Protein AF-A0A9Y1BI11-F1 (afdb_monomer_lite)

Structure (mmCIF, N/CA/C/O backbone):
data_AF-A0A9Y1BI11-F1
#
_entry.id   AF-A0A9Y1BI11-F1
#
loop_
_atom_site.group_PDB
_atom_site.id
_atom_site.type_symbol
_atom_site.label_atom_id
_atom_site.label_alt_id
_atom_site.label_comp_id
_atom_site.label_asym_id
_atom_site.label_entity_id
_atom_site.label_seq_id
_atom_site.pdbx_PDB_ins_code
_atom_site.Cartn_x
_atom_site.Cartn_y
_atom_site.Cartn_z
_atom_site.occupancy
_atom_site.B_iso_or_equiv
_atom_site.auth_seq_id
_atom_site.auth_comp_id
_atom_site.auth_asym_id
_atom_site.auth_atom_id
_atom_site.pdbx_PDB_model_num
ATOM 1 N N . MET A 1 1 ? 20.132 11.272 -44.893 1.00 34.66 1 MET A N 1
ATOM 2 C CA . MET A 1 1 ? 21.394 11.990 -44.618 1.00 34.66 1 MET A CA 1
ATOM 3 C C . MET A 1 1 ? 21.993 11.429 -43.337 1.00 34.66 1 MET A C 1
ATOM 5 O O . MET A 1 1 ? 21.373 11.560 -42.291 1.00 34.66 1 MET A O 1
ATOM 9 N N . LEU A 1 2 ? 23.120 10.723 -43.446 1.00 38.69 2 LEU A N 1
ATOM 10 C CA . LEU A 1 2 ? 23.890 10.163 -42.329 1.00 38.69 2 LEU A CA 1
ATOM 11 C C . LEU A 1 2 ? 24.957 11.194 -41.952 1.00 38.69 2 LEU A C 1
ATOM 13 O O . LEU A 1 2 ? 25.914 11.353 -42.705 1.00 38.69 2 LEU A O 1
ATOM 17 N N . VAL A 1 3 ? 24.794 11.913 -40.839 1.00 48.03 3 VAL A N 1
ATOM 18 C CA . VAL A 1 3 ? 25.892 12.736 -40.315 1.00 48.03 3 VAL A CA 1
ATOM 19 C C . VAL A 1 3 ? 26.764 11.869 -39.414 1.00 48.03 3 VAL A C 1
ATOM 21 O O . VAL A 1 3 ? 26.344 11.381 -38.370 1.00 48.03 3 VAL A O 1
ATOM 24 N N . LEU A 1 4 ? 27.959 11.675 -39.963 1.00 58.94 4 LEU A N 1
ATOM 25 C CA . LEU A 1 4 ? 29.217 11.101 -39.510 1.00 58.94 4 LEU A CA 1
ATOM 26 C C . LEU A 1 4 ? 29.557 11.393 -38.041 1.00 58.94 4 LEU A C 1
ATOM 28 O O . LEU A 1 4 ? 29.974 12.495 -37.695 1.00 58.94 4 LEU A O 1
ATOM 32 N N . SER A 1 5 ? 29.452 10.376 -37.193 1.00 76.06 5 SER A N 1
ATOM 33 C CA . SER A 1 5 ? 30.257 10.316 -35.974 1.00 76.06 5 SER A CA 1
ATOM 34 C C . SER A 1 5 ? 31.606 9.686 -36.320 1.00 76.06 5 SER A C 1
ATOM 36 O O . SER A 1 5 ? 31.668 8.769 -37.145 1.00 76.06 5 SER A O 1
ATOM 38 N N . SER A 1 6 ? 32.681 10.184 -35.720 1.00 87.00 6 SER A N 1
ATOM 39 C CA . SER A 1 6 ? 34.039 9.701 -35.973 1.00 87.00 6 SER A CA 1
ATOM 40 C C . SER A 1 6 ? 34.444 8.667 -34.932 1.00 87.00 6 SER A C 1
ATOM 42 O O . SER A 1 6 ? 34.123 8.787 -33.750 1.00 87.00 6 SER A O 1
ATOM 44 N N . CYS A 1 7 ? 35.176 7.654 -35.372 1.00 87.44 7 CYS A N 1
ATOM 45 C CA . CYS A 1 7 ? 35.891 6.739 -34.514 1.00 87.44 7 CYS A CA 1
ATOM 46 C C . CYS A 1 7 ? 36.867 7.558 -33.678 1.00 87.44 7 CYS A C 1
ATOM 48 O O . CYS A 1 7 ? 37.676 8.314 -34.215 1.00 87.44 7 CYS A O 1
ATOM 50 N N . GLN A 1 8 ? 36.801 7.390 -32.364 1.00 87.31 8 GLN A N 1
ATOM 51 C CA . GLN A 1 8 ? 37.630 8.154 -31.436 1.00 87.31 8 GLN A CA 1
ATOM 52 C C . GLN A 1 8 ? 39.101 7.706 -31.430 1.00 87.31 8 GLN A C 1
ATOM 54 O O . GLN A 1 8 ? 39.903 8.313 -30.729 1.00 87.31 8 GLN A O 1
ATOM 59 N N . TYR A 1 9 ? 39.453 6.668 -32.195 1.00 82.62 9 TYR A N 1
ATOM 60 C CA . TYR A 1 9 ? 40.822 6.168 -32.331 1.00 82.62 9 TYR A CA 1
ATOM 61 C C . TYR A 1 9 ? 41.549 6.748 -33.553 1.00 82.62 9 TYR A C 1
ATOM 63 O O . TYR A 1 9 ? 42.695 7.165 -33.452 1.00 82.62 9 TYR A O 1
ATOM 71 N N . CYS A 1 10 ? 40.875 6.807 -34.706 1.00 87.75 10 CYS A N 1
ATOM 72 C CA . CYS A 1 10 ? 41.503 7.145 -35.991 1.00 87.75 10 CYS A CA 1
ATOM 73 C C . CYS A 1 10 ? 40.779 8.242 -36.788 1.00 87.75 10 CYS A C 1
ATOM 75 O O . CYS A 1 10 ? 41.227 8.612 -37.867 1.00 87.75 10 CYS A O 1
ATOM 77 N N . GLY A 1 11 ? 39.631 8.740 -36.316 1.00 83.06 11 GLY A N 1
ATOM 78 C CA . GLY A 1 11 ? 38.832 9.738 -37.033 1.00 83.06 11 GLY A CA 1
ATOM 79 C C . GLY A 1 11 ? 37.961 9.186 -38.173 1.00 83.06 11 GLY A C 1
ATOM 80 O O . GLY A 1 11 ? 37.054 9.894 -38.617 1.00 83.06 11 GLY A O 1
ATOM 81 N N . ASN A 1 12 ? 38.162 7.927 -38.599 1.00 86.69 12 ASN A N 1
ATOM 82 C CA . ASN A 1 12 ? 37.331 7.249 -39.607 1.00 86.69 12 ASN A CA 1
ATOM 83 C C . ASN A 1 12 ? 35.859 7.185 -39.183 1.00 86.69 12 ASN A C 1
ATOM 85 O O . ASN A 1 12 ? 35.528 7.337 -38.014 1.00 86.69 12 ASN A O 1
ATOM 89 N N . LYS A 1 13 ? 34.941 6.916 -40.113 1.00 87.31 13 LYS A N 1
ATOM 90 C CA . LYS A 1 13 ? 33.507 6.828 -39.798 1.00 87.31 13 LYS A CA 1
ATOM 91 C C . LYS A 1 13 ? 33.227 5.743 -38.745 1.00 87.31 13 LYS A C 1
ATOM 93 O O . LYS A 1 13 ? 33.525 4.572 -38.965 1.00 87.31 13 LYS A O 1
ATOM 98 N N . ALA A 1 14 ? 32.623 6.130 -37.623 1.00 88.75 14 ALA A N 1
ATOM 99 C CA . ALA A 1 14 ? 32.196 5.192 -36.593 1.00 88.75 14 ALA A CA 1
ATOM 100 C C . ALA A 1 14 ? 30.963 4.399 -37.043 1.00 88.75 14 ALA A C 1
ATOM 102 O O . ALA A 1 14 ? 30.047 4.937 -37.673 1.00 88.75 14 ALA A O 1
ATOM 103 N N . GLN A 1 15 ? 30.941 3.125 -36.668 1.00 89.06 15 GLN A N 1
ATOM 104 C CA . GLN A 1 15 ? 29.812 2.212 -36.852 1.00 89.06 15 GLN A CA 1
ATOM 105 C C . GLN A 1 15 ? 29.432 1.536 -35.533 1.00 89.06 15 GLN A C 1
ATOM 107 O O . GLN A 1 15 ? 28.254 1.297 -35.280 1.00 89.06 15 GLN A O 1
ATOM 112 N N . TYR A 1 16 ? 30.418 1.275 -34.680 1.00 90.44 16 TYR A N 1
ATOM 113 C CA . TYR A 1 16 ? 30.258 0.513 -33.457 1.00 90.44 16 TYR A CA 1
ATOM 114 C C . TYR A 1 16 ? 30.394 1.389 -32.216 1.00 90.44 16 TYR A C 1
ATOM 116 O O . TYR A 1 16 ? 30.982 2.474 -32.241 1.00 90.44 16 TYR A O 1
ATOM 124 N N . TYR A 1 17 ? 29.860 0.880 -31.115 1.00 92.12 17 TYR A N 1
ATOM 125 C CA . TYR A 1 17 ? 29.915 1.501 -29.803 1.00 92.12 17 TYR A CA 1
ATOM 126 C C . TYR A 1 17 ? 30.304 0.464 -28.753 1.00 92.12 17 TYR A C 1
ATOM 128 O O . TYR A 1 17 ? 29.759 -0.637 -28.744 1.00 92.12 17 TYR A O 1
ATOM 136 N N . CYS A 1 18 ? 31.242 0.801 -27.871 1.00 91.50 18 CYS A N 1
ATOM 137 C CA . CYS A 1 18 ? 31.579 -0.043 -26.731 1.00 91.50 18 CYS A CA 1
ATOM 138 C C . CYS A 1 18 ? 30.784 0.393 -25.498 1.00 91.50 18 CYS A C 1
ATOM 140 O O . CYS A 1 18 ? 31.066 1.446 -24.931 1.00 91.50 18 CYS A O 1
ATOM 142 N N . THR A 1 19 ? 29.864 -0.449 -25.023 1.00 88.56 19 THR A N 1
ATOM 143 C CA . THR A 1 19 ? 29.020 -0.141 -23.850 1.00 88.56 19 THR A CA 1
ATOM 144 C C . THR A 1 19 ? 29.770 -0.212 -22.515 1.00 88.56 19 THR A C 1
ATOM 146 O O . THR A 1 19 ? 29.186 0.044 -21.470 1.00 88.56 19 THR A O 1
ATOM 149 N N . ASN A 1 20 ? 31.047 -0.612 -22.514 1.00 88.12 20 ASN A N 1
ATOM 150 C CA . ASN A 1 20 ? 31.874 -0.658 -21.305 1.00 88.12 20 ASN A CA 1
ATOM 151 C C . ASN A 1 20 ? 32.692 0.627 -21.112 1.00 88.12 20 ASN A C 1
ATOM 153 O O . ASN A 1 20 ? 32.734 1.172 -20.015 1.00 88.12 20 ASN A O 1
ATOM 157 N N . CYS A 1 21 ? 33.344 1.126 -22.169 1.00 88.25 21 CYS A N 1
ATOM 158 C CA . CYS A 1 21 ? 34.188 2.327 -22.091 1.00 88.25 21 CYS A CA 1
ATOM 159 C C . CYS A 1 21 ? 33.599 3.565 -22.786 1.00 88.25 21 CYS A C 1
ATOM 161 O O . CYS A 1 21 ? 34.262 4.599 -22.837 1.00 88.25 21 CYS A O 1
ATOM 163 N N . GLY A 1 22 ? 32.398 3.459 -23.360 1.00 87.94 22 GLY A N 1
ATOM 164 C CA . GLY A 1 22 ? 31.690 4.565 -24.007 1.00 87.94 22 GLY A CA 1
ATOM 165 C C . GLY A 1 22 ? 32.281 5.019 -25.344 1.00 87.94 22 GLY A C 1
ATOM 166 O O . GLY A 1 22 ? 31.867 6.049 -25.872 1.00 87.94 22 GLY A O 1
ATOM 167 N N . LYS A 1 23 ? 33.253 4.289 -25.910 1.00 89.94 23 LYS A N 1
ATOM 168 C CA . LYS A 1 23 ? 33.966 4.722 -27.120 1.00 89.94 23 LYS A CA 1
ATOM 169 C C . LYS A 1 23 ? 33.243 4.364 -28.417 1.00 89.94 23 LYS A C 1
ATOM 171 O O . LYS A 1 23 ? 32.699 3.268 -28.559 1.00 89.94 23 LYS A O 1
ATOM 176 N N . LEU A 1 24 ? 33.320 5.275 -29.388 1.00 91.44 24 LEU A N 1
ATOM 177 C CA . LEU A 1 24 ? 32.885 5.066 -30.771 1.00 91.44 24 LEU A CA 1
ATOM 178 C C . LEU A 1 24 ? 34.016 4.495 -31.627 1.00 91.44 24 LEU A C 1
ATOM 180 O O . LEU A 1 24 ? 35.124 5.037 -31.664 1.00 91.44 24 LEU A O 1
ATOM 184 N N . LEU A 1 25 ? 33.716 3.423 -32.356 1.00 91.06 25 LEU A N 1
ATOM 185 C CA . LEU A 1 25 ? 34.693 2.618 -33.087 1.00 91.06 25 LEU A CA 1
ATOM 186 C C . LEU A 1 25 ? 34.272 2.477 -34.559 1.00 91.06 25 LEU A C 1
ATOM 188 O O . LEU A 1 25 ? 33.083 2.358 -34.870 1.00 91.06 25 LEU A O 1
ATOM 192 N N . CYS A 1 26 ? 35.233 2.499 -35.483 1.00 90.44 26 CYS A N 1
ATOM 193 C CA . CYS A 1 26 ? 35.015 1.995 -36.843 1.00 90.44 26 CYS A CA 1
ATOM 194 C C . CYS A 1 26 ? 35.247 0.474 -36.872 1.00 90.44 26 CYS A C 1
ATOM 196 O O . CYS A 1 26 ? 35.638 -0.111 -35.863 1.00 90.44 26 CYS A O 1
ATOM 198 N N . SER A 1 27 ? 35.014 -0.164 -38.018 1.00 87.56 27 SER A N 1
ATOM 199 C CA . SER A 1 27 ? 35.231 -1.605 -38.200 1.00 87.56 27 SER A CA 1
ATOM 200 C C . SER A 1 27 ? 36.658 -2.058 -37.901 1.00 87.56 27 SER A C 1
ATOM 202 O O . SER A 1 27 ? 36.839 -3.138 -37.363 1.00 87.56 27 SER A O 1
ATOM 204 N N . GLU A 1 28 ? 37.661 -1.227 -38.190 1.00 85.44 28 GLU A N 1
ATOM 205 C CA . GLU A 1 28 ? 39.070 -1.562 -37.932 1.00 85.44 28 GLU A CA 1
ATOM 206 C C . GLU A 1 28 ? 39.391 -1.618 -36.434 1.00 85.44 28 GLU A C 1
ATOM 208 O O . GLU A 1 28 ? 40.226 -2.417 -36.032 1.00 85.44 28 GLU A O 1
ATOM 213 N N . HIS A 1 29 ? 38.682 -0.830 -35.614 1.00 87.81 29 HIS A N 1
ATOM 214 C CA . HIS A 1 29 ? 38.909 -0.748 -34.163 1.00 87.81 29 HIS A CA 1
ATOM 215 C C . HIS A 1 29 ? 37.865 -1.518 -33.332 1.00 87.81 29 HIS A C 1
ATOM 217 O O . HIS A 1 29 ? 37.802 -1.401 -32.102 1.00 87.81 29 HIS A O 1
ATOM 223 N N . ALA A 1 30 ? 37.029 -2.305 -34.013 1.00 85.62 30 ALA A N 1
ATOM 224 C CA . ALA A 1 30 ? 36.151 -3.321 -33.449 1.00 85.62 30 ALA A CA 1
ATOM 225 C C . ALA A 1 30 ? 36.700 -4.693 -33.863 1.00 85.62 30 ALA A C 1
ATOM 227 O O . ALA A 1 30 ? 36.246 -5.303 -34.826 1.00 85.62 30 ALA A O 1
ATOM 228 N N . THR A 1 31 ? 37.744 -5.139 -33.169 1.00 81.19 31 THR A N 1
ATOM 229 C CA . THR A 1 31 ? 38.525 -6.317 -33.557 1.00 81.19 31 THR A CA 1
ATOM 230 C C . THR A 1 31 ? 37.731 -7.598 -33.329 1.00 81.19 31 THR A C 1
ATOM 232 O O . THR A 1 31 ? 37.288 -7.848 -32.206 1.00 81.19 31 THR A O 1
ATOM 235 N N . GLU A 1 32 ? 37.588 -8.432 -34.354 1.00 77.94 32 GLU A N 1
ATOM 236 C CA . GLU A 1 32 ? 37.016 -9.769 -34.197 1.00 77.94 32 GLU A CA 1
ATOM 237 C C . GLU A 1 32 ? 38.009 -10.673 -33.462 1.00 77.94 32 GLU A C 1
ATOM 239 O O . GLU A 1 32 ? 39.130 -10.907 -33.915 1.00 77.94 32 GLU A O 1
ATOM 244 N N . ALA A 1 33 ? 37.594 -11.190 -32.311 1.00 72.12 33 ALA A N 1
ATOM 245 C CA . ALA A 1 33 ? 38.231 -12.339 -31.700 1.00 72.12 33 ALA A CA 1
ATOM 246 C C . ALA A 1 33 ? 37.438 -13.582 -32.081 1.00 72.12 33 ALA A C 1
ATOM 248 O O . ALA A 1 33 ? 36.225 -13.628 -31.897 1.00 72.12 33 ALA A O 1
ATOM 249 N N . HIS A 1 34 ? 38.150 -14.585 -32.587 1.00 70.62 34 HIS A N 1
ATOM 250 C CA . HIS A 1 34 ? 37.591 -15.892 -32.936 1.00 70.62 34 HIS A CA 1
ATOM 251 C C . HIS A 1 34 ? 37.805 -16.929 -31.835 1.00 70.62 34 HIS A C 1
ATOM 253 O O . HIS A 1 34 ? 37.452 -18.092 -32.004 1.00 70.62 34 HIS A O 1
ATOM 259 N N . THR A 1 35 ? 38.463 -16.553 -30.737 1.00 71.38 35 THR A N 1
ATOM 260 C CA . THR A 1 35 ? 38.908 -17.491 -29.707 1.00 71.38 35 THR A CA 1
ATOM 261 C C . THR A 1 35 ? 38.739 -16.866 -28.328 1.00 71.38 35 THR A C 1
ATOM 263 O O . THR A 1 35 ? 39.410 -15.892 -27.991 1.00 71.38 35 THR A O 1
ATOM 266 N N . VAL A 1 36 ? 37.845 -17.441 -27.527 1.00 76.44 36 VAL A N 1
ATOM 267 C CA . VAL A 1 36 ? 37.595 -17.052 -26.134 1.00 76.44 36 VAL A CA 1
ATOM 268 C C . VAL A 1 36 ? 38.312 -18.039 -25.241 1.00 76.44 36 VAL A C 1
ATOM 270 O O . VAL A 1 36 ? 38.065 -19.239 -25.333 1.00 76.44 36 VAL A O 1
ATOM 273 N N . TYR A 1 37 ? 39.188 -17.543 -24.385 1.00 80.75 37 TYR A N 1
ATOM 274 C CA . TYR A 1 37 ? 39.937 -18.311 -23.408 1.00 80.75 37 TYR A CA 1
ATOM 275 C C . TYR A 1 37 ? 39.326 -18.166 -22.008 1.00 80.75 37 TYR A C 1
ATOM 277 O O . TYR A 1 37 ? 38.674 -17.173 -21.704 1.00 80.75 37 TYR A O 1
ATOM 285 N N . TYR A 1 38 ? 39.555 -19.129 -21.119 1.00 81.06 38 TYR A N 1
ATOM 286 C CA . TYR A 1 38 ? 39.082 -19.056 -19.733 1.00 81.06 38 TYR A CA 1
ATOM 287 C C . TYR A 1 38 ? 40.254 -19.035 -18.744 1.00 81.06 38 TYR A C 1
ATOM 289 O O . TYR A 1 38 ? 41.160 -19.875 -18.799 1.00 81.06 38 TYR A O 1
ATOM 297 N N . CYS A 1 39 ? 40.248 -18.057 -17.835 1.00 83.81 39 CYS A N 1
ATOM 298 C CA . CYS A 1 39 ? 41.198 -17.952 -16.735 1.00 83.81 39 CYS A CA 1
ATOM 299 C C . CYS A 1 39 ? 40.595 -18.543 -15.461 1.00 83.81 39 CYS A C 1
ATOM 301 O O . CYS A 1 39 ? 39.808 -17.893 -14.774 1.00 83.81 39 CYS A O 1
ATOM 303 N N . LYS A 1 40 ? 41.041 -19.740 -15.088 1.00 80.81 40 LYS A N 1
ATOM 304 C CA . LYS A 1 40 ? 40.593 -20.437 -13.875 1.00 80.81 40 LYS A CA 1
ATOM 305 C C . LYS A 1 40 ? 40.895 -19.702 -12.573 1.00 80.81 40 LYS A C 1
ATOM 307 O O . LYS A 1 40 ? 40.127 -19.798 -11.627 1.00 80.81 40 LYS A O 1
ATOM 312 N N . ASN A 1 41 ? 41.987 -18.941 -12.526 1.00 83.31 41 ASN A N 1
ATOM 313 C CA . ASN A 1 41 ? 42.377 -18.214 -11.316 1.00 83.31 41 ASN A CA 1
ATOM 314 C C . ASN A 1 41 ? 41.509 -16.976 -11.064 1.00 83.31 41 ASN A C 1
ATOM 316 O O . ASN A 1 41 ? 41.400 -16.529 -9.927 1.00 83.31 41 ASN A O 1
ATOM 320 N N . CYS A 1 42 ? 40.917 -16.399 -12.112 1.00 80.81 42 CYS A N 1
ATOM 321 C CA . CYS A 1 42 ? 40.011 -15.260 -11.983 1.00 80.81 42 CYS A CA 1
ATOM 322 C C . CYS A 1 42 ? 38.540 -15.627 -12.152 1.00 80.81 42 CYS A C 1
ATOM 324 O O . CYS A 1 42 ? 37.712 -14.756 -11.906 1.00 80.81 42 CYS A O 1
ATOM 326 N N . ASP A 1 43 ? 38.243 -16.856 -12.581 1.00 80.88 43 ASP A N 1
ATOM 327 C CA . ASP A 1 43 ? 36.916 -17.278 -13.031 1.00 80.88 43 ASP A CA 1
ATOM 328 C C . ASP A 1 43 ? 36.340 -16.310 -14.086 1.00 80.88 43 ASP A C 1
ATOM 330 O O . ASP A 1 43 ? 35.241 -15.778 -13.956 1.00 80.88 43 ASP A O 1
ATOM 334 N N . LEU A 1 44 ? 37.147 -15.988 -15.108 1.00 78.38 44 LEU A N 1
ATOM 335 C CA . LEU A 1 44 ? 36.781 -15.023 -16.152 1.00 78.38 44 LEU A CA 1
ATOM 336 C C . LEU A 1 44 ? 37.111 -15.530 -17.554 1.00 78.38 44 LEU A C 1
ATOM 338 O O . LEU A 1 44 ? 38.187 -16.082 -17.797 1.00 78.38 44 LEU A O 1
ATOM 342 N N . GLU A 1 45 ? 36.205 -15.246 -18.489 1.00 78.38 45 GLU A N 1
ATOM 343 C CA . GLU A 1 45 ? 36.476 -15.311 -19.923 1.00 78.38 45 GLU A CA 1
ATOM 344 C C . GLU A 1 45 ? 37.401 -14.151 -20.333 1.00 78.38 45 GLU A C 1
ATOM 346 O O . GLU A 1 45 ? 37.218 -12.997 -19.941 1.00 78.38 45 GLU A O 1
ATOM 351 N N . VAL A 1 46 ? 38.423 -14.473 -21.113 1.00 79.00 46 VAL A N 1
ATOM 352 C CA . VAL A 1 46 ? 39.485 -13.581 -21.580 1.00 79.00 46 VAL A CA 1
ATOM 353 C C . VAL A 1 46 ? 39.803 -13.911 -23.031 1.00 79.00 46 VAL A C 1
ATOM 355 O O . VAL A 1 46 ? 39.687 -15.049 -23.454 1.00 79.00 46 VAL A O 1
ATOM 358 N N . TYR A 1 47 ? 40.223 -12.931 -23.818 1.00 74.75 47 TYR A N 1
ATOM 359 C CA . TYR A 1 47 ? 40.326 -13.090 -25.276 1.00 74.75 47 TYR A CA 1
ATOM 360 C C . TYR A 1 47 ? 41.770 -13.222 -25.769 1.00 74.75 47 TYR A C 1
ATOM 362 O O . TYR A 1 47 ? 42.064 -13.111 -26.955 1.00 74.75 47 TYR A O 1
ATOM 370 N N . GLU A 1 48 ? 42.677 -13.490 -24.833 1.00 73.94 48 GLU A N 1
ATOM 371 C CA . GLU A 1 48 ? 44.107 -13.651 -25.052 1.00 73.94 48 GLU A CA 1
ATOM 372 C C . GLU A 1 48 ? 44.607 -14.906 -24.317 1.00 73.94 48 GLU A C 1
ATOM 374 O O . GLU A 1 48 ? 43.975 -15.406 -23.383 1.00 73.94 48 GLU A O 1
ATOM 379 N N . LYS A 1 49 ? 45.781 -15.417 -24.711 1.00 80.44 49 LYS A N 1
ATOM 380 C CA . LYS A 1 49 ? 46.411 -16.601 -24.086 1.00 80.44 49 LYS A CA 1
ATOM 381 C C . LYS A 1 49 ? 46.877 -16.362 -22.639 1.00 80.44 49 LYS A C 1
ATOM 383 O O . LYS A 1 49 ? 47.265 -17.304 -21.947 1.00 80.44 49 LYS A O 1
ATOM 388 N N . GLN A 1 50 ? 46.870 -15.109 -22.189 1.00 83.62 50 GLN A N 1
ATOM 389 C CA . GLN A 1 50 ? 47.184 -14.697 -20.825 1.00 83.62 50 GLN A CA 1
ATOM 390 C C . GLN A 1 50 ? 46.055 -13.826 -20.272 1.00 83.62 50 GLN A C 1
ATOM 392 O O . GLN A 1 50 ? 45.459 -13.019 -20.980 1.00 83.62 50 GLN A O 1
ATOM 397 N N . CYS A 1 51 ? 45.746 -13.995 -18.989 1.00 78.88 51 CYS A N 1
ATOM 398 C CA . CYS A 1 51 ? 44.719 -13.216 -18.315 1.00 78.88 51 CYS A CA 1
ATOM 399 C C . CYS A 1 51 ? 45.214 -11.792 -18.028 1.00 78.88 51 CYS A C 1
ATOM 401 O O . CYS A 1 51 ? 46.106 -11.613 -17.201 1.00 78.88 51 CYS A O 1
ATOM 403 N N . HIS A 1 52 ? 44.574 -10.773 -18.604 1.00 76.12 52 HIS A N 1
ATOM 404 C CA . HIS A 1 52 ? 44.912 -9.365 -18.348 1.00 76.12 52 HIS A CA 1
ATOM 405 C C . HIS A 1 52 ? 44.741 -8.940 -16.873 1.00 76.12 52 HIS A C 1
ATOM 407 O O . HIS A 1 52 ? 45.346 -7.964 -16.444 1.00 76.12 52 HIS A O 1
ATOM 413 N N . LYS A 1 53 ? 43.935 -9.664 -16.078 1.00 79.62 53 LYS A N 1
ATOM 414 C CA . LYS A 1 53 ? 43.703 -9.366 -14.653 1.00 79.62 53 LYS A CA 1
ATOM 415 C C . LYS A 1 53 ? 44.757 -9.971 -13.717 1.00 79.62 53 LYS A C 1
ATOM 417 O O . LYS A 1 53 ? 45.032 -9.388 -12.675 1.00 79.62 53 LYS A O 1
ATOM 422 N N . CYS A 1 54 ? 45.325 -11.137 -14.043 1.00 84.19 54 CYS A N 1
ATOM 423 C CA . CYS A 1 54 ? 46.232 -11.860 -13.134 1.00 84.19 54 CYS A CA 1
ATOM 424 C C . CYS A 1 54 ? 47.520 -12.401 -13.776 1.00 84.19 54 CYS A C 1
ATOM 426 O O . CYS A 1 54 ? 48.247 -13.136 -13.117 1.00 84.19 54 CYS A O 1
ATOM 428 N N . GLY A 1 55 ? 47.774 -12.140 -15.060 1.00 82.31 55 GLY A N 1
ATOM 429 C CA . GLY A 1 55 ? 48.976 -12.559 -15.797 1.00 82.31 55 GLY A CA 1
ATOM 430 C C . GLY A 1 55 ? 49.107 -14.061 -16.097 1.00 82.31 55 GLY A C 1
ATOM 431 O O . GLY A 1 55 ? 49.988 -14.463 -16.852 1.00 82.31 55 GLY A O 1
ATOM 432 N N . ASN A 1 56 ? 48.239 -14.909 -15.537 1.00 86.25 56 ASN A N 1
ATOM 433 C CA . ASN A 1 56 ? 48.324 -16.364 -15.692 1.00 86.25 56 ASN A CA 1
ATOM 434 C C . ASN A 1 56 ? 47.893 -16.828 -17.088 1.00 86.25 56 ASN A C 1
ATOM 436 O O . ASN A 1 56 ? 47.019 -16.222 -17.714 1.00 86.25 56 ASN A O 1
ATOM 440 N N . LYS A 1 57 ? 48.481 -17.941 -17.550 1.00 83.25 57 LYS A N 1
ATOM 441 C CA . LYS A 1 57 ? 48.051 -18.625 -18.777 1.00 83.25 57 LYS A CA 1
ATOM 442 C C . LYS A 1 57 ? 46.611 -19.111 -18.638 1.00 83.25 57 LYS A C 1
ATOM 444 O O . LYS A 1 57 ? 46.201 -19.571 -17.574 1.00 83.25 57 LYS A O 1
ATOM 449 N N . THR A 1 58 ? 45.863 -19.013 -19.723 1.00 81.88 58 THR A N 1
ATOM 450 C CA . THR A 1 58 ? 44.481 -19.482 -19.799 1.00 81.88 58 THR A CA 1
ATOM 451 C C . THR A 1 58 ? 44.434 -20.981 -20.104 1.00 81.88 58 THR A C 1
ATOM 453 O O . THR A 1 58 ? 45.322 -21.499 -20.780 1.00 81.88 58 THR A O 1
ATOM 456 N N . GLU A 1 59 ? 43.453 -21.706 -19.553 1.00 72.31 59 GLU A N 1
ATOM 457 C CA . GLU A 1 59 ? 43.464 -23.182 -19.595 1.00 72.31 59 GLU A CA 1
ATOM 458 C C . GLU A 1 59 ? 42.792 -23.759 -20.851 1.00 72.31 59 GLU A C 1
ATOM 460 O O . GLU A 1 59 ? 43.284 -24.739 -21.406 1.00 72.31 59 GLU A O 1
ATOM 465 N N . PHE A 1 60 ? 41.690 -23.165 -21.322 1.00 71.06 60 PHE A N 1
ATOM 466 C CA . PHE A 1 60 ? 40.898 -23.711 -22.432 1.00 71.06 60 PHE A CA 1
ATOM 467 C C . PHE A 1 60 ? 40.349 -22.605 -23.326 1.00 71.06 60 PHE A C 1
ATOM 469 O O . PHE A 1 60 ? 40.120 -21.494 -22.847 1.00 71.06 60 PHE A O 1
ATOM 476 N N . SER A 1 61 ? 40.123 -22.924 -24.605 1.00 73.75 61 SER A N 1
ATOM 477 C CA . SER A 1 61 ? 39.577 -22.001 -25.600 1.00 73.75 61 SER A CA 1
ATOM 478 C C . SER A 1 61 ? 38.352 -22.560 -26.319 1.00 73.75 61 SER A C 1
ATOM 480 O O . SER A 1 61 ? 38.362 -23.724 -26.720 1.00 73.75 61 SER A O 1
ATOM 482 N N . ARG A 1 62 ? 37.342 -21.720 -26.562 1.00 73.19 62 ARG A N 1
ATOM 483 C CA . ARG A 1 62 ? 36.256 -21.995 -27.515 1.00 73.19 62 ARG A CA 1
ATOM 484 C C . ARG A 1 62 ? 36.340 -21.044 -28.702 1.00 73.19 62 ARG A C 1
ATOM 486 O O . ARG A 1 62 ? 36.750 -19.895 -28.538 1.00 73.19 62 ARG A O 1
ATOM 493 N N . ASN A 1 63 ? 35.926 -21.518 -29.874 1.00 71.38 63 ASN A N 1
ATOM 494 C CA . ASN A 1 63 ? 35.767 -20.644 -31.027 1.00 71.38 63 ASN A CA 1
ATOM 495 C C . ASN A 1 63 ? 34.427 -19.925 -30.926 1.00 71.38 63 ASN A C 1
ATOM 497 O O . ASN A 1 63 ? 33.380 -20.568 -30.897 1.00 71.38 63 ASN A O 1
ATOM 501 N N . ASP A 1 64 ? 34.479 -18.606 -30.848 1.00 70.75 64 ASP A N 1
ATOM 502 C CA . ASP A 1 64 ? 33.312 -17.740 -30.748 1.00 70.75 64 ASP A CA 1
ATOM 503 C C . ASP A 1 64 ? 33.659 -16.448 -31.475 1.00 70.75 64 ASP A C 1
ATOM 505 O O . ASP A 1 64 ? 34.765 -15.942 -31.290 1.00 70.75 64 ASP A O 1
ATOM 509 N N . ASN A 1 65 ? 32.759 -15.942 -32.316 1.00 74.44 65 ASN A N 1
ATOM 510 C CA . ASN A 1 65 ? 32.998 -14.704 -33.054 1.00 74.44 65 ASN A CA 1
ATOM 511 C C . ASN A 1 65 ? 32.470 -13.539 -32.230 1.00 74.44 65 ASN A C 1
ATOM 513 O O . ASN A 1 65 ? 31.263 -13.296 -32.185 1.00 74.44 65 ASN A O 1
ATOM 517 N N . VAL A 1 66 ? 33.382 -12.822 -31.581 1.00 79.00 66 VAL A N 1
ATOM 518 C CA . VAL A 1 66 ? 33.038 -11.724 -30.681 1.00 79.00 66 VAL A CA 1
ATOM 519 C C . VAL A 1 66 ? 33.797 -10.470 -31.089 1.00 79.00 66 VAL A C 1
ATOM 521 O O . VAL A 1 66 ? 35.012 -10.498 -31.271 1.00 79.00 66 VAL A O 1
ATOM 524 N N . LEU A 1 67 ? 33.084 -9.350 -31.210 1.00 83.69 67 LEU A N 1
ATOM 525 C CA . LEU A 1 67 ? 33.708 -8.048 -31.424 1.00 83.69 67 LEU A CA 1
ATOM 526 C C . LEU A 1 67 ? 34.256 -7.522 -30.097 1.00 83.69 67 LEU A C 1
ATOM 528 O O . LEU A 1 67 ? 33.511 -7.304 -29.137 1.00 83.69 67 LEU A O 1
ATOM 532 N N . LEU A 1 68 ? 35.562 -7.291 -30.059 1.00 85.00 68 LEU A N 1
ATOM 533 C CA . LEU A 1 68 ? 36.243 -6.677 -28.931 1.00 85.00 68 LEU A CA 1
ATOM 534 C C . LEU A 1 68 ? 36.464 -5.194 -29.171 1.00 85.00 68 LEU A C 1
ATOM 536 O O . LEU A 1 68 ? 36.767 -4.741 -30.274 1.00 85.00 68 LEU A O 1
ATOM 540 N N . CYS A 1 69 ? 36.361 -4.426 -28.094 1.00 86.44 69 CYS A N 1
ATOM 541 C CA . CYS A 1 69 ? 36.741 -3.027 -28.117 1.00 86.44 69 CYS A CA 1
ATOM 542 C C . CYS A 1 69 ? 38.262 -2.927 -28.129 1.00 86.44 69 CYS A C 1
ATOM 544 O O . CYS A 1 69 ? 38.906 -3.379 -27.185 1.00 86.44 69 CYS A O 1
ATOM 546 N N . GLU A 1 70 ? 38.852 -2.266 -29.122 1.00 84.75 70 GLU A N 1
ATOM 547 C CA . GLU A 1 70 ? 40.310 -2.146 -29.163 1.00 84.75 70 GLU A CA 1
ATOM 548 C C . GLU A 1 70 ? 40.892 -1.379 -27.961 1.00 84.75 70 GLU A C 1
ATOM 550 O O . GLU A 1 70 ? 42.006 -1.678 -27.534 1.00 84.75 70 GLU A O 1
ATOM 555 N N . TRP A 1 71 ? 40.117 -0.465 -27.365 1.00 84.19 71 TRP A N 1
ATOM 556 C CA . TRP A 1 71 ? 40.534 0.353 -26.221 1.00 84.19 71 TRP A CA 1
ATOM 557 C C . TRP A 1 71 ? 40.582 -0.414 -24.895 1.00 84.19 71 TRP A C 1
ATOM 559 O O . TRP A 1 71 ? 41.558 -0.325 -24.160 1.00 84.19 71 TRP A O 1
ATOM 569 N N . CYS A 1 72 ? 39.509 -1.135 -24.553 1.00 86.00 72 CYS A N 1
ATOM 570 C CA . CYS A 1 72 ? 39.379 -1.808 -23.250 1.00 86.00 72 CYS A CA 1
ATOM 571 C C . CYS A 1 72 ? 39.398 -3.338 -23.335 1.00 86.00 72 CYS A C 1
ATOM 573 O O . CYS A 1 72 ? 39.285 -4.003 -22.310 1.00 86.00 72 CYS A O 1
ATOM 575 N N . LYS A 1 73 ? 39.540 -3.891 -24.544 1.00 83.75 73 LYS A N 1
ATOM 576 C CA . LYS A 1 73 ? 39.619 -5.328 -24.844 1.00 83.75 73 LYS A CA 1
ATOM 577 C C . LYS A 1 73 ? 38.413 -6.148 -24.359 1.00 83.75 73 LYS A C 1
ATOM 579 O O . LYS A 1 73 ? 38.514 -7.362 -24.207 1.00 83.75 73 LYS A O 1
ATOM 584 N N . THR A 1 74 ? 37.260 -5.507 -24.137 1.00 83.12 74 THR A N 1
ATOM 585 C CA . THR A 1 74 ? 36.029 -6.178 -23.691 1.00 83.12 74 THR A CA 1
ATOM 586 C C . THR A 1 74 ? 35.098 -6.550 -24.852 1.00 83.12 74 THR A C 1
ATOM 588 O O . THR A 1 74 ? 35.035 -5.817 -25.843 1.00 83.12 74 THR A O 1
ATOM 591 N N . PRO A 1 75 ? 34.307 -7.632 -24.709 1.00 84.31 75 PRO A N 1
ATOM 592 C CA . PRO A 1 75 ? 33.357 -8.158 -25.704 1.00 84.31 75 PRO A CA 1
ATOM 593 C C . PRO A 1 75 ? 32.024 -7.397 -25.738 1.00 84.31 75 PRO A C 1
ATOM 595 O O . PRO A 1 75 ? 30.954 -7.965 -25.931 1.00 84.31 75 PRO A O 1
ATOM 598 N N . THR A 1 76 ? 32.060 -6.103 -25.445 1.00 86.38 76 THR A N 1
ATOM 599 C CA . THR A 1 76 ? 30.870 -5.270 -25.211 1.00 86.38 76 THR A CA 1
ATOM 600 C C . THR A 1 76 ? 30.631 -4.301 -26.366 1.00 86.38 76 THR A C 1
ATOM 602 O O . THR A 1 76 ? 30.093 -3.210 -26.173 1.00 86.38 76 THR A O 1
ATOM 605 N N . VAL A 1 77 ? 31.116 -4.652 -27.557 1.00 89.06 77 VAL A N 1
ATOM 606 C CA . VAL A 1 77 ? 30.968 -3.842 -28.765 1.00 89.06 77 VAL A CA 1
ATOM 607 C C . VAL A 1 77 ? 29.668 -4.207 -29.462 1.00 89.06 77 VAL A C 1
ATOM 609 O O . VAL A 1 77 ? 29.394 -5.372 -29.733 1.00 89.06 77 VAL A O 1
ATOM 612 N N . VAL A 1 78 ? 28.868 -3.190 -29.761 1.00 89.56 78 VAL A N 1
ATOM 613 C CA . VAL A 1 78 ? 27.567 -3.321 -30.418 1.00 89.56 78 VAL A CA 1
ATOM 614 C C . VAL A 1 78 ? 27.494 -2.418 -31.644 1.00 89.56 78 VAL A C 1
ATOM 616 O O . VAL A 1 78 ? 28.233 -1.436 -31.749 1.00 89.56 78 VAL A O 1
ATOM 619 N N . ASP A 1 79 ? 26.582 -2.720 -32.569 1.00 89.50 79 ASP A N 1
ATOM 620 C CA . ASP A 1 79 ? 26.243 -1.794 -33.652 1.00 89.50 79 ASP A CA 1
ATOM 621 C C . ASP A 1 79 ? 25.658 -0.504 -33.056 1.00 89.50 79 ASP A C 1
ATOM 623 O O . ASP A 1 79 ? 24.643 -0.521 -32.354 1.00 89.50 79 ASP A O 1
ATOM 627 N N . GLY A 1 80 ? 26.321 0.625 -33.309 1.00 87.00 80 GLY A N 1
ATOM 628 C CA . GLY A 1 80 ? 25.987 1.897 -32.679 1.00 87.00 80 GLY A CA 1
ATOM 629 C C . GLY A 1 80 ? 24.632 2.439 -33.129 1.00 87.00 80 GLY A C 1
ATOM 630 O O . GLY A 1 80 ? 23.933 3.077 -32.342 1.00 87.00 80 GLY A O 1
ATOM 631 N N . TYR A 1 81 ? 24.224 2.173 -34.372 1.00 84.81 81 TYR A N 1
ATOM 632 C CA . TYR A 1 81 ? 22.938 2.630 -34.891 1.00 84.81 81 TYR A CA 1
ATOM 633 C C . TYR A 1 81 ? 21.778 1.836 -34.281 1.00 84.81 81 TYR A C 1
ATOM 635 O O . TYR A 1 81 ? 20.812 2.432 -33.800 1.00 84.81 81 TYR A O 1
ATOM 643 N N . ALA A 1 82 ? 21.889 0.508 -34.242 1.00 82.44 82 ALA A N 1
ATOM 644 C CA . ALA A 1 82 ? 20.934 -0.366 -33.573 1.00 82.44 82 ALA A CA 1
ATOM 645 C C . ALA A 1 82 ? 20.842 -0.035 -32.078 1.00 82.44 82 ALA A C 1
ATOM 647 O O . ALA A 1 82 ? 19.744 0.065 -31.533 1.00 82.44 82 ALA A O 1
ATOM 648 N N . TYR A 1 83 ? 21.979 0.222 -31.428 1.00 86.00 83 TYR A N 1
ATOM 649 C CA . TYR A 1 83 ? 22.006 0.635 -30.029 1.00 86.00 83 TYR A CA 1
ATOM 650 C C . TYR A 1 83 ? 21.323 1.990 -29.808 1.00 86.00 83 TYR A C 1
ATOM 652 O O . TYR A 1 83 ? 20.490 2.128 -28.912 1.00 86.00 83 TYR A O 1
ATOM 660 N N . HIS A 1 84 ? 21.585 2.974 -30.677 1.00 85.12 84 HIS A N 1
ATOM 661 C CA . HIS A 1 84 ? 20.920 4.277 -30.637 1.00 85.12 84 HIS A CA 1
ATOM 662 C C . HIS A 1 84 ? 19.393 4.141 -30.735 1.00 85.12 84 HIS A C 1
ATOM 664 O O . HIS A 1 84 ? 18.662 4.860 -30.055 1.00 85.12 84 HIS A O 1
ATOM 670 N N . GLN A 1 85 ? 18.889 3.224 -31.567 1.00 80.94 85 GLN A N 1
ATOM 671 C CA . GLN A 1 85 ? 17.448 2.977 -31.694 1.00 80.94 85 GLN A CA 1
ATOM 672 C C . GLN A 1 85 ? 16.809 2.419 -30.412 1.00 80.94 85 GLN A C 1
ATOM 674 O O . GLN A 1 85 ? 15.624 2.651 -30.193 1.00 80.94 85 GLN A O 1
ATOM 679 N N . GLN A 1 86 ? 17.575 1.744 -29.550 1.00 82.50 86 GLN A N 1
ATOM 680 C CA . GLN A 1 86 ? 17.095 1.201 -28.272 1.00 82.50 86 GLN A CA 1
ATOM 681 C C . GLN A 1 86 ? 17.114 2.231 -27.127 1.00 82.50 86 GLN A C 1
ATOM 683 O O . GLN A 1 86 ? 16.438 2.045 -26.115 1.00 82.50 86 GLN A O 1
ATOM 688 N N . LEU A 1 87 ? 17.879 3.324 -27.251 1.00 82.69 87 LEU A N 1
ATOM 689 C CA . LEU A 1 87 ? 18.040 4.314 -26.176 1.00 82.69 87 LEU A CA 1
ATOM 690 C C . LEU A 1 87 ? 16.725 4.932 -25.674 1.00 82.69 87 LEU A C 1
ATOM 692 O O . LEU A 1 87 ? 16.582 5.048 -24.454 1.00 82.69 87 LEU A O 1
ATOM 696 N N . PRO A 1 88 ? 15.755 5.320 -26.532 1.00 80.50 88 PRO A N 1
ATOM 697 C CA . PRO A 1 88 ? 14.487 5.859 -26.050 1.00 80.50 88 PRO A CA 1
ATOM 698 C C . PRO A 1 88 ? 13.767 4.886 -25.113 1.00 80.50 88 PRO A C 1
ATOM 700 O O . PRO A 1 88 ? 13.334 5.289 -24.037 1.00 80.50 88 PRO A O 1
ATOM 703 N N . GLU A 1 89 ? 13.694 3.605 -25.482 1.00 77.94 89 GLU A N 1
ATOM 704 C CA . GLU A 1 89 ? 13.063 2.558 -24.674 1.00 77.94 89 GLU A CA 1
ATOM 705 C C . GLU A 1 89 ? 13.775 2.381 -23.331 1.00 77.94 89 GLU A C 1
ATOM 707 O O . GLU A 1 89 ? 13.123 2.394 -22.285 1.00 77.94 89 GLU A O 1
ATOM 712 N N . LYS A 1 90 ? 15.114 2.319 -23.332 1.00 83.19 90 LYS A N 1
ATOM 713 C CA . LYS A 1 90 ? 15.907 2.234 -22.097 1.00 83.19 90 LYS A CA 1
ATOM 714 C C . LYS A 1 90 ? 15.637 3.419 -21.168 1.00 83.19 90 LYS A C 1
ATOM 716 O O . LYS A 1 90 ? 15.328 3.209 -19.997 1.00 83.19 90 LYS A O 1
ATOM 721 N N . ILE A 1 91 ? 15.654 4.647 -21.693 1.00 82.12 91 ILE A N 1
ATOM 722 C CA . ILE A 1 91 ? 15.356 5.862 -20.920 1.00 82.12 91 ILE A CA 1
ATOM 723 C C . ILE A 1 91 ? 13.931 5.807 -20.352 1.00 82.12 91 ILE A C 1
ATOM 725 O O . ILE A 1 91 ? 13.743 6.064 -19.163 1.00 82.12 91 ILE A O 1
ATOM 729 N N . PHE A 1 92 ? 12.925 5.421 -21.147 1.00 76.06 92 PHE A N 1
ATOM 730 C CA . PHE A 1 92 ? 11.555 5.263 -20.644 1.00 76.06 92 PHE A CA 1
ATOM 731 C C . PHE A 1 92 ? 11.446 4.208 -19.553 1.00 76.06 92 PHE A C 1
ATOM 733 O O . PHE A 1 92 ? 10.790 4.457 -18.540 1.00 76.06 92 PHE A O 1
ATOM 740 N N . SER A 1 93 ? 12.096 3.060 -19.733 1.00 77.94 93 SER A N 1
ATOM 741 C CA . SER A 1 93 ? 12.066 1.967 -18.766 1.00 77.94 93 SER A CA 1
ATOM 742 C C . SER A 1 93 ? 12.626 2.398 -17.405 1.00 77.94 93 SER A C 1
ATOM 744 O O . SER A 1 93 ? 12.003 2.118 -16.379 1.00 77.94 93 SER A O 1
ATOM 746 N N . SER A 1 94 ? 13.720 3.172 -17.381 1.00 78.94 94 SER A N 1
ATOM 747 C CA . SER A 1 94 ? 14.284 3.730 -16.147 1.00 78.94 94 SER A CA 1
ATOM 748 C C . SER A 1 94 ? 13.338 4.741 -15.492 1.00 78.94 94 SER A C 1
ATOM 750 O O . SER A 1 94 ? 13.161 4.716 -14.276 1.00 78.94 94 SER A O 1
ATOM 752 N N . ILE A 1 95 ? 12.653 5.590 -16.268 1.00 75.12 95 ILE A N 1
ATOM 753 C CA . ILE A 1 95 ? 11.703 6.574 -15.718 1.00 75.12 95 ILE A CA 1
ATOM 754 C C . ILE A 1 95 ? 10.436 5.891 -15.177 1.00 75.12 95 ILE A C 1
ATOM 756 O O . ILE A 1 95 ? 9.928 6.282 -14.126 1.00 75.12 95 ILE A O 1
ATOM 760 N N . LEU A 1 96 ? 9.939 4.830 -15.822 1.00 73.94 96 LEU A N 1
ATOM 761 C CA . LEU A 1 96 ? 8.777 4.074 -15.335 1.00 73.94 96 LEU A CA 1
ATOM 762 C C . LEU A 1 96 ? 9.000 3.432 -13.965 1.00 73.94 96 LEU A C 1
ATOM 764 O O . LEU A 1 96 ? 8.036 3.200 -13.232 1.00 73.94 96 LEU A O 1
ATOM 768 N N . ARG A 1 97 ? 10.252 3.185 -13.569 1.00 74.19 97 ARG A N 1
ATOM 769 C CA . ARG A 1 97 ? 10.559 2.716 -12.214 1.00 74.19 97 ARG A CA 1
ATOM 770 C C . ARG A 1 97 ? 10.077 3.713 -11.149 1.00 74.19 97 ARG A C 1
ATOM 772 O O . ARG A 1 97 ? 9.596 3.280 -10.105 1.00 74.19 97 ARG A O 1
ATOM 779 N N . ILE A 1 98 ? 10.072 5.022 -11.436 1.00 68.88 98 ILE A N 1
ATOM 780 C CA . ILE A 1 98 ? 9.527 6.065 -10.543 1.00 68.88 98 ILE A CA 1
ATOM 781 C C . ILE A 1 98 ? 8.024 5.852 -10.296 1.00 68.88 98 ILE A C 1
ATOM 783 O O . ILE A 1 98 ? 7.571 5.959 -9.157 1.00 68.88 98 ILE A O 1
ATOM 787 N N . ASN A 1 99 ? 7.254 5.463 -11.320 1.00 69.06 99 ASN A N 1
ATOM 788 C CA . ASN A 1 99 ? 5.820 5.181 -11.170 1.00 69.06 99 ASN A CA 1
ATOM 789 C C . ASN A 1 99 ? 5.540 4.026 -10.208 1.00 69.06 99 ASN A C 1
ATOM 791 O O . ASN A 1 99 ? 4.559 4.077 -9.467 1.00 69.06 99 ASN A O 1
ATOM 795 N N . LYS A 1 100 ? 6.405 3.004 -10.170 1.00 71.50 100 LYS A N 1
ATOM 796 C CA . LYS A 1 100 ? 6.245 1.884 -9.230 1.00 71.50 100 LYS A CA 1
ATOM 797 C C . LYS A 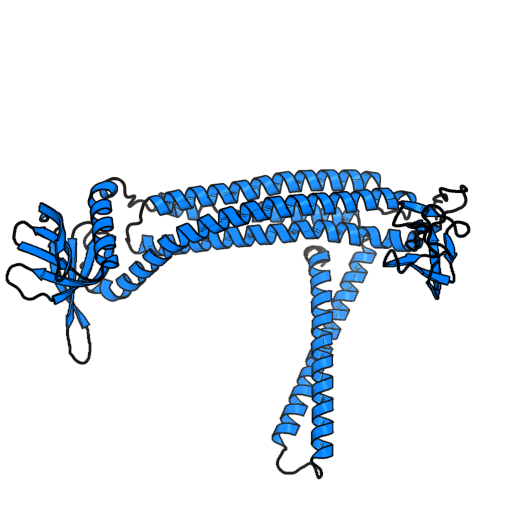1 100 ? 6.289 2.358 -7.773 1.00 71.50 100 LYS A C 1
ATOM 799 O O . LYS A 1 100 ? 5.565 1.819 -6.949 1.00 71.50 100 LYS A O 1
ATOM 804 N N . LYS A 1 101 ? 7.030 3.429 -7.466 1.00 73.31 101 LYS A N 1
ATOM 805 C CA . LYS A 1 101 ? 7.075 4.031 -6.120 1.00 73.31 101 LYS A CA 1
ATOM 806 C C . LYS A 1 101 ? 5.840 4.858 -5.763 1.00 73.31 101 LYS A C 1
ATOM 808 O O . LYS A 1 101 ? 5.530 5.009 -4.586 1.00 73.31 101 LYS A O 1
ATOM 813 N N . ILE A 1 102 ? 5.093 5.347 -6.754 1.00 72.50 102 ILE A N 1
ATOM 814 C CA . ILE A 1 102 ? 3.777 5.965 -6.523 1.00 72.50 102 ILE A CA 1
ATOM 815 C C . ILE A 1 102 ? 2.775 4.908 -6.045 1.00 72.50 102 ILE A C 1
ATOM 817 O O . ILE A 1 102 ? 1.931 5.211 -5.206 1.00 72.50 102 ILE A O 1
ATOM 821 N N . ALA A 1 103 ? 2.869 3.671 -6.548 1.00 75.00 103 ALA A N 1
ATOM 822 C CA . ALA A 1 103 ? 1.992 2.581 -6.121 1.00 75.00 103 ALA A CA 1
ATOM 823 C C . ALA A 1 103 ? 2.144 2.277 -4.620 1.00 75.00 103 ALA A C 1
ATOM 825 O O . ALA A 1 103 ? 1.136 2.107 -3.936 1.00 75.00 103 ALA A O 1
ATOM 826 N N . ASP A 1 104 ? 3.373 2.320 -4.096 1.00 78.75 104 ASP A N 1
ATOM 827 C CA . ASP A 1 104 ? 3.644 2.149 -2.663 1.00 78.75 104 ASP A CA 1
ATOM 828 C C . ASP A 1 104 ? 2.954 3.247 -1.820 1.00 78.75 104 ASP A C 1
ATOM 830 O O . ASP A 1 104 ? 2.347 2.965 -0.787 1.00 78.75 104 ASP A O 1
ATOM 834 N N . LEU A 1 105 ? 2.960 4.505 -2.282 1.00 81.50 105 LEU A N 1
ATOM 835 C CA . LEU A 1 105 ? 2.227 5.594 -1.615 1.00 81.50 105 LEU A CA 1
ATOM 836 C C . LEU A 1 105 ? 0.705 5.457 -1.719 1.00 81.50 105 LEU A C 1
ATOM 838 O O . LEU A 1 105 ? -0.017 5.782 -0.773 1.00 81.50 105 LEU A O 1
ATOM 842 N N . LEU A 1 106 ? 0.205 5.011 -2.874 1.00 78.50 106 LEU A N 1
ATOM 843 C CA . LEU A 1 106 ? -1.221 4.747 -3.073 1.00 78.50 106 LEU A CA 1
ATOM 844 C C . LEU A 1 106 ? -1.711 3.679 -2.094 1.00 78.50 106 LEU A C 1
ATOM 846 O O . LEU A 1 106 ? -2.777 3.828 -1.506 1.00 78.50 106 LEU A O 1
ATOM 850 N N . TYR A 1 107 ? -0.905 2.645 -1.861 1.00 84.12 107 TYR A N 1
ATOM 851 C CA . TYR A 1 107 ? -1.202 1.622 -0.868 1.00 84.12 107 TYR A CA 1
ATOM 852 C C . TYR A 1 107 ? -1.291 2.195 0.557 1.00 84.12 107 TYR A C 1
ATOM 854 O O . TYR A 1 107 ? -2.259 1.922 1.267 1.00 84.12 107 TYR A O 1
ATOM 862 N N . LEU A 1 108 ? -0.336 3.039 0.969 1.00 85.69 108 LEU A N 1
ATOM 863 C CA . LEU A 1 108 ? -0.369 3.672 2.295 1.00 85.69 108 LEU A CA 1
ATOM 864 C C . LEU A 1 108 ? -1.583 4.592 2.485 1.00 85.69 108 LEU A C 1
ATOM 866 O O . LEU A 1 108 ? -2.202 4.588 3.549 1.00 85.69 108 LEU A O 1
ATOM 870 N N . THR A 1 109 ? -1.935 5.373 1.464 1.00 85.25 109 THR A N 1
ATOM 871 C CA . THR A 1 109 ? -3.101 6.270 1.524 1.00 85.25 109 THR A CA 1
ATOM 872 C C . THR A 1 109 ? -4.419 5.502 1.560 1.00 85.25 109 THR A C 1
ATOM 874 O O . THR A 1 109 ? -5.260 5.808 2.401 1.00 85.25 109 THR A O 1
ATOM 877 N N . ASP A 1 110 ? -4.578 4.446 0.757 1.00 84.81 110 ASP A N 1
ATOM 878 C CA . ASP A 1 110 ? -5.746 3.554 0.826 1.00 84.81 110 ASP A CA 1
ATOM 879 C C . ASP A 1 110 ? -5.898 2.921 2.218 1.00 84.81 110 ASP A C 1
ATOM 881 O O . ASP A 1 110 ? -6.988 2.903 2.793 1.00 84.81 110 ASP A O 1
ATOM 885 N N . ARG A 1 111 ? -4.791 2.468 2.821 1.00 88.06 111 ARG A N 1
ATOM 886 C CA . ARG A 1 111 ? -4.808 1.952 4.196 1.00 88.06 111 ARG A CA 1
ATOM 887 C C . ARG A 1 111 ? -5.195 3.003 5.224 1.00 88.06 111 ARG A C 1
ATOM 889 O O . ARG A 1 111 ? -5.968 2.690 6.126 1.00 88.06 111 ARG A O 1
ATOM 896 N N . TYR A 1 112 ? -4.686 4.227 5.097 1.00 89.19 112 TYR A N 1
ATOM 897 C CA . TYR A 1 112 ? -5.082 5.332 5.969 1.00 89.19 112 TYR A CA 1
ATOM 898 C C . TYR A 1 112 ? -6.591 5.589 5.878 1.00 89.19 112 TYR A C 1
ATOM 900 O O . TYR A 1 112 ? -7.260 5.656 6.905 1.00 89.19 112 TYR A O 1
ATOM 908 N N . HIS A 1 113 ? -7.149 5.648 4.667 1.00 85.81 113 HIS A N 1
ATOM 909 C CA . HIS A 1 113 ? -8.584 5.855 4.471 1.00 85.81 113 HIS A CA 1
ATOM 910 C C . HIS A 1 113 ? -9.431 4.730 5.066 1.00 85.81 113 HIS A C 1
ATOM 912 O O . HIS A 1 113 ? -10.392 5.008 5.779 1.00 85.81 113 HIS A O 1
ATOM 918 N N . LYS A 1 114 ? -9.037 3.467 4.863 1.00 87.31 114 LYS A N 1
ATOM 919 C CA . LYS A 1 114 ? -9.714 2.319 5.487 1.00 87.31 114 LYS A CA 1
ATOM 920 C C . LYS A 1 114 ? -9.708 2.406 7.012 1.00 87.31 114 LYS A C 1
ATOM 922 O O . LYS A 1 114 ? -10.732 2.152 7.638 1.00 87.31 114 LYS A O 1
ATOM 927 N N . LEU A 1 115 ? -8.580 2.800 7.602 1.00 88.06 115 LEU A N 1
ATOM 928 C CA . LEU A 1 115 ? -8.448 2.972 9.048 1.00 88.06 115 LEU A CA 1
ATOM 929 C C . LEU A 1 115 ? -9.371 4.082 9.576 1.00 88.06 115 LEU A C 1
ATOM 931 O O . LEU A 1 115 ? -10.067 3.889 10.572 1.00 88.06 115 LEU A O 1
ATOM 935 N N . VAL A 1 116 ? -9.425 5.223 8.880 1.00 86.12 116 VAL A N 1
ATOM 936 C CA . VAL A 1 116 ? -10.347 6.326 9.199 1.00 86.12 116 VAL A CA 1
ATOM 937 C C . VAL A 1 116 ? -11.806 5.868 9.094 1.00 86.12 116 VAL A C 1
ATOM 939 O O . VAL A 1 116 ? -12.598 6.159 9.990 1.00 86.12 116 VAL A O 1
ATOM 942 N N . ASP A 1 117 ? -12.165 5.100 8.062 1.00 86.00 117 ASP A N 1
ATOM 943 C CA . ASP A 1 117 ? -13.517 4.557 7.887 1.00 86.00 117 ASP A CA 1
ATOM 944 C C . ASP A 1 117 ? -13.921 3.590 9.011 1.00 86.00 117 ASP A C 1
ATOM 946 O O . ASP A 1 117 ? -15.072 3.597 9.459 1.00 86.00 117 ASP A O 1
ATOM 950 N N . GLU A 1 118 ? -13.003 2.743 9.481 1.00 86.38 118 GLU A N 1
ATOM 951 C CA . GLU A 1 118 ? -13.246 1.852 10.621 1.00 86.38 118 GLU A CA 1
ATOM 952 C C . GLU A 1 118 ? -13.492 2.636 11.910 1.00 86.38 118 GLU A C 1
ATOM 954 O O . GLU A 1 118 ? -14.471 2.383 12.618 1.00 86.38 118 GLU A O 1
ATOM 959 N N . ILE A 1 119 ? -12.668 3.649 12.172 1.00 81.94 119 ILE A N 1
ATOM 960 C CA . ILE A 1 119 ? -12.814 4.514 13.344 1.00 81.94 119 ILE A CA 1
ATOM 961 C C . ILE A 1 119 ? -14.131 5.301 13.274 1.00 81.94 119 ILE A C 1
ATOM 963 O O . ILE A 1 119 ? -14.871 5.350 14.257 1.00 81.94 119 ILE A O 1
ATOM 967 N N . LEU A 1 120 ? -14.496 5.840 12.107 1.00 80.56 120 LEU A N 1
ATOM 968 C CA . LEU A 1 120 ? -15.780 6.517 11.899 1.00 80.56 120 LEU A CA 1
ATOM 969 C C . LEU A 1 120 ? -16.973 5.608 12.213 1.00 80.56 120 LEU A C 1
ATOM 971 O O . LEU A 1 120 ? -17.905 6.036 12.895 1.00 80.56 120 LEU A O 1
ATOM 975 N N . LYS A 1 121 ? -16.953 4.344 11.769 1.00 84.44 121 LYS A N 1
ATOM 976 C CA . LYS A 1 121 ? -18.029 3.377 12.064 1.00 84.44 121 LYS A CA 1
ATOM 977 C C . LYS A 1 121 ? -18.223 3.172 13.567 1.00 84.44 121 LYS A C 1
ATOM 979 O O . LYS A 1 121 ? -19.362 3.136 14.032 1.00 84.44 121 LYS A O 1
ATOM 984 N N . VAL A 1 122 ? -17.128 3.057 14.316 1.00 80.50 122 VAL A N 1
ATOM 985 C CA . VAL A 1 122 ? -17.138 2.931 15.783 1.00 80.50 122 VAL A CA 1
ATOM 986 C C . VAL A 1 122 ? -17.719 4.192 16.433 1.00 80.50 122 VAL A C 1
ATOM 988 O O . VAL A 1 122 ? -18.538 4.104 17.348 1.00 80.50 122 VAL A O 1
ATOM 991 N N . ARG A 1 123 ? -17.360 5.372 15.922 1.00 76.06 123 ARG A N 1
ATOM 992 C CA . ARG A 1 123 ? -17.815 6.669 16.445 1.00 76.06 123 ARG A CA 1
ATOM 993 C C . ARG A 1 123 ? -19.291 6.923 16.218 1.00 76.06 123 ARG A C 1
ATOM 995 O O . ARG A 1 123 ? -19.980 7.339 17.144 1.00 76.06 123 ARG A O 1
ATOM 1002 N N . TYR A 1 124 ? -19.806 6.595 15.034 1.00 78.75 124 TYR A N 1
ATOM 1003 C CA . TYR A 1 124 ? -21.246 6.653 14.768 1.00 78.75 124 TYR A CA 1
ATOM 1004 C C . TYR A 1 124 ? -22.055 5.749 15.706 1.00 78.75 124 TYR A C 1
ATOM 1006 O O . TYR A 1 124 ? -23.219 6.030 15.980 1.00 78.75 124 TYR A O 1
ATOM 1014 N N . ALA A 1 125 ? -21.439 4.697 16.250 1.00 76.44 125 ALA A N 1
ATOM 1015 C CA . ALA A 1 125 ? -22.050 3.829 17.248 1.00 76.44 125 ALA A CA 1
ATOM 1016 C C . ALA A 1 125 ? -21.978 4.376 18.689 1.00 76.44 125 ALA A C 1
ATOM 1018 O O . ALA A 1 125 ? -22.330 3.653 19.620 1.00 76.44 125 ALA A O 1
ATOM 1019 N N . LYS A 1 126 ? -21.533 5.630 18.879 1.00 74.19 126 LYS A N 1
ATOM 1020 C CA . LYS A 1 126 ? -21.364 6.305 20.180 1.00 74.19 126 LYS A CA 1
ATOM 1021 C C . LYS A 1 126 ? -20.440 5.550 21.143 1.00 74.19 126 LYS A C 1
ATOM 1023 O O . LYS A 1 126 ? -20.661 5.532 22.354 1.00 74.19 126 LYS A O 1
ATOM 1028 N N . ILE A 1 127 ? -19.413 4.899 20.599 1.00 75.44 127 ILE A N 1
ATOM 1029 C CA . ILE A 1 127 ? -18.341 4.279 21.380 1.00 75.44 127 ILE A CA 1
ATOM 1030 C C . ILE A 1 127 ? -17.244 5.328 21.564 1.00 75.44 127 ILE A C 1
ATOM 1032 O O . ILE A 1 127 ? -16.703 5.834 20.576 1.00 75.44 127 ILE A O 1
ATOM 1036 N N . LYS A 1 128 ? -16.917 5.671 22.814 1.00 70.12 128 LYS A N 1
ATOM 1037 C CA . LYS A 1 128 ? -15.831 6.611 23.107 1.00 70.12 128 LYS A CA 1
ATOM 1038 C C . LYS A 1 128 ? -14.481 6.016 22.717 1.00 70.12 128 LYS A C 1
ATOM 1040 O O . LYS A 1 128 ? -14.192 4.856 23.002 1.00 70.12 128 LYS A O 1
ATOM 1045 N N . LEU A 1 129 ? -13.648 6.851 22.098 1.00 62.94 129 LEU A N 1
ATOM 1046 C CA . LEU A 1 129 ? -12.253 6.532 21.803 1.00 62.94 129 LEU A CA 1
ATOM 1047 C C . LEU A 1 129 ? -11.346 6.891 22.977 1.00 62.94 129 LEU A C 1
ATOM 1049 O O . LEU A 1 129 ? -11.668 7.737 23.811 1.00 62.94 129 LEU A O 1
ATOM 1053 N N . PHE A 1 130 ? -10.164 6.289 22.953 1.00 65.31 130 PHE A N 1
ATOM 1054 C CA . PHE A 1 130 ? -8.980 6.835 23.596 1.00 65.31 130 PHE A CA 1
ATOM 1055 C C . PHE A 1 130 ? -8.511 8.030 22.744 1.00 65.31 130 PHE A C 1
ATOM 1057 O O . PHE A 1 130 ? -8.275 7.814 21.551 1.00 65.31 130 PHE A O 1
ATOM 1064 N N . PRO A 1 131 ? -8.366 9.249 23.301 1.00 65.62 131 PRO A N 1
ATOM 1065 C CA . PRO A 1 131 ? -7.882 10.429 22.565 1.00 65.62 131 PRO A CA 1
ATOM 1066 C C . PRO A 1 131 ? -6.592 10.164 21.777 1.00 65.62 131 PRO A C 1
ATOM 1068 O O . PRO A 1 131 ? -6.435 10.621 20.651 1.00 65.62 131 PRO A O 1
ATOM 1071 N N . GLU A 1 132 ? -5.737 9.291 22.313 1.00 74.31 132 GLU A N 1
ATOM 1072 C CA . GLU A 1 132 ? -4.497 8.848 21.676 1.00 74.31 132 GLU A CA 1
ATOM 1073 C C . GLU A 1 132 ? -4.675 8.304 20.247 1.00 74.31 132 GLU A C 1
ATOM 1075 O O . GLU A 1 132 ? -3.751 8.391 19.452 1.00 74.31 132 GLU A O 1
ATOM 1080 N N . ILE A 1 133 ? -5.828 7.715 19.898 1.00 79.44 133 ILE A N 1
ATOM 1081 C CA . ILE A 1 133 ? -6.066 7.198 18.538 1.00 79.44 133 ILE A CA 1
ATOM 1082 C C . ILE A 1 133 ? -6.189 8.349 17.536 1.00 79.44 133 ILE A C 1
ATOM 1084 O O . ILE A 1 133 ? -5.700 8.242 16.414 1.00 79.44 133 ILE A O 1
ATOM 1088 N N . GLU A 1 134 ? -6.844 9.441 17.928 1.00 76.62 134 GLU A N 1
ATOM 1089 C CA . GLU A 1 134 ? -7.017 10.629 17.087 1.00 76.62 134 GLU A CA 1
ATOM 1090 C C . GLU A 1 134 ? -5.678 11.365 16.922 1.00 76.62 134 GLU A C 1
ATOM 1092 O O . GLU A 1 134 ? -5.316 11.750 15.805 1.00 76.62 134 GLU A O 1
ATOM 1097 N N . ASP A 1 135 ? -4.895 11.459 18.000 1.00 80.00 135 ASP A N 1
ATOM 1098 C CA . ASP A 1 135 ? -3.530 11.993 17.970 1.00 80.00 135 ASP A CA 1
ATOM 10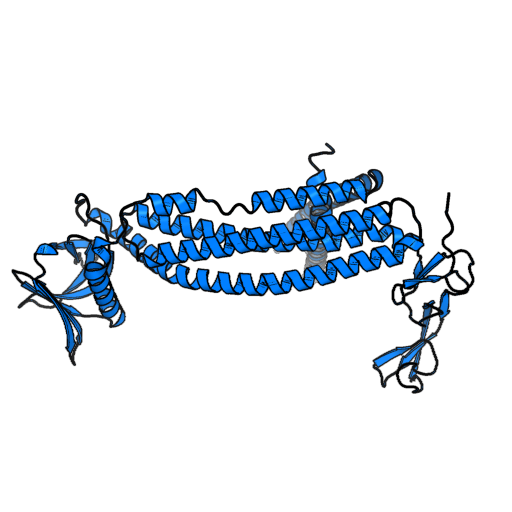99 C C . ASP A 1 135 ? -2.622 11.155 17.059 1.00 80.00 135 ASP A C 1
ATOM 1101 O O . ASP A 1 135 ? -1.961 11.687 16.159 1.00 80.00 135 ASP A O 1
ATOM 1105 N N . ASP A 1 136 ? -2.642 9.829 17.224 1.00 85.00 136 ASP A N 1
ATOM 1106 C CA . ASP A 1 136 ? -1.859 8.902 16.409 1.00 85.00 136 ASP A CA 1
ATOM 1107 C C . ASP A 1 136 ? -2.261 8.981 14.923 1.00 85.00 136 ASP A C 1
ATOM 1109 O O . ASP A 1 136 ? -1.394 8.974 14.043 1.00 85.00 136 ASP A O 1
ATOM 1113 N N . LEU A 1 137 ? -3.560 9.116 14.618 1.00 84.44 137 LEU A N 1
ATOM 1114 C CA . LEU A 1 137 ? -4.058 9.339 13.255 1.00 84.44 137 LEU A CA 1
ATOM 1115 C C . LEU A 1 137 ? -3.548 10.655 12.657 1.00 84.44 137 LEU A C 1
ATOM 1117 O O . LEU A 1 137 ? -3.182 10.691 11.479 1.00 84.44 137 LEU A O 1
ATOM 1121 N N . SER A 1 138 ? -3.521 11.733 13.442 1.00 83.88 138 SER A N 1
ATOM 1122 C CA . SER A 1 138 ? -3.013 13.038 13.006 1.00 83.88 138 SER A CA 1
ATOM 1123 C C . SER A 1 138 ? -1.511 12.984 12.698 1.00 83.88 138 SER A C 1
ATOM 1125 O O . SER A 1 138 ? -1.051 13.483 11.659 1.00 83.88 138 SER A O 1
ATOM 1127 N N . ILE A 1 139 ? -0.740 12.298 13.548 1.00 88.12 139 ILE A N 1
ATOM 1128 C CA . ILE A 1 139 ? 0.691 12.044 13.339 1.00 88.12 139 ILE A CA 1
ATOM 1129 C C . ILE A 1 139 ? 0.905 11.208 12.073 1.00 88.12 139 ILE A C 1
ATOM 1131 O O . ILE A 1 139 ? 1.735 11.564 11.228 1.00 88.12 139 ILE A O 1
ATOM 1135 N N . LEU A 1 140 ? 0.142 10.123 11.911 1.00 89.50 140 LEU A N 1
ATOM 1136 C CA . LEU A 1 140 ? 0.210 9.247 10.743 1.00 89.50 140 LEU A CA 1
ATOM 1137 C C . LEU A 1 140 ? -0.091 10.018 9.450 1.00 89.50 140 LEU A C 1
ATOM 1139 O O . LEU A 1 140 ? 0.689 9.946 8.498 1.00 89.50 140 LEU A O 1
ATOM 1143 N N . ARG A 1 141 ? -1.159 10.828 9.441 1.00 87.88 141 ARG A N 1
ATOM 1144 C CA . ARG A 1 141 ? -1.517 11.708 8.318 1.00 87.88 141 ARG A CA 1
ATOM 1145 C C . ARG A 1 141 ? -0.354 12.612 7.932 1.00 87.88 141 ARG A C 1
ATOM 1147 O O . ARG A 1 141 ? 0.032 12.671 6.769 1.00 87.88 141 ARG A O 1
ATOM 1154 N N . THR A 1 142 ? 0.230 13.284 8.920 1.00 87.81 142 THR A N 1
ATOM 1155 C CA . THR A 1 142 ? 1.338 14.225 8.721 1.00 87.81 142 THR A CA 1
ATOM 1156 C C . THR A 1 142 ? 2.571 13.531 8.140 1.00 87.81 142 THR A C 1
ATOM 1158 O O . THR A 1 142 ? 3.244 14.080 7.266 1.00 87.81 142 THR A O 1
ATOM 1161 N N . LYS A 1 143 ? 2.874 12.302 8.575 1.00 89.31 143 LYS A N 1
ATOM 1162 C CA . LYS A 1 143 ? 3.983 11.510 8.022 1.00 89.31 143 LYS A CA 1
ATOM 1163 C C . LYS A 1 143 ? 3.748 11.141 6.557 1.00 89.31 143 LYS A C 1
ATOM 1165 O O . LYS A 1 143 ? 4.667 11.308 5.753 1.00 89.31 143 LYS A O 1
ATOM 1170 N N . ILE A 1 144 ? 2.541 10.691 6.207 1.00 89.00 144 ILE A N 1
ATOM 1171 C CA . ILE A 1 144 ? 2.195 10.334 4.824 1.00 89.00 144 ILE A CA 1
ATOM 1172 C C . ILE A 1 144 ? 2.211 11.580 3.923 1.00 89.00 144 ILE A C 1
ATOM 1174 O O . ILE A 1 144 ? 2.848 11.557 2.871 1.00 89.00 144 ILE A O 1
ATOM 1178 N N . ASP A 1 145 ? 1.608 12.693 4.350 1.00 86.19 145 ASP A N 1
ATOM 1179 C CA . ASP A 1 145 ? 1.599 13.955 3.591 1.00 86.19 145 ASP A CA 1
ATOM 1180 C C . ASP A 1 145 ? 3.022 14.483 3.333 1.00 86.19 145 ASP A C 1
ATOM 1182 O O . ASP A 1 145 ? 3.393 14.824 2.207 1.00 86.19 145 ASP A O 1
ATOM 1186 N N . ASN A 1 146 ? 3.882 14.457 4.354 1.00 87.00 146 ASN A N 1
ATOM 1187 C CA . ASN A 1 146 ? 5.288 14.833 4.210 1.00 87.00 146 ASN A CA 1
ATOM 1188 C C . ASN A 1 146 ? 6.045 13.932 3.226 1.00 87.00 146 ASN A C 1
ATOM 1190 O O . ASN A 1 146 ? 6.947 14.403 2.525 1.00 87.00 146 ASN A O 1
ATOM 1194 N N . LEU A 1 147 ? 5.707 12.642 3.165 1.00 87.00 147 LEU A N 1
ATOM 1195 C CA . LEU A 1 147 ? 6.301 11.712 2.210 1.00 87.00 147 LEU A CA 1
ATOM 1196 C C . LEU A 1 147 ? 5.862 12.035 0.774 1.00 87.00 147 LEU A C 1
ATOM 1198 O O . LEU A 1 147 ? 6.717 12.117 -0.110 1.00 87.00 147 LEU A O 1
ATOM 1202 N N . ILE A 1 148 ? 4.567 12.301 0.564 1.00 85.62 148 ILE A N 1
ATOM 1203 C CA . ILE A 1 148 ? 3.998 12.722 -0.728 1.00 85.62 148 ILE A CA 1
ATOM 1204 C C . ILE A 1 148 ? 4.659 14.023 -1.204 1.00 85.62 148 ILE A C 1
ATOM 1206 O O . ILE A 1 148 ? 5.159 14.088 -2.329 1.00 85.62 148 ILE A O 1
ATOM 1210 N N . LYS A 1 149 ? 4.738 15.044 -0.340 1.00 84.56 149 LYS A N 1
ATOM 1211 C CA . LYS A 1 149 ? 5.376 16.337 -0.650 1.00 84.56 149 LYS A CA 1
ATOM 1212 C C . LYS A 1 149 ? 6.847 16.183 -1.028 1.00 84.56 149 LYS A C 1
ATOM 1214 O O . LYS A 1 149 ? 7.286 16.749 -2.028 1.00 84.56 149 LYS A O 1
ATOM 1219 N N . LYS A 1 150 ? 7.611 15.385 -0.272 1.00 83.44 150 LYS A N 1
ATOM 1220 C CA . LYS A 1 150 ? 9.023 15.108 -0.589 1.00 83.44 150 LYS A CA 1
ATOM 1221 C C . LYS A 1 150 ? 9.170 14.421 -1.942 1.00 83.44 150 LYS A C 1
ATOM 1223 O O . LYS A 1 150 ? 10.042 14.802 -2.719 1.00 83.44 150 LYS A O 1
ATOM 1228 N N . LEU A 1 151 ? 8.312 13.447 -2.240 1.00 81.62 151 LEU A N 1
ATOM 1229 C CA . LEU A 1 151 ? 8.345 12.761 -3.527 1.00 81.62 151 LEU A CA 1
ATOM 1230 C C . LEU A 1 151 ? 8.000 13.673 -4.694 1.00 81.62 151 LEU A C 1
ATOM 1232 O O . LEU A 1 151 ? 8.655 13.583 -5.728 1.00 81.62 151 LEU A O 1
ATOM 1236 N N . ARG A 1 152 ? 7.045 14.587 -4.514 1.00 82.69 152 ARG A N 1
ATOM 1237 C CA . ARG A 1 152 ? 6.723 15.608 -5.512 1.00 82.69 152 ARG A CA 1
ATOM 1238 C C . ARG A 1 152 ? 7.936 16.471 -5.850 1.00 82.69 152 ARG A C 1
ATOM 1240 O O . ARG A 1 152 ? 8.305 16.561 -7.012 1.00 82.69 152 ARG A O 1
ATOM 1247 N N . ILE A 1 153 ? 8.613 17.015 -4.837 1.00 83.06 153 ILE A N 1
ATOM 1248 C CA . ILE A 1 153 ? 9.804 17.860 -5.029 1.00 83.06 153 ILE A CA 1
ATOM 1249 C C . ILE A 1 153 ? 10.919 17.097 -5.760 1.00 83.06 153 ILE A C 1
ATOM 1251 O O . ILE A 1 153 ? 11.533 17.622 -6.690 1.00 83.06 153 ILE A O 1
ATOM 1255 N N . ILE A 1 154 ? 11.183 15.851 -5.350 1.00 79.62 154 ILE A N 1
ATOM 1256 C CA . ILE A 1 154 ? 12.214 15.013 -5.975 1.00 79.62 154 ILE A CA 1
ATOM 1257 C C . ILE A 1 154 ? 11.842 14.703 -7.426 1.00 79.62 154 ILE A C 1
ATOM 1259 O O . ILE A 1 154 ? 12.676 14.861 -8.314 1.00 79.62 154 ILE A O 1
ATOM 1263 N N . SER A 1 155 ? 10.592 14.306 -7.666 1.00 78.81 155 SER A N 1
ATOM 1264 C CA . SER A 1 155 ? 10.055 14.038 -8.997 1.00 78.81 155 SER A CA 1
ATOM 1265 C C . SER A 1 155 ? 10.214 15.253 -9.910 1.00 78.81 155 SER A C 1
ATOM 1267 O O . SER A 1 155 ? 10.846 15.144 -10.958 1.00 78.81 155 SER A O 1
ATOM 1269 N N . ASP A 1 156 ? 9.725 16.422 -9.498 1.00 82.69 156 ASP A N 1
ATOM 1270 C CA . ASP A 1 156 ? 9.772 17.648 -10.301 1.00 82.69 156 ASP A CA 1
ATOM 1271 C C . ASP A 1 156 ? 11.223 18.031 -10.652 1.00 82.69 156 ASP A C 1
ATOM 1273 O O . ASP A 1 156 ? 11.534 18.351 -11.803 1.00 82.69 156 ASP A O 1
ATOM 1277 N N . SER A 1 157 ? 12.142 17.920 -9.685 1.00 83.88 157 SER A N 1
ATOM 1278 C CA . SER A 1 157 ? 13.577 18.173 -9.882 1.00 83.88 157 SER A CA 1
ATOM 1279 C C . SER A 1 157 ? 14.225 17.183 -10.858 1.00 83.88 157 SER A C 1
ATOM 1281 O O . SER A 1 157 ? 14.971 17.588 -11.758 1.00 83.88 157 SER A O 1
ATOM 1283 N N . LEU A 1 158 ? 13.919 15.888 -10.724 1.00 82.56 158 LEU A N 1
ATOM 1284 C CA . LEU A 1 158 ? 14.406 14.846 -11.628 1.00 82.56 158 LEU A CA 1
ATOM 1285 C C . LEU A 1 158 ? 13.885 15.071 -13.050 1.00 82.56 158 LEU A C 1
ATOM 1287 O O . LEU A 1 158 ? 14.683 15.115 -13.985 1.00 82.56 158 LEU A O 1
ATOM 1291 N N . PHE A 1 159 ? 12.580 15.290 -13.224 1.00 83.19 159 PHE A N 1
ATOM 1292 C CA . PHE A 1 159 ? 11.975 15.516 -14.539 1.00 83.19 159 PHE A CA 1
ATOM 1293 C C . PHE A 1 159 ? 12.512 16.766 -15.234 1.00 83.19 159 PHE A C 1
ATOM 1295 O O . PHE A 1 159 ? 12.769 16.730 -16.440 1.00 83.19 159 PHE A O 1
ATOM 1302 N N . LEU A 1 160 ? 12.769 17.844 -14.489 1.00 85.19 160 LEU A N 1
ATOM 1303 C CA . LEU A 1 160 ? 13.409 19.039 -15.035 1.00 85.19 160 LEU A CA 1
ATOM 1304 C C . LEU A 1 160 ? 14.815 18.729 -15.579 1.00 85.19 160 LEU A C 1
ATOM 1306 O O . LEU A 1 160 ? 15.156 19.150 -16.688 1.00 85.19 160 LEU A O 1
ATOM 1310 N N . LYS A 1 161 ? 15.630 17.982 -14.823 1.00 85.00 161 LYS A N 1
ATOM 1311 C CA . LYS A 1 161 ? 16.988 17.591 -15.239 1.00 85.00 161 LYS A CA 1
ATOM 1312 C C . LYS A 1 161 ? 16.976 16.661 -16.450 1.00 85.00 161 LYS A C 1
ATOM 1314 O O . LYS A 1 161 ? 17.740 16.893 -17.386 1.00 85.00 161 LYS A O 1
ATOM 1319 N N . ILE A 1 162 ? 16.086 15.666 -16.458 1.00 85.12 162 ILE A N 1
ATOM 1320 C CA . ILE A 1 162 ? 15.889 14.752 -17.593 1.00 85.12 162 ILE A CA 1
ATOM 1321 C C . ILE A 1 162 ? 15.561 15.555 -18.846 1.00 85.12 162 ILE A C 1
ATOM 1323 O O . ILE A 1 162 ? 16.225 15.400 -19.868 1.00 85.12 162 ILE A O 1
ATOM 1327 N N . ASN A 1 163 ? 14.577 16.455 -18.762 1.00 85.00 163 ASN A N 1
ATOM 1328 C CA . ASN A 1 163 ? 14.163 17.249 -19.910 1.00 85.00 163 ASN A CA 1
ATOM 1329 C C . ASN A 1 163 ? 15.309 18.129 -20.435 1.00 85.00 163 ASN A C 1
ATOM 1331 O O . ASN A 1 163 ? 15.548 18.140 -21.637 1.00 85.00 163 ASN A O 1
ATOM 1335 N N . LYS A 1 164 ? 16.075 18.794 -19.557 1.00 87.50 164 LYS A N 1
ATOM 1336 C CA . LYS A 1 164 ? 17.253 19.585 -19.962 1.00 87.50 164 LYS A CA 1
ATOM 1337 C C . LYS A 1 164 ? 18.315 18.739 -20.676 1.00 87.50 164 LYS A C 1
ATOM 1339 O O . LYS A 1 164 ? 18.809 19.144 -21.727 1.00 87.50 164 LYS A O 1
ATOM 1344 N N . LYS A 1 165 ? 18.656 17.559 -20.142 1.00 87.00 165 LYS A N 1
ATOM 1345 C CA . LYS A 1 165 ? 19.654 16.671 -20.766 1.00 87.00 165 LYS A CA 1
ATOM 1346 C C . LYS A 1 165 ? 19.142 16.151 -22.113 1.00 87.00 165 LYS A C 1
ATOM 1348 O O . LYS A 1 165 ? 19.865 16.215 -23.099 1.00 87.00 165 LYS A O 1
ATOM 1353 N N . LEU A 1 166 ? 17.879 15.744 -22.208 1.00 85.31 166 LEU A N 1
ATOM 1354 C CA . LEU A 1 166 ? 17.286 15.305 -23.474 1.00 85.31 166 LEU A CA 1
ATOM 1355 C C . LEU A 1 166 ? 17.196 16.418 -24.522 1.00 85.31 166 LEU A C 1
ATOM 1357 O O . LEU A 1 166 ? 17.442 16.149 -25.695 1.00 85.31 166 LEU A O 1
ATOM 1361 N N . GLN A 1 167 ? 16.912 17.659 -24.120 1.00 85.75 167 GLN A N 1
ATOM 1362 C CA . GLN A 1 167 ? 16.958 18.819 -25.018 1.00 85.75 167 GLN A CA 1
ATOM 1363 C C . GLN A 1 167 ? 18.347 18.992 -25.634 1.00 85.75 167 GLN A C 1
ATOM 1365 O O . GLN A 1 167 ? 18.450 19.163 -26.846 1.00 85.75 167 GLN A O 1
ATOM 1370 N N . SER A 1 168 ? 19.412 18.863 -24.831 1.00 84.12 168 SER A N 1
ATOM 1371 C CA . SER A 1 168 ? 20.794 18.929 -25.335 1.00 84.12 168 SER A CA 1
ATOM 1372 C C . SER A 1 168 ? 21.135 17.811 -26.331 1.00 84.12 168 SER A C 1
ATOM 1374 O O . SER A 1 168 ? 21.987 17.992 -27.193 1.00 84.12 168 SER A O 1
ATOM 1376 N N . LEU A 1 169 ? 20.411 16.688 -26.272 1.00 82.75 169 LEU A N 1
ATOM 1377 C CA . LEU A 1 169 ? 20.535 15.551 -27.191 1.00 82.75 169 LEU A CA 1
ATOM 1378 C C . LEU A 1 169 ? 19.537 15.608 -28.356 1.00 82.75 169 LEU A C 1
ATOM 1380 O O . LEU A 1 169 ? 19.354 14.614 -29.063 1.00 82.75 169 LEU A O 1
ATOM 1384 N N . ASN A 1 170 ? 18.849 16.742 -28.543 1.00 80.31 170 ASN A N 1
ATOM 1385 C CA . ASN A 1 170 ? 17.759 16.911 -29.507 1.00 80.31 170 ASN A CA 1
ATOM 1386 C C . ASN A 1 170 ? 16.725 15.767 -29.432 1.00 80.31 170 ASN A C 1
ATOM 1388 O O . ASN A 1 170 ? 16.262 15.238 -30.448 1.00 80.31 170 ASN A O 1
ATOM 1392 N N . TYR A 1 171 ? 16.431 15.328 -28.205 1.00 78.50 171 TYR A N 1
ATOM 1393 C CA . TYR A 1 171 ? 15.542 14.213 -27.886 1.00 78.50 171 TYR A CA 1
ATOM 1394 C C . TYR A 1 171 ? 15.840 12.927 -28.672 1.00 78.50 171 TYR A C 1
ATOM 1396 O O . TYR A 1 171 ? 14.919 12.183 -28.999 1.00 78.50 171 TYR A O 1
ATOM 1404 N N . LEU A 1 172 ? 17.110 12.677 -29.015 1.00 79.50 172 LEU A N 1
ATOM 1405 C CA . LEU A 1 172 ? 17.542 11.495 -29.772 1.00 79.50 172 LEU A CA 1
ATOM 1406 C C . LEU A 1 172 ? 16.833 11.342 -31.137 1.00 79.50 172 LEU A C 1
ATOM 1408 O O . LEU A 1 172 ? 16.763 10.251 -31.701 1.00 79.50 172 LEU A O 1
ATOM 1412 N N . ARG A 1 173 ? 16.297 12.431 -31.708 1.00 72.12 173 ARG A N 1
ATOM 1413 C CA . ARG A 1 173 ? 15.555 12.386 -32.984 1.00 72.12 173 ARG A CA 1
ATOM 1414 C C . ARG A 1 173 ? 16.454 12.087 -34.182 1.00 72.12 173 ARG A C 1
ATOM 1416 O O . ARG A 1 173 ? 15.999 11.481 -35.160 1.00 72.12 173 ARG A O 1
ATOM 1423 N N . SER A 1 174 ? 17.714 12.500 -34.085 1.00 71.19 174 SER A N 1
ATOM 1424 C CA . SER A 1 174 ? 18.750 12.276 -35.088 1.00 71.19 174 SER A CA 1
ATOM 1425 C C . SER A 1 174 ? 19.644 11.113 -34.657 1.00 71.19 174 SER A C 1
ATOM 1427 O O . SER A 1 174 ? 20.112 11.140 -33.521 1.00 71.19 174 SER A O 1
ATOM 1429 N N . PRO A 1 175 ? 19.925 10.133 -35.538 1.00 67.38 175 PRO A N 1
ATOM 1430 C CA . PRO A 1 175 ? 20.841 9.031 -35.255 1.00 67.38 175 PRO A CA 1
ATOM 1431 C C . PRO A 1 175 ? 22.290 9.532 -35.277 1.00 67.38 175 PRO A C 1
ATOM 1433 O O . PRO A 1 175 ? 23.018 9.327 -36.245 1.00 67.38 175 PRO A O 1
ATOM 1436 N N . ASN A 1 176 ? 22.673 10.258 -34.231 1.00 79.75 176 ASN A N 1
ATOM 1437 C CA . ASN A 1 176 ? 24.026 10.747 -34.014 1.00 79.75 176 ASN A CA 1
ATOM 1438 C C . ASN A 1 176 ? 24.678 9.861 -32.954 1.00 79.75 176 ASN A C 1
ATOM 1440 O O . ASN A 1 176 ? 24.235 9.860 -31.805 1.00 79.75 176 ASN A O 1
ATOM 1444 N N . LEU A 1 177 ? 25.721 9.115 -33.321 1.00 84.56 177 LEU A N 1
ATOM 1445 C CA . LEU A 1 177 ? 26.366 8.194 -32.385 1.00 84.56 177 LEU A CA 1
ATOM 1446 C C . LEU A 1 177 ? 27.081 8.938 -31.246 1.00 84.56 177 LEU A C 1
ATOM 1448 O O . LEU A 1 177 ? 27.250 8.377 -30.169 1.00 84.56 177 LEU A O 1
ATOM 1452 N N . ASN A 1 178 ? 27.401 10.226 -31.417 1.00 83.31 178 ASN A N 1
ATOM 1453 C CA . ASN A 1 178 ? 27.937 11.060 -30.334 1.00 83.31 178 ASN A CA 1
ATOM 1454 C C . ASN A 1 178 ? 26.930 11.262 -29.187 1.00 83.31 178 ASN A C 1
ATOM 1456 O O . ASN A 1 178 ? 27.320 11.677 -28.101 1.00 83.31 178 ASN A O 1
ATOM 1460 N N . ASN A 1 179 ? 25.643 10.969 -29.403 1.00 84.56 179 ASN A N 1
ATOM 1461 C CA . ASN A 1 179 ? 24.630 11.021 -28.352 1.00 84.56 179 ASN A CA 1
ATOM 1462 C C . ASN A 1 179 ? 24.600 9.753 -27.483 1.00 84.56 179 ASN A C 1
ATOM 1464 O O . ASN A 1 179 ? 23.904 9.765 -26.470 1.00 84.56 179 ASN A O 1
ATOM 1468 N N . LEU A 1 180 ? 25.308 8.675 -27.857 1.00 87.75 180 LEU A N 1
ATOM 1469 C CA . LEU A 1 180 ? 25.254 7.396 -27.138 1.00 87.75 180 LEU A CA 1
ATOM 1470 C C . LEU A 1 180 ? 25.771 7.525 -25.702 1.00 87.75 180 LEU A C 1
ATOM 1472 O O . LEU A 1 180 ? 25.025 7.258 -24.765 1.00 87.75 180 LEU A O 1
ATOM 1476 N N . GLU A 1 181 ? 26.999 8.012 -25.525 1.00 86.44 181 GLU A N 1
ATOM 1477 C CA . GLU A 1 181 ? 27.613 8.202 -24.204 1.00 86.44 181 GLU A CA 1
ATOM 1478 C C . GLU A 1 181 ? 26.809 9.181 -23.316 1.00 86.44 181 GLU A C 1
ATOM 1480 O O . GLU A 1 181 ? 26.410 8.789 -22.219 1.00 86.44 181 GLU A O 1
ATOM 1485 N N . PRO A 1 182 ? 26.423 10.390 -23.776 1.00 88.25 182 PRO A N 1
ATOM 1486 C CA . PRO A 1 182 ? 25.554 11.276 -22.997 1.00 88.25 182 PRO A CA 1
ATOM 1487 C C . PRO A 1 182 ? 24.181 10.691 -22.627 1.00 88.25 182 PRO A C 1
ATOM 1489 O O . PRO A 1 182 ? 23.593 11.087 -21.615 1.00 88.25 182 PRO A O 1
ATOM 1492 N N . ALA A 1 183 ? 23.629 9.798 -23.456 1.00 87.44 183 ALA A N 1
ATOM 1493 C CA . ALA A 1 183 ? 22.380 9.105 -23.159 1.00 87.44 183 ALA A CA 1
ATOM 1494 C C . ALA A 1 183 ? 22.582 8.004 -22.108 1.00 87.44 183 ALA A C 1
ATOM 1496 O O . ALA A 1 183 ? 21.747 7.868 -21.215 1.00 87.44 183 ALA A O 1
ATOM 1497 N N . GLU A 1 184 ? 23.694 7.267 -22.155 1.00 88.38 184 GLU A N 1
ATOM 1498 C CA . GLU A 1 184 ? 24.062 6.318 -21.099 1.00 88.38 184 GLU A CA 1
ATOM 1499 C C . GLU A 1 184 ? 24.333 7.015 -19.766 1.00 88.38 184 GLU A C 1
ATOM 1501 O O . GLU A 1 184 ? 23.869 6.546 -18.730 1.00 88.38 184 GLU A O 1
ATOM 1506 N N . GLU A 1 185 ? 24.991 8.177 -19.768 1.00 89.25 185 GLU A N 1
ATOM 1507 C CA . GLU A 1 185 ? 25.133 9.006 -18.565 1.00 89.25 185 GLU A CA 1
ATOM 1508 C C . GLU A 1 185 ? 23.774 9.359 -17.953 1.00 89.25 185 GLU A C 1
ATOM 1510 O O . GLU A 1 185 ? 23.613 9.323 -16.732 1.00 89.25 185 GLU A O 1
ATOM 1515 N N . LEU A 1 186 ? 22.789 9.701 -18.792 1.00 88.31 186 LEU A N 1
ATOM 1516 C CA . LEU A 1 186 ? 21.433 9.991 -18.337 1.00 88.31 186 LEU A CA 1
ATOM 1517 C C . LEU A 1 186 ? 20.767 8.745 -17.741 1.00 88.31 186 LEU A C 1
ATOM 1519 O O . LEU A 1 186 ? 20.163 8.852 -16.676 1.00 88.31 186 LEU A O 1
ATOM 1523 N N . ILE A 1 187 ? 20.885 7.582 -18.388 1.00 88.25 187 ILE A N 1
ATOM 1524 C CA . ILE A 1 187 ? 20.348 6.309 -17.876 1.00 88.25 187 ILE A CA 1
ATOM 1525 C C . ILE A 1 187 ? 20.996 5.964 -16.527 1.00 88.25 187 ILE A C 1
ATOM 1527 O O . ILE A 1 187 ? 20.293 5.740 -15.545 1.00 88.25 187 ILE A O 1
ATOM 1531 N N . ASN A 1 188 ? 22.323 6.037 -16.433 1.00 88.19 188 ASN A N 1
ATOM 1532 C CA . ASN A 1 188 ? 23.067 5.784 -15.199 1.00 88.19 188 ASN A CA 1
ATOM 1533 C C . ASN A 1 188 ? 22.697 6.776 -14.087 1.00 88.19 188 ASN A C 1
ATOM 1535 O O . ASN A 1 188 ? 22.574 6.400 -12.920 1.00 88.19 188 ASN A O 1
ATOM 1539 N N . TYR A 1 189 ? 22.501 8.052 -14.430 1.00 87.50 189 TYR A N 1
ATOM 1540 C CA . TYR A 1 189 ? 22.000 9.057 -13.495 1.00 87.50 189 TYR A CA 1
ATOM 1541 C C . TYR A 1 189 ? 20.601 8.689 -12.987 1.00 87.50 189 TYR A C 1
ATOM 1543 O O . TYR A 1 189 ? 20.362 8.735 -11.778 1.00 87.50 189 TYR A O 1
ATOM 1551 N N . LEU A 1 190 ? 19.688 8.303 -13.881 1.00 84.69 190 LEU A N 1
ATOM 1552 C CA . LEU A 1 190 ? 18.331 7.884 -13.531 1.00 84.69 190 LEU A CA 1
ATOM 1553 C C . LEU A 1 190 ? 18.334 6.680 -12.592 1.00 84.69 190 LEU A C 1
ATOM 1555 O O . LEU A 1 190 ? 17.681 6.729 -11.551 1.00 84.69 190 LEU A O 1
ATOM 1559 N N . ASP A 1 191 ? 19.100 5.644 -12.926 1.00 84.38 191 ASP A N 1
ATOM 1560 C CA . ASP A 1 191 ? 19.159 4.413 -12.142 1.00 84.38 191 ASP A CA 1
ATOM 1561 C C . ASP A 1 191 ? 19.737 4.666 -10.741 1.00 84.38 191 ASP A C 1
ATOM 1563 O O . ASP A 1 191 ? 19.116 4.281 -9.750 1.00 84.38 191 ASP A O 1
ATOM 1567 N N . LYS A 1 192 ? 20.826 5.439 -10.616 1.00 85.44 192 LYS A N 1
ATOM 1568 C CA . LYS A 1 192 ? 21.393 5.815 -9.304 1.00 85.44 192 LYS A CA 1
ATOM 1569 C C . LYS A 1 192 ? 20.427 6.631 -8.443 1.00 85.44 192 LYS A C 1
ATOM 1571 O O . LYS A 1 192 ? 20.304 6.396 -7.239 1.00 85.44 192 LYS A O 1
ATOM 1576 N N . ASN A 1 193 ? 19.739 7.613 -9.034 1.00 82.44 193 ASN A N 1
ATOM 1577 C CA . ASN A 1 193 ? 18.761 8.414 -8.288 1.00 82.44 193 ASN A CA 1
ATOM 1578 C C . ASN A 1 193 ? 17.554 7.564 -7.884 1.00 82.44 193 ASN A C 1
ATOM 1580 O O . ASN A 1 193 ? 17.016 7.756 -6.796 1.00 82.44 193 ASN A O 1
ATOM 1584 N N . TYR A 1 194 ? 17.150 6.614 -8.728 1.00 78.75 194 TYR A N 1
ATOM 1585 C CA . TYR A 1 194 ? 16.080 5.680 -8.414 1.00 78.75 194 TYR A CA 1
ATOM 1586 C C . TYR A 1 194 ? 16.447 4.746 -7.256 1.00 78.75 194 TYR A C 1
ATOM 1588 O O . TYR A 1 194 ? 15.638 4.578 -6.347 1.00 78.75 194 TYR A O 1
ATOM 1596 N N . GLU A 1 195 ? 17.653 4.180 -7.240 1.00 80.50 195 GLU A N 1
ATOM 1597 C CA . GLU A 1 195 ? 18.129 3.346 -6.129 1.00 80.50 195 GLU A CA 1
ATOM 1598 C C . GLU A 1 195 ? 18.162 4.127 -4.811 1.00 80.50 195 GLU A C 1
ATOM 1600 O O . GLU A 1 195 ? 17.612 3.680 -3.801 1.00 80.50 195 GLU A O 1
ATOM 1605 N N . SER A 1 196 ? 18.721 5.341 -4.837 1.00 81.38 196 SER A N 1
ATOM 1606 C CA . SER A 1 196 ? 18.769 6.228 -3.670 1.00 81.38 196 SER A CA 1
ATOM 1607 C C . SER A 1 196 ? 17.369 6.595 -3.162 1.00 81.38 196 SER A C 1
ATOM 1609 O O . SER A 1 196 ? 17.091 6.519 -1.959 1.00 81.38 196 SER A O 1
ATOM 1611 N N . LEU A 1 197 ? 16.455 6.936 -4.078 1.00 79.38 197 LEU A N 1
ATOM 1612 C CA . LEU A 1 197 ? 15.057 7.203 -3.755 1.00 79.38 197 LEU A CA 1
ATOM 1613 C C . LEU A 1 197 ? 14.388 5.961 -3.161 1.00 79.38 197 LEU A C 1
ATOM 1615 O O . LEU A 1 197 ? 13.698 6.063 -2.150 1.00 79.38 197 LEU A O 1
ATOM 1619 N N . GLY A 1 198 ? 14.617 4.794 -3.762 1.00 79.50 198 GLY A N 1
ATOM 1620 C CA . GLY A 1 198 ? 14.081 3.513 -3.324 1.00 79.50 198 GLY A CA 1
ATOM 1621 C C . GLY A 1 198 ? 14.459 3.194 -1.882 1.00 79.50 198 GLY A C 1
ATOM 1622 O O . GLY A 1 198 ? 13.571 2.894 -1.087 1.00 79.50 198 GLY A O 1
ATOM 1623 N N . TYR A 1 199 ? 15.738 3.340 -1.531 1.00 80.88 199 TYR A N 1
ATOM 1624 C CA . TYR A 1 199 ? 16.224 3.134 -0.166 1.00 80.88 199 TYR A CA 1
ATOM 1625 C C . TYR A 1 199 ? 15.601 4.126 0.829 1.00 80.88 199 TYR A C 1
ATOM 1627 O O . TYR A 1 199 ? 15.067 3.728 1.864 1.00 80.88 199 TYR A O 1
ATOM 1635 N N . SER A 1 200 ? 15.591 5.425 0.498 1.00 81.62 200 SER A N 1
ATOM 1636 C CA . SER A 1 200 ? 15.030 6.457 1.385 1.00 81.62 200 SER A CA 1
ATOM 1637 C C . SER A 1 200 ? 13.524 6.297 1.615 1.00 81.62 200 SER A C 1
ATOM 1639 O O . SER A 1 200 ? 13.032 6.569 2.713 1.00 81.62 200 SER A O 1
ATOM 1641 N N . LEU A 1 201 ? 12.782 5.888 0.583 1.00 82.69 201 LEU A N 1
ATOM 1642 C CA . LEU A 1 201 ? 11.352 5.623 0.692 1.00 82.69 201 LEU A CA 1
ATOM 1643 C C . LEU A 1 201 ? 11.072 4.383 1.517 1.00 82.69 201 LEU A C 1
ATOM 1645 O O . LEU A 1 201 ? 10.210 4.444 2.384 1.00 82.69 201 LEU A O 1
ATOM 1649 N N . HIS A 1 202 ? 11.801 3.296 1.271 1.00 84.25 202 HIS A N 1
ATOM 1650 C CA . HIS A 1 202 ? 11.598 2.037 1.971 1.00 84.25 202 HIS A CA 1
ATOM 1651 C C . HIS A 1 202 ? 11.680 2.220 3.491 1.00 84.25 202 HIS A C 1
ATOM 1653 O O . HIS A 1 202 ? 10.712 1.912 4.178 1.00 84.25 202 HIS A O 1
ATOM 1659 N N . LEU A 1 203 ? 12.738 2.870 3.989 1.00 86.06 203 LEU A N 1
ATOM 1660 C CA . LEU A 1 203 ? 12.900 3.158 5.420 1.00 86.06 203 LEU A CA 1
ATOM 1661 C C . LEU A 1 203 ? 11.746 3.990 6.004 1.00 86.06 203 LEU A C 1
ATOM 1663 O O . LEU A 1 203 ? 11.310 3.770 7.130 1.00 86.06 203 LEU A O 1
ATOM 1667 N N . LYS A 1 204 ? 11.235 4.974 5.254 1.00 87.94 204 LYS A N 1
ATOM 1668 C CA . LYS A 1 204 ? 10.112 5.805 5.720 1.00 87.94 204 LYS A CA 1
ATOM 1669 C C . LYS A 1 204 ? 8.787 5.057 5.695 1.00 87.94 204 LYS A C 1
ATOM 1671 O O . LYS A 1 204 ? 7.949 5.302 6.556 1.00 87.94 204 LYS A O 1
ATOM 1676 N N . ILE A 1 205 ? 8.591 4.189 4.706 1.00 88.00 205 ILE A N 1
ATOM 1677 C CA . ILE A 1 205 ? 7.416 3.326 4.615 1.00 88.00 205 ILE A CA 1
ATOM 1678 C C . ILE A 1 205 ? 7.416 2.355 5.795 1.00 88.00 205 ILE A C 1
ATOM 1680 O O . ILE A 1 205 ? 6.401 2.270 6.470 1.00 88.00 205 ILE A O 1
ATOM 1684 N N . GLU A 1 206 ? 8.545 1.714 6.110 1.00 88.94 206 GLU A N 1
ATOM 1685 C CA . GLU A 1 206 ? 8.670 0.832 7.281 1.00 88.94 206 GLU A CA 1
ATOM 1686 C C . GLU A 1 206 ? 8.316 1.553 8.584 1.00 88.94 206 GLU A C 1
ATOM 1688 O O . GLU A 1 206 ? 7.494 1.068 9.356 1.00 88.94 206 GLU A O 1
ATOM 1693 N N . GLN A 1 207 ? 8.836 2.767 8.785 1.00 89.19 207 GLN A N 1
ATOM 1694 C CA . GLN A 1 207 ? 8.459 3.579 9.943 1.00 89.19 207 GLN A CA 1
ATOM 1695 C C . GLN A 1 207 ? 6.952 3.851 9.981 1.00 89.19 207 GLN A C 1
ATOM 1697 O O . GLN A 1 207 ? 6.337 3.743 11.032 1.00 89.19 207 GLN A O 1
ATOM 1702 N N . ILE A 1 208 ? 6.332 4.214 8.855 1.00 90.94 208 ILE A N 1
ATOM 1703 C CA . ILE A 1 208 ? 4.882 4.455 8.776 1.00 90.94 208 ILE A CA 1
ATOM 1704 C C . ILE A 1 208 ? 4.087 3.169 9.061 1.00 90.94 208 ILE A C 1
ATOM 1706 O O . ILE A 1 208 ? 3.051 3.221 9.725 1.00 90.94 208 ILE A O 1
ATOM 1710 N N . GLU A 1 209 ? 4.574 2.019 8.605 1.00 89.81 209 GLU A N 1
ATOM 1711 C CA . GLU A 1 209 ? 3.981 0.702 8.851 1.00 89.81 209 GLU A CA 1
ATOM 1712 C C . GLU A 1 209 ? 3.974 0.334 10.344 1.00 89.81 209 GLU A C 1
ATOM 1714 O O . GLU A 1 209 ? 2.980 -0.201 10.841 1.00 89.81 209 GLU A O 1
ATOM 1719 N N . GLU A 1 210 ? 5.007 0.707 11.104 1.00 89.56 210 GLU A N 1
ATOM 1720 C CA . GLU A 1 210 ? 5.013 0.551 12.566 1.00 89.56 210 GLU A CA 1
ATOM 1721 C C . GLU A 1 210 ? 3.893 1.363 13.241 1.00 89.56 210 GLU A C 1
ATOM 1723 O O . GLU A 1 210 ? 3.212 0.858 14.142 1.00 89.56 210 GLU A O 1
ATOM 1728 N N . TYR A 1 211 ? 3.634 2.593 12.773 1.00 88.88 211 TYR A N 1
ATOM 1729 C CA . TYR A 1 211 ? 2.501 3.395 13.256 1.00 88.88 211 TYR A CA 1
ATOM 1730 C C . TYR A 1 211 ? 1.163 2.743 12.898 1.00 88.88 211 TYR A C 1
ATOM 1732 O O . TYR A 1 211 ? 0.283 2.657 13.755 1.00 88.88 211 TYR A O 1
ATOM 1740 N N . PHE A 1 212 ? 1.014 2.225 11.673 1.00 91.44 212 PHE A N 1
ATOM 1741 C CA . PHE A 1 212 ? -0.179 1.466 11.289 1.00 91.44 212 PHE A CA 1
ATOM 1742 C C . PHE A 1 212 ? -0.408 0.257 12.199 1.00 91.44 212 PHE A C 1
ATOM 1744 O O . PHE A 1 212 ? -1.538 0.029 12.624 1.00 91.44 212 PHE A O 1
ATOM 1751 N N . ALA A 1 213 ? 0.637 -0.505 12.527 1.00 89.00 213 ALA A N 1
ATOM 1752 C CA . ALA A 1 213 ? 0.527 -1.664 13.409 1.00 89.00 213 ALA A CA 1
ATOM 1753 C C . ALA A 1 213 ? 0.136 -1.271 14.844 1.00 89.00 213 ALA A C 1
ATOM 1755 O O . ALA A 1 213 ? -0.668 -1.957 15.481 1.00 89.00 213 ALA A O 1
ATOM 1756 N N . SER A 1 214 ? 0.681 -0.162 15.353 1.00 87.44 214 SER A N 1
ATOM 1757 C CA . SER A 1 214 ? 0.334 0.372 16.674 1.00 87.44 214 SER A CA 1
ATOM 1758 C C . SER A 1 214 ? -1.136 0.797 16.747 1.00 87.44 214 SER A C 1
ATOM 1760 O O . SER A 1 214 ? -1.874 0.336 17.622 1.00 87.44 214 SER A O 1
ATOM 1762 N N . ILE A 1 215 ? -1.593 1.606 15.783 1.00 88.06 215 ILE A N 1
ATOM 1763 C CA . ILE A 1 215 ? -2.980 2.089 15.730 1.00 88.06 215 ILE A CA 1
ATOM 1764 C C . ILE A 1 215 ? -3.943 0.930 15.456 1.00 88.06 215 ILE A C 1
ATOM 1766 O O . ILE A 1 215 ? -4.996 0.847 16.086 1.00 88.06 215 ILE A O 1
ATOM 1770 N N . GLY A 1 216 ? -3.562 -0.009 14.586 1.00 86.19 216 GLY A N 1
ATOM 1771 C CA . GLY A 1 216 ? -4.355 -1.191 14.248 1.00 86.19 216 GLY A CA 1
ATOM 1772 C C . GLY A 1 216 ? -4.767 -1.996 15.479 1.00 86.19 216 GLY A C 1
ATOM 1773 O O . GLY A 1 216 ? -5.940 -2.310 15.628 1.00 86.19 216 GLY A O 1
ATOM 1774 N N . LYS A 1 217 ? -3.861 -2.213 16.443 1.00 83.44 217 LYS A N 1
ATOM 1775 C CA . LYS A 1 217 ? -4.199 -2.894 17.710 1.00 83.44 217 LYS A CA 1
ATOM 1776 C C . LYS A 1 217 ? -5.282 -2.162 18.509 1.00 83.44 217 LYS A C 1
ATOM 1778 O O . LYS A 1 217 ? -6.152 -2.802 19.100 1.00 83.44 217 LYS A O 1
ATOM 1783 N N . LYS A 1 218 ? -5.225 -0.825 18.544 1.00 82.69 218 LYS A N 1
ATOM 1784 C CA . LYS A 1 218 ? -6.224 0.010 19.229 1.00 82.69 218 LYS A CA 1
ATOM 1785 C C . LYS A 1 218 ? -7.577 -0.059 18.503 1.00 82.69 218 LYS A C 1
ATOM 1787 O O . LYS A 1 218 ? -8.616 -0.163 19.151 1.00 82.69 218 LYS A O 1
ATOM 1792 N N . VAL A 1 219 ? -7.569 -0.066 17.170 1.00 83.81 219 VAL A N 1
ATOM 1793 C CA . VAL A 1 219 ? -8.778 -0.151 16.333 1.00 83.81 219 VAL A CA 1
ATOM 1794 C C . VAL A 1 219 ? -9.410 -1.542 16.350 1.00 83.81 219 VAL A C 1
ATOM 1796 O O . VAL A 1 219 ? -10.627 -1.643 16.483 1.00 83.81 219 VAL A O 1
ATOM 1799 N N . ASP A 1 220 ? -8.624 -2.616 16.330 1.00 83.69 220 ASP A N 1
ATOM 1800 C CA . ASP A 1 220 ? -9.115 -3.994 16.466 1.00 83.69 220 ASP A CA 1
ATOM 1801 C C . ASP A 1 220 ? -9.902 -4.178 17.764 1.00 83.69 220 ASP A C 1
ATOM 1803 O O . ASP A 1 220 ? -10.987 -4.770 17.780 1.00 83.69 220 ASP A O 1
ATOM 1807 N N . PHE A 1 221 ? -9.388 -3.611 18.857 1.00 80.12 221 PHE A N 1
ATOM 1808 C CA . PHE A 1 221 ? -10.093 -3.601 20.129 1.00 80.12 221 PHE A CA 1
ATOM 1809 C C . PHE A 1 221 ? -11.449 -2.879 20.021 1.00 80.12 221 PHE A C 1
ATOM 1811 O O . PHE A 1 221 ? -12.466 -3.392 20.490 1.00 80.12 221 PHE A O 1
ATOM 1818 N N . LEU A 1 222 ? -11.504 -1.721 19.365 1.00 80.88 222 LEU A N 1
ATOM 1819 C CA . LEU A 1 222 ? -12.753 -0.983 19.163 1.00 80.88 222 LEU A CA 1
ATOM 1820 C C . LEU A 1 222 ? -13.741 -1.720 18.257 1.00 80.88 222 LEU A C 1
ATOM 1822 O O . LEU A 1 222 ? -14.936 -1.755 18.546 1.00 80.88 222 LEU A O 1
ATOM 1826 N N . ASN A 1 223 ? -13.255 -2.355 17.195 1.00 84.19 223 ASN A N 1
ATOM 1827 C CA . ASN A 1 223 ? -14.059 -3.193 16.311 1.00 84.19 223 ASN A CA 1
ATOM 1828 C C . ASN A 1 223 ? -14.651 -4.389 17.072 1.00 84.19 223 ASN A C 1
ATOM 1830 O O . ASN A 1 223 ? -15.816 -4.755 16.869 1.00 84.19 223 ASN A O 1
ATOM 1834 N N . TYR A 1 224 ? -13.890 -4.964 18.005 1.00 84.56 224 TYR A N 1
ATOM 1835 C CA . TYR A 1 224 ? -14.391 -5.975 18.929 1.00 84.56 224 TYR A CA 1
ATOM 1836 C C . TYR A 1 224 ? -15.507 -5.419 19.831 1.00 84.56 224 TYR A C 1
ATOM 1838 O O . TYR A 1 224 ? -16.578 -6.028 19.914 1.00 84.56 224 TYR A O 1
ATOM 1846 N N . GLN A 1 225 ? -15.323 -4.235 20.427 1.00 83.44 225 GLN A N 1
ATOM 1847 C CA . GLN A 1 225 ? -16.362 -3.560 21.221 1.00 83.44 225 GLN A CA 1
ATOM 1848 C C . GLN A 1 225 ? -17.629 -3.286 20.404 1.00 83.44 225 GLN A C 1
ATOM 1850 O O . GLN A 1 225 ? -18.737 -3.599 20.838 1.00 83.44 225 GLN A O 1
ATOM 1855 N N . TYR A 1 226 ? -17.477 -2.778 19.184 1.00 86.44 226 TYR A N 1
ATOM 1856 C CA . TYR A 1 226 ? -18.574 -2.525 18.256 1.00 86.44 226 TYR A CA 1
ATOM 1857 C C . TYR A 1 226 ? -19.345 -3.800 17.894 1.00 86.44 226 TYR A C 1
ATOM 1859 O O . TYR A 1 226 ? -20.579 -3.808 17.869 1.00 86.44 226 TYR A O 1
ATOM 1867 N N . THR A 1 227 ? -18.635 -4.906 17.674 1.00 86.62 227 THR A N 1
ATOM 1868 C CA . THR A 1 227 ? -19.248 -6.212 17.399 1.00 86.62 227 THR A CA 1
ATOM 1869 C C . THR A 1 227 ? -20.068 -6.701 18.589 1.00 86.62 227 THR A C 1
ATOM 1871 O O . THR A 1 227 ? -21.203 -7.147 18.414 1.00 86.62 227 THR A O 1
ATOM 1874 N N . LEU A 1 228 ? -19.540 -6.572 19.809 1.00 84.50 228 LEU A N 1
ATOM 1875 C CA . LEU A 1 228 ? -20.284 -6.909 21.021 1.00 84.50 228 LEU A CA 1
ATOM 1876 C C . LEU A 1 228 ? -21.503 -6.003 21.210 1.00 84.50 228 LEU A C 1
ATOM 1878 O O . LEU A 1 228 ? -22.582 -6.502 21.536 1.00 84.50 228 LEU A O 1
ATOM 1882 N N . LEU A 1 229 ? -21.361 -4.699 20.957 1.00 85.69 229 LEU A N 1
ATOM 1883 C CA . LEU A 1 229 ? -22.457 -3.741 21.053 1.00 85.69 229 LEU A CA 1
ATOM 1884 C C . LEU A 1 229 ? -23.611 -4.134 20.126 1.00 85.69 229 LEU A C 1
ATOM 1886 O O . LEU A 1 229 ? -24.749 -4.181 20.580 1.00 85.69 229 LEU A O 1
ATOM 1890 N N . LYS A 1 230 ? -23.344 -4.528 18.873 1.00 84.19 230 LYS A N 1
ATOM 1891 C CA . LYS A 1 230 ? -24.385 -5.009 17.940 1.00 84.19 230 LYS A CA 1
ATOM 1892 C C . LYS A 1 230 ? -25.211 -6.180 18.474 1.00 84.19 230 LYS A C 1
ATOM 1894 O O . LYS A 1 230 ? -26.371 -6.323 18.096 1.00 84.19 230 LYS A O 1
ATOM 1899 N N . ILE A 1 231 ? -24.637 -7.012 19.340 1.00 83.88 231 ILE A N 1
ATOM 1900 C CA . ILE A 1 231 ? -25.335 -8.153 19.944 1.00 83.88 231 ILE A CA 1
ATOM 1901 C C . ILE A 1 231 ? -26.249 -7.686 21.083 1.00 83.88 231 ILE A C 1
ATOM 1903 O O . ILE A 1 231 ? -27.337 -8.231 21.269 1.00 83.88 231 ILE A O 1
ATOM 1907 N N . ILE A 1 232 ? -25.815 -6.684 21.851 1.00 85.25 232 ILE A N 1
ATOM 1908 C CA . ILE A 1 232 ? -26.460 -6.304 23.113 1.00 85.25 232 ILE A CA 1
ATOM 1909 C C . ILE A 1 232 ? -27.208 -4.970 23.070 1.00 85.25 232 ILE A C 1
ATOM 1911 O O . ILE A 1 232 ? -27.872 -4.654 24.051 1.00 85.25 232 ILE A O 1
ATOM 1915 N N . TYR A 1 233 ? -27.141 -4.204 21.973 1.00 83.31 233 TYR A N 1
ATOM 1916 C CA . TYR A 1 233 ? -27.661 -2.830 21.921 1.00 83.31 233 TYR A CA 1
ATOM 1917 C C . TYR A 1 233 ? -29.138 -2.749 22.323 1.00 83.31 233 TYR A C 1
ATOM 1919 O O . TYR A 1 233 ? -29.510 -1.892 23.110 1.00 83.31 233 TYR A O 1
ATOM 1927 N N . ARG A 1 234 ? -29.962 -3.718 21.894 1.00 84.88 234 ARG A N 1
ATOM 1928 C CA . ARG A 1 234 ? -31.401 -3.794 22.227 1.00 84.88 234 ARG A CA 1
ATOM 1929 C C . ARG A 1 234 ? -31.688 -3.983 23.719 1.00 84.88 234 ARG A C 1
ATOM 1931 O O . ARG A 1 234 ? -32.834 -3.873 24.138 1.00 84.88 234 ARG A O 1
ATOM 1938 N N . LEU A 1 235 ? -30.682 -4.366 24.502 1.00 86.00 235 LEU A N 1
ATOM 1939 C CA . LEU A 1 235 ? -30.794 -4.614 25.939 1.00 86.00 235 LEU A CA 1
ATOM 1940 C C . LEU A 1 235 ? -30.370 -3.404 26.775 1.00 86.00 235 LEU A C 1
ATOM 1942 O O . LEU A 1 235 ? -30.594 -3.412 27.987 1.00 86.00 235 LEU A O 1
ATOM 1946 N N . ILE A 1 236 ? -29.727 -2.414 26.155 1.00 84.94 236 ILE A N 1
ATOM 1947 C CA . ILE A 1 236 ? -29.255 -1.196 26.805 1.00 84.94 236 ILE A CA 1
ATOM 1948 C C . ILE A 1 236 ? -30.274 -0.093 26.481 1.00 84.94 236 ILE A C 1
ATOM 1950 O O . ILE A 1 236 ? -30.549 0.130 25.304 1.00 84.94 236 ILE A O 1
ATOM 1954 N N . PRO A 1 237 ? -30.874 0.571 27.485 1.00 83.44 237 PRO A N 1
ATOM 1955 C CA . PRO A 1 237 ? -31.784 1.684 27.242 1.00 83.44 237 PRO A CA 1
ATOM 1956 C C . PRO A 1 237 ? -31.078 2.814 26.490 1.00 83.44 237 PRO A C 1
ATOM 1958 O O . PRO A 1 237 ? -29.942 3.152 26.818 1.00 83.44 237 PRO A O 1
ATOM 1961 N N . GLU A 1 238 ? -31.763 3.433 25.532 1.00 80.62 238 GLU A N 1
ATOM 1962 C CA . GLU A 1 238 ? -31.279 4.670 24.925 1.00 80.62 238 GLU A CA 1
ATOM 1963 C C . GLU A 1 238 ? -31.471 5.817 25.920 1.00 80.62 238 GLU A C 1
ATOM 1965 O O . GLU A 1 238 ? -32.592 6.189 26.260 1.00 80.62 238 GLU A O 1
ATOM 1970 N N . VAL A 1 239 ? -30.361 6.352 26.422 1.00 83.12 239 VAL A N 1
ATOM 1971 C CA . VAL A 1 239 ? -30.344 7.523 27.298 1.00 83.12 239 VAL A CA 1
ATOM 1972 C C . VAL A 1 239 ? -29.601 8.636 26.577 1.00 83.12 239 VAL A C 1
ATOM 1974 O O . VAL A 1 239 ? -28.505 8.437 26.048 1.00 83.12 239 VAL A O 1
ATOM 1977 N N . GLU A 1 240 ? -30.196 9.824 26.546 1.00 81.75 240 GLU A N 1
ATOM 1978 C CA . GLU A 1 240 ? -29.595 10.982 25.892 1.00 81.75 240 GLU A CA 1
ATOM 1979 C C . GLU A 1 240 ? -28.223 11.313 26.498 1.00 81.75 240 GLU A C 1
ATOM 1981 O O . GLU A 1 240 ? -28.040 11.318 27.721 1.00 81.75 240 GLU A O 1
ATOM 1986 N N . GLY A 1 241 ? -27.230 11.543 25.635 1.00 78.75 241 GLY A N 1
ATOM 1987 C CA . GLY A 1 241 ? -25.842 11.793 26.031 1.00 78.75 241 GLY A CA 1
ATOM 1988 C C . GLY A 1 241 ? -25.148 10.622 26.741 1.00 78.75 241 GLY A C 1
ATOM 1989 O O . GLY A 1 241 ? -24.129 10.845 27.396 1.00 78.75 241 GLY A O 1
ATOM 1990 N N . GLU A 1 242 ? -25.701 9.402 26.689 1.00 82.31 242 GLU A N 1
ATOM 1991 C CA . GLU A 1 242 ? -25.015 8.197 27.154 1.00 82.31 242 GLU A CA 1
ATOM 1992 C C . GLU A 1 242 ? -24.168 7.569 26.035 1.00 82.31 242 GLU A C 1
ATOM 1994 O O . GLU A 1 242 ? -24.650 7.329 24.929 1.00 82.31 242 GLU A O 1
ATOM 1999 N N . GLU A 1 243 ? -22.897 7.306 26.328 1.00 80.56 243 GLU A N 1
ATOM 2000 C CA . GLU A 1 243 ? -21.893 6.816 25.379 1.00 80.56 243 GLU A CA 1
ATOM 2001 C C . GLU A 1 243 ? -21.193 5.577 25.942 1.00 80.56 243 GLU A C 1
ATOM 2003 O O . GLU A 1 243 ? -20.876 5.515 27.135 1.00 80.56 243 GLU A O 1
ATOM 2008 N N . LEU A 1 244 ? -20.943 4.581 25.090 1.00 83.69 244 LEU A N 1
ATOM 2009 C CA . LEU A 1 244 ? -20.294 3.335 25.491 1.00 83.69 244 LEU A CA 1
ATOM 2010 C C . LEU A 1 244 ? -18.794 3.559 25.709 1.00 83.69 244 LEU A C 1
ATOM 2012 O O . LEU A 1 244 ? -18.121 4.110 24.843 1.00 83.69 244 LEU A O 1
ATOM 2016 N N . ILE A 1 245 ? -18.263 3.062 26.826 1.00 80.44 245 ILE A N 1
ATOM 2017 C CA . ILE A 1 245 ? -16.822 3.054 27.115 1.00 80.44 245 ILE A CA 1
ATOM 2018 C C . ILE A 1 245 ? -16.249 1.655 26.892 1.00 80.44 245 ILE A C 1
ATOM 2020 O O . ILE A 1 245 ? -15.258 1.504 26.185 1.00 80.44 245 ILE A O 1
ATOM 2024 N N . ALA A 1 246 ? -16.866 0.621 27.474 1.00 84.38 246 ALA A N 1
ATOM 2025 C CA . ALA A 1 246 ? -16.354 -0.744 27.367 1.00 84.38 246 ALA A CA 1
ATOM 2026 C C . ALA A 1 246 ? -17.425 -1.819 27.582 1.00 84.38 246 ALA A C 1
ATOM 2028 O O . ALA A 1 246 ? -18.353 -1.666 28.373 1.00 84.38 246 ALA A O 1
ATOM 2029 N N . ILE A 1 247 ? -17.235 -2.963 26.930 1.00 87.00 247 ILE A N 1
ATOM 2030 C CA . ILE A 1 247 ? -17.964 -4.214 27.123 1.00 87.00 247 ILE A CA 1
ATOM 2031 C C . ILE A 1 247 ? -16.943 -5.291 27.476 1.00 87.00 247 ILE A C 1
ATOM 2033 O O . ILE A 1 247 ? -16.064 -5.638 26.684 1.00 87.00 247 ILE A O 1
ATOM 2037 N N . ILE A 1 248 ? -17.092 -5.855 28.671 1.00 87.75 248 ILE A N 1
ATOM 2038 C CA . ILE A 1 248 ? -16.240 -6.923 29.187 1.00 87.75 248 ILE A CA 1
ATOM 2039 C C . ILE A 1 248 ? -17.106 -8.168 29.399 1.00 87.75 248 ILE A C 1
ATOM 2041 O O . ILE A 1 248 ? -17.906 -8.234 30.344 1.00 87.75 248 ILE A O 1
ATOM 2045 N N . PRO A 1 249 ? -17.004 -9.175 28.517 1.00 83.44 249 PRO A N 1
ATOM 2046 C CA . PRO A 1 249 ? -17.817 -10.371 28.637 1.00 83.44 249 PRO A CA 1
ATOM 2047 C C . PRO A 1 249 ? -17.329 -11.279 29.772 1.00 83.44 249 PRO A C 1
ATOM 2049 O O . PRO A 1 249 ? -16.141 -11.378 30.068 1.00 83.44 249 PRO A O 1
ATOM 2052 N N . ARG A 1 250 ? -18.270 -12.038 30.348 1.00 82.38 250 ARG A N 1
ATOM 2053 C CA . ARG A 1 250 ? -18.010 -13.180 31.247 1.00 82.38 250 ARG A CA 1
ATOM 2054 C C . ARG A 1 250 ? -17.233 -12.842 32.529 1.00 82.38 250 ARG A C 1
ATOM 2056 O O . ARG A 1 250 ? -16.505 -13.689 33.048 1.00 82.38 250 ARG A O 1
ATOM 2063 N N . MET A 1 251 ? -17.450 -11.661 33.095 1.00 87.81 251 MET A N 1
ATOM 2064 C CA . MET A 1 251 ? -16.918 -11.297 34.408 1.00 87.81 251 MET A CA 1
ATOM 2065 C C . MET A 1 251 ? -17.712 -11.934 35.547 1.00 87.81 251 MET A C 1
ATOM 2067 O O . MET A 1 251 ? -18.945 -11.944 35.526 1.00 87.81 251 MET A O 1
ATOM 2071 N N . TRP A 1 252 ? -17.022 -12.429 36.576 1.00 90.25 252 TRP A N 1
ATOM 2072 C CA . TRP A 1 252 ? -17.681 -12.858 37.805 1.00 90.25 252 TRP A CA 1
ATOM 2073 C C . TRP A 1 252 ? -17.907 -11.661 38.715 1.00 90.25 252 TRP A C 1
ATOM 2075 O O . TRP A 1 252 ? -16.968 -10.968 39.093 1.00 90.25 252 TRP A O 1
ATOM 2085 N N . ILE A 1 253 ? -19.165 -11.442 39.091 1.00 91.12 253 ILE A N 1
ATOM 2086 C CA . ILE A 1 253 ? -19.561 -10.331 39.954 1.00 91.12 253 ILE A CA 1
ATOM 2087 C C . ILE A 1 253 ? -20.233 -10.897 41.199 1.00 91.12 253 ILE A C 1
ATOM 2089 O O . ILE A 1 253 ? -21.211 -11.648 41.109 1.00 91.12 253 ILE A O 1
ATOM 2093 N N . LYS A 1 254 ? -19.700 -10.533 42.366 1.00 91.56 254 LYS A N 1
ATOM 2094 C CA . LYS A 1 254 ? -20.286 -10.804 43.681 1.00 91.56 254 LYS A CA 1
ATOM 2095 C C . LYS A 1 254 ? -20.820 -9.496 44.263 1.00 91.56 254 LYS A C 1
ATOM 2097 O O . LYS A 1 254 ? -20.031 -8.638 44.644 1.00 91.56 254 LYS A O 1
ATOM 2102 N N . LYS A 1 255 ? -22.144 -9.362 44.345 1.00 91.19 255 LYS A N 1
ATOM 2103 C CA . LYS A 1 255 ? -22.817 -8.305 45.119 1.00 91.19 255 LYS A CA 1
ATOM 2104 C C . LYS A 1 255 ? -22.889 -8.728 46.590 1.00 91.19 255 LYS A C 1
ATOM 2106 O O . LYS A 1 255 ? -23.026 -9.927 46.842 1.00 91.19 255 LYS A O 1
ATOM 2111 N N . SER A 1 256 ? -22.795 -7.786 47.533 1.00 84.56 256 SER A N 1
ATOM 2112 C CA . SER A 1 256 ? -22.853 -8.026 48.988 1.00 84.56 256 SER A CA 1
ATOM 2113 C C . SER A 1 256 ? -23.800 -9.171 49.371 1.00 84.56 256 SER A C 1
ATOM 2115 O O . SER A 1 256 ? -24.956 -9.194 48.948 1.00 84.56 256 SER A O 1
ATOM 2117 N N . TYR A 1 257 ? -23.285 -10.136 50.140 1.00 75.19 257 TYR A N 1
ATOM 2118 C CA . TYR A 1 257 ? -24.016 -11.305 50.659 1.00 75.19 257 TYR A CA 1
ATOM 2119 C C . TYR A 1 257 ? -24.658 -12.245 49.614 1.00 75.19 257 TYR A C 1
ATOM 2121 O O . TYR A 1 257 ? -25.357 -13.183 49.983 1.00 75.19 257 TYR A O 1
ATOM 2129 N N . LYS A 1 258 ? -24.397 -12.064 48.310 1.00 86.81 258 LYS A N 1
ATOM 2130 C CA . LYS A 1 258 ? -24.882 -12.952 47.238 1.00 86.81 258 LYS A CA 1
ATOM 2131 C C . LYS A 1 258 ? -23.770 -13.845 46.687 1.00 86.81 258 LYS A C 1
ATOM 2133 O O . LYS A 1 258 ? -22.584 -13.521 46.762 1.00 86.81 258 LYS A O 1
ATOM 2138 N N . LEU A 1 259 ? -24.164 -14.972 46.090 1.00 87.00 259 LEU A N 1
ATOM 2139 C CA . LEU A 1 259 ? -23.254 -15.841 45.341 1.00 87.00 259 LEU A CA 1
ATOM 2140 C C . LEU A 1 259 ? -22.756 -15.146 44.061 1.00 87.00 259 LEU A C 1
ATOM 2142 O O . LEU A 1 259 ? -23.539 -14.444 43.406 1.00 87.00 259 LEU A O 1
ATOM 2146 N N . PRO A 1 260 ? -21.481 -15.349 43.682 1.00 88.94 260 PRO A N 1
ATOM 2147 C CA . PRO A 1 260 ? -20.925 -14.775 42.468 1.00 88.94 260 PRO A CA 1
ATOM 2148 C C . PRO A 1 260 ? -21.621 -15.329 41.225 1.00 88.94 260 PRO A C 1
ATOM 2150 O O . PRO A 1 260 ? -21.902 -16.523 41.122 1.00 88.94 260 PRO A O 1
ATOM 2153 N N . LYS A 1 261 ? -21.892 -14.454 40.259 1.00 90.44 261 LYS A N 1
ATOM 2154 C CA . LYS A 1 261 ? -22.548 -14.807 38.994 1.00 90.44 261 LYS A CA 1
ATOM 2155 C C . LYS A 1 261 ? -21.789 -14.196 37.823 1.00 90.44 261 LYS A C 1
ATOM 2157 O O . LYS A 1 261 ? -21.304 -13.069 37.927 1.00 90.44 261 LYS A O 1
ATOM 2162 N N . ARG A 1 262 ? -21.713 -14.932 36.709 1.00 89.44 262 ARG A N 1
ATOM 2163 C CA . ARG A 1 262 ? -21.155 -14.424 35.450 1.00 89.44 262 ARG A CA 1
ATOM 2164 C C . ARG A 1 262 ? -22.093 -13.413 34.807 1.00 89.44 262 ARG A C 1
ATOM 2166 O O . ARG A 1 262 ? -23.283 -13.694 34.661 1.00 89.44 262 ARG A O 1
ATOM 2173 N N . HIS A 1 263 ? -21.531 -12.282 34.409 1.00 90.38 263 HIS A N 1
ATOM 2174 C CA . HIS A 1 263 ? -22.213 -11.211 33.701 1.00 90.38 263 HIS A CA 1
ATOM 2175 C C . HIS A 1 263 ? -21.383 -10.746 32.503 1.00 90.38 263 HIS A C 1
ATOM 2177 O O . HIS A 1 263 ? -20.163 -10.910 32.472 1.00 90.38 263 HIS A O 1
ATOM 2183 N N . VAL A 1 264 ? -22.056 -10.150 31.525 1.00 90.62 264 VAL A N 1
ATOM 2184 C CA . VAL A 1 264 ? -21.434 -9.189 30.615 1.00 90.62 264 VAL A CA 1
ATOM 2185 C C . VAL A 1 264 ? -21.521 -7.837 31.309 1.00 90.62 264 VAL A C 1
ATOM 2187 O O . VAL A 1 264 ? -22.610 -7.400 31.687 1.00 90.62 264 VAL A O 1
ATOM 2190 N N . PHE A 1 265 ? -20.361 -7.237 31.535 1.00 90.94 265 PHE A N 1
ATOM 2191 C CA . PHE A 1 265 ? -20.219 -5.934 32.159 1.00 90.94 265 PHE A CA 1
ATOM 2192 C C . PHE A 1 265 ? -20.144 -4.884 31.057 1.00 90.94 265 PHE A C 1
ATOM 2194 O O . PHE A 1 265 ? -19.267 -4.965 30.201 1.00 90.94 265 PHE A O 1
ATOM 2201 N N . VAL A 1 266 ? -21.067 -3.932 31.057 1.00 91.62 266 VAL A N 1
ATOM 2202 C CA . VAL A 1 266 ? -21.094 -2.831 30.094 1.00 91.62 266 VAL A CA 1
ATOM 2203 C C . VAL A 1 266 ? -20.9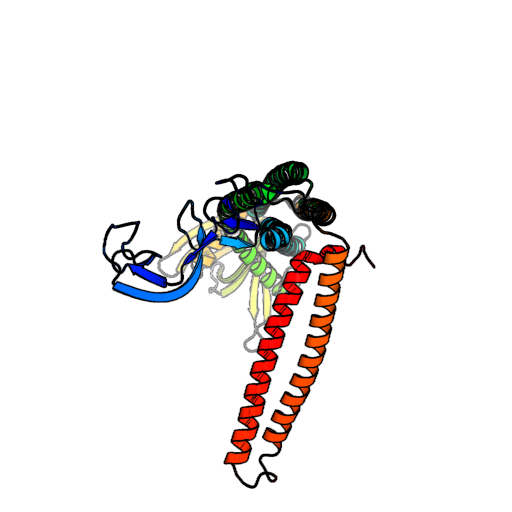09 -1.538 30.870 1.00 91.62 266 VAL A C 1
ATOM 2205 O O . VAL A 1 266 ? -21.729 -1.217 31.726 1.00 91.62 266 VAL A O 1
ATOM 2208 N N . LEU A 1 267 ? -19.837 -0.816 30.579 1.00 88.62 267 LEU A N 1
ATOM 2209 C CA . LEU A 1 267 ? -19.539 0.493 31.136 1.00 88.62 267 LEU A CA 1
ATOM 2210 C C . LEU A 1 267 ? -19.871 1.557 30.101 1.00 88.62 267 LEU A C 1
ATOM 2212 O O . LEU A 1 267 ? -19.348 1.530 28.985 1.00 88.62 267 LEU A O 1
ATOM 2216 N N . THR A 1 268 ? -20.707 2.506 30.487 1.00 87.62 268 THR A N 1
ATOM 2217 C CA . THR A 1 268 ? -20.937 3.737 29.741 1.00 87.62 268 THR A CA 1
ATOM 2218 C C . THR A 1 268 ? -20.380 4.914 30.524 1.00 87.62 268 THR A C 1
ATOM 2220 O O . THR A 1 268 ? -19.850 4.786 31.623 1.00 87.62 268 THR A O 1
ATOM 2223 N N . ASN A 1 269 ? -20.531 6.088 29.943 1.00 81.94 269 ASN A N 1
ATOM 2224 C CA . ASN A 1 269 ? -20.190 7.362 30.535 1.00 81.94 269 ASN A CA 1
ATOM 2225 C C . ASN A 1 269 ? -21.170 7.780 31.680 1.00 81.94 269 ASN A C 1
ATOM 2227 O O . ASN A 1 269 ? -20.920 8.757 32.378 1.00 81.94 269 ASN A O 1
ATOM 2231 N N . LYS A 1 270 ? -22.278 7.056 31.903 1.00 86.25 270 LYS A N 1
ATOM 2232 C CA . LYS A 1 270 ? -23.272 7.365 32.955 1.00 86.25 270 LYS A CA 1
ATOM 2233 C C . LYS A 1 270 ? -23.611 6.178 33.850 1.00 86.25 270 LYS A C 1
ATOM 2235 O O . LYS A 1 270 ? -23.979 6.365 35.004 1.00 86.25 270 LYS A O 1
ATOM 2240 N N . ASN A 1 271 ? -23.520 4.955 33.341 1.00 91.12 271 ASN A N 1
ATOM 2241 C CA . ASN A 1 271 ? -24.018 3.765 34.013 1.00 91.12 271 ASN A CA 1
ATOM 2242 C C . ASN A 1 271 ? -23.108 2.554 33.807 1.00 91.12 271 ASN A C 1
ATOM 2244 O O . ASN A 1 271 ? -22.334 2.441 32.859 1.00 91.12 271 ASN A O 1
ATOM 2248 N N . ILE A 1 272 ? -23.280 1.584 34.693 1.00 92.12 272 ILE A N 1
ATOM 2249 C CA . ILE A 1 272 ? -22.805 0.219 34.532 1.00 92.12 272 ILE A CA 1
ATOM 2250 C C . ILE A 1 272 ? -24.032 -0.669 34.338 1.00 92.12 272 ILE A C 1
ATOM 2252 O O . ILE A 1 272 ? -24.882 -0.769 35.227 1.00 92.12 272 ILE A O 1
ATOM 2256 N N . TYR A 1 273 ? -24.111 -1.355 33.201 1.00 93.88 273 TYR A N 1
ATOM 2257 C CA . TYR A 1 273 ? -25.140 -2.354 32.931 1.00 93.88 273 TYR A CA 1
ATOM 2258 C C . TYR A 1 273 ? -24.579 -3.762 33.121 1.00 93.88 273 TYR A C 1
ATOM 2260 O O . TYR A 1 273 ? -23.563 -4.145 32.539 1.00 93.88 273 TYR A O 1
ATOM 2268 N N . LEU A 1 274 ? -25.273 -4.561 33.930 1.00 93.38 274 LEU A N 1
ATOM 2269 C CA . LEU A 1 274 ? -24.944 -5.962 34.163 1.00 93.38 274 LEU A CA 1
ATOM 2270 C C . LEU A 1 274 ? -25.936 -6.840 33.406 1.00 93.38 274 LEU A C 1
ATOM 2272 O O . LEU A 1 274 ? -27.097 -6.987 33.803 1.00 93.38 274 LEU A O 1
ATOM 2276 N N . LEU A 1 275 ? -25.477 -7.447 32.313 1.00 92.25 275 LEU A N 1
ATOM 2277 C CA . LEU A 1 275 ? -26.276 -8.387 31.528 1.00 92.25 275 LEU A CA 1
ATOM 2278 C C . LEU A 1 275 ? -25.937 -9.817 31.939 1.00 92.25 275 LEU A C 1
ATOM 2280 O O . LEU A 1 275 ? -24.784 -10.147 32.209 1.00 92.25 275 LEU A O 1
ATOM 2284 N N . ARG A 1 276 ? -26.937 -10.696 31.976 1.00 88.81 276 ARG A N 1
ATOM 2285 C CA . ARG A 1 276 ? -26.744 -12.105 32.329 1.00 88.81 276 ARG A CA 1
ATOM 2286 C C . ARG A 1 276 ? -27.402 -13.019 31.315 1.00 88.81 276 ARG A C 1
ATOM 2288 O O . ARG A 1 276 ? -28.565 -12.823 30.964 1.00 88.81 276 ARG A O 1
ATOM 2295 N N . GLU A 1 277 ? -26.672 -14.053 30.924 1.00 82.44 277 GLU A N 1
ATOM 2296 C CA . GLU A 1 277 ? -27.193 -15.176 30.153 1.00 82.44 277 GLU A CA 1
ATOM 2297 C C . GLU A 1 277 ? -28.264 -15.931 30.965 1.00 82.44 277 GLU A C 1
ATOM 2299 O O . GLU A 1 277 ? -28.074 -16.264 32.141 1.00 82.44 277 GLU A O 1
ATOM 2304 N N . LYS A 1 278 ? -29.428 -16.169 30.355 1.00 73.31 278 LYS A N 1
ATOM 2305 C CA . LYS A 1 278 ? -30.535 -16.958 30.909 1.00 73.31 278 LYS A CA 1
ATOM 2306 C C . LYS A 1 278 ? -30.966 -18.031 29.905 1.00 73.31 278 LYS A C 1
ATOM 2308 O O . LYS A 1 278 ? -31.104 -17.733 28.724 1.00 73.31 278 LYS A O 1
ATOM 2313 N N . GLY A 1 279 ? -31.280 -19.224 30.414 1.00 58.75 279 GLY A N 1
ATOM 2314 C CA . GLY A 1 279 ? -31.786 -20.364 29.637 1.00 58.75 279 GLY A CA 1
ATOM 2315 C C . GLY A 1 279 ? -30.744 -21.475 29.476 1.00 58.75 279 GLY A C 1
ATOM 2316 O O . GLY A 1 279 ? -29.570 -21.179 29.293 1.00 58.75 279 GLY A O 1
ATOM 2317 N N . LEU A 1 280 ? -31.182 -22.736 29.578 1.00 54.69 280 LEU A N 1
ATOM 2318 C CA . LEU A 1 280 ? -30.332 -23.932 29.436 1.00 54.69 280 LEU A CA 1
ATOM 2319 C C . LEU A 1 280 ? -30.127 -24.347 27.966 1.00 54.69 280 LEU A C 1
ATOM 2321 O O . LEU A 1 280 ? -29.056 -24.826 27.624 1.00 54.69 280 LEU A O 1
ATOM 2325 N N . PHE A 1 281 ? -31.127 -24.123 27.101 1.00 46.94 281 PHE A N 1
ATOM 2326 C CA . PHE A 1 281 ? -31.124 -24.592 25.700 1.00 46.94 281 PHE A CA 1
ATOM 2327 C C . PHE A 1 281 ? -31.090 -23.465 24.652 1.00 46.94 281 PHE A C 1
ATOM 2329 O O . PHE A 1 281 ? -30.643 -23.671 23.530 1.00 46.94 281 PHE A O 1
ATOM 2336 N N . ARG A 1 282 ? -31.549 -22.258 25.010 1.00 56.12 282 ARG A N 1
ATOM 2337 C CA . ARG A 1 282 ? -31.432 -21.033 24.201 1.00 56.12 282 ARG A CA 1
ATOM 2338 C C . ARG A 1 282 ? -30.960 -19.905 25.102 1.00 56.12 282 ARG A C 1
ATOM 2340 O O . ARG A 1 282 ? -31.767 -19.259 25.772 1.00 56.12 282 ARG A O 1
ATOM 2347 N N . THR A 1 283 ? -29.648 -19.725 25.177 1.00 66.81 283 THR A N 1
ATOM 2348 C CA . THR A 1 283 ? -29.020 -18.704 26.011 1.00 66.81 283 THR A CA 1
ATOM 2349 C C . THR A 1 283 ? -29.373 -17.320 25.474 1.00 66.81 283 THR A C 1
ATOM 2351 O O . THR A 1 283 ? -28.898 -16.909 24.421 1.00 66.81 283 THR A O 1
ATOM 2354 N N . MET A 1 284 ? -30.225 -16.590 26.196 1.00 76.56 284 MET A N 1
ATOM 2355 C CA . MET A 1 284 ? -30.548 -15.195 25.894 1.00 76.56 284 MET A CA 1
ATOM 2356 C C . MET A 1 284 ? -29.953 -14.276 26.957 1.00 76.56 284 MET A C 1
ATOM 2358 O O . MET A 1 284 ? -30.129 -14.502 28.159 1.00 76.56 284 MET A O 1
ATOM 2362 N N . LEU A 1 285 ? -29.270 -13.218 26.524 1.00 85.06 285 LEU A N 1
ATOM 2363 C CA . LEU A 1 285 ? -28.816 -12.152 27.414 1.00 85.06 285 LEU A CA 1
ATOM 2364 C C . LEU A 1 285 ? -30.017 -11.326 27.889 1.00 85.06 285 LEU A C 1
ATOM 2366 O O . LEU A 1 285 ? -30.891 -10.965 27.106 1.00 85.06 285 LEU A O 1
ATOM 2370 N N . LYS A 1 286 ? -30.071 -11.031 29.192 1.00 88.50 286 LYS A N 1
ATOM 2371 C CA . LYS A 1 286 ? -31.055 -10.112 29.782 1.00 88.50 286 LYS A CA 1
ATOM 2372 C C . LYS A 1 286 ? -30.368 -9.123 30.712 1.00 88.50 286 LYS A C 1
ATOM 2374 O O . LYS A 1 286 ? -29.539 -9.540 31.525 1.00 88.50 286 LYS A O 1
ATOM 2379 N N . LEU A 1 287 ? -30.785 -7.860 30.660 1.00 90.69 287 LEU A N 1
ATOM 2380 C CA . LEU A 1 287 ? -30.411 -6.858 31.655 1.00 90.69 287 LEU A CA 1
ATOM 2381 C C . LEU A 1 287 ? -30.863 -7.314 33.051 1.00 90.69 287 LEU A C 1
ATOM 2383 O O . LEU A 1 287 ? -31.989 -7.791 33.234 1.00 90.69 287 LEU A O 1
ATOM 2387 N N . LYS A 1 288 ? -29.948 -7.262 34.022 1.00 91.69 288 LYS A N 1
ATOM 2388 C CA . LYS A 1 288 ? -30.209 -7.630 35.421 1.00 91.69 288 LYS A CA 1
ATOM 2389 C C . LYS A 1 288 ? -30.160 -6.465 36.361 1.00 91.69 288 LYS A C 1
ATOM 2391 O O . LYS A 1 288 ? -30.956 -6.425 37.291 1.00 91.69 288 LYS A O 1
ATOM 2396 N N . GLU A 1 289 ? -29.213 -5.580 36.134 1.00 91.75 289 GLU A N 1
ATOM 2397 C CA . GLU A 1 289 ? -28.964 -4.483 37.036 1.00 91.75 289 GLU A CA 1
ATOM 2398 C C . GLU A 1 289 ? -28.350 -3.332 36.253 1.00 91.75 289 GLU A C 1
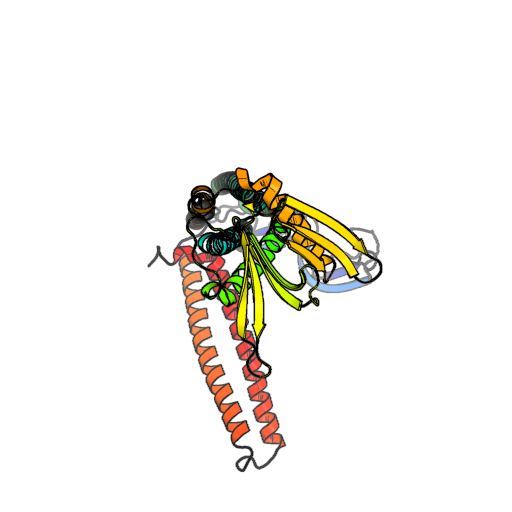ATOM 2400 O O . GLU A 1 289 ? -27.555 -3.551 35.336 1.00 91.75 289 GLU A O 1
ATOM 2405 N N . LYS A 1 290 ? -28.762 -2.123 36.622 1.00 93.25 290 LYS A N 1
ATOM 2406 C CA . LYS A 1 290 ? -28.212 -0.855 36.166 1.00 93.25 290 LYS A CA 1
ATOM 2407 C C . LYS A 1 290 ? -27.684 -0.146 37.407 1.00 93.25 290 LYS A C 1
ATOM 2409 O O . LYS A 1 290 ? -28.412 -0.030 38.391 1.00 93.25 290 LYS A O 1
ATOM 2414 N N . ILE A 1 291 ? -26.431 0.283 37.371 1.00 92.38 291 ILE A N 1
ATOM 2415 C CA . ILE A 1 291 ? -25.786 1.026 38.452 1.00 92.38 291 ILE A CA 1
ATOM 2416 C C . ILE A 1 291 ? -25.408 2.387 37.885 1.00 92.38 291 ILE A C 1
ATOM 2418 O O . ILE A 1 291 ? -24.595 2.456 36.970 1.00 92.38 291 ILE A O 1
ATOM 2422 N N . ASP A 1 292 ? -25.991 3.450 38.422 1.00 90.69 292 ASP A N 1
ATOM 2423 C CA . ASP A 1 292 ? -25.612 4.814 38.056 1.00 90.69 292 ASP A CA 1
ATOM 2424 C C . ASP A 1 292 ? -24.202 5.123 38.581 1.00 90.69 292 ASP A C 1
ATOM 2426 O O . ASP A 1 292 ? -23.897 4.850 39.749 1.00 90.69 292 ASP A O 1
ATOM 2430 N N . LEU A 1 293 ? -23.334 5.662 37.723 1.00 88.31 293 LEU A N 1
ATOM 2431 C CA . LEU A 1 293 ? -21.963 6.011 38.094 1.00 88.31 293 LEU A CA 1
ATOM 2432 C C . LEU A 1 293 ? -21.909 7.148 39.116 1.00 88.31 293 LEU A C 1
ATOM 2434 O O . LEU A 1 293 ? -20.981 7.170 39.920 1.00 88.31 293 LEU A O 1
ATOM 2438 N N . SER A 1 294 ? -22.918 8.021 39.172 1.00 86.69 294 SER A N 1
ATOM 2439 C CA . SER A 1 294 ? -23.042 9.037 40.231 1.00 86.69 294 SER A CA 1
ATOM 2440 C C . SER A 1 294 ? -23.169 8.426 41.634 1.00 86.69 294 SER A C 1
ATOM 2442 O O . SER A 1 294 ? -22.795 9.049 42.626 1.00 86.69 294 SER A O 1
ATOM 2444 N N . ASN A 1 295 ? -23.624 7.172 41.728 1.00 91.00 295 ASN A N 1
ATOM 2445 C CA . ASN A 1 295 ? -23.746 6.449 42.991 1.00 91.00 295 ASN A CA 1
ATOM 2446 C C . ASN A 1 295 ? -22.466 5.699 43.385 1.00 91.00 295 ASN A C 1
ATOM 2448 O O . ASN A 1 295 ? -22.429 5.112 44.472 1.00 91.00 295 ASN A O 1
ATOM 2452 N N . VAL A 1 296 ? -21.441 5.662 42.523 1.00 88.31 296 VAL A N 1
ATOM 2453 C CA . VAL A 1 296 ? -20.157 5.002 42.794 1.00 88.31 296 VAL A CA 1
ATOM 2454 C C . VAL A 1 296 ? -19.284 5.929 43.639 1.00 88.31 296 VAL A C 1
ATOM 2456 O O . VAL A 1 296 ? -18.895 7.004 43.202 1.00 88.31 296 VAL A O 1
ATOM 2459 N N . ARG A 1 297 ? -18.956 5.494 44.859 1.00 87.56 297 ARG A N 1
ATOM 2460 C CA . ARG A 1 297 ? -18.139 6.261 45.815 1.00 87.56 297 ARG A CA 1
ATOM 2461 C C . ARG A 1 297 ? -16.654 5.945 45.718 1.00 87.56 297 ARG A C 1
ATOM 2463 O O . ARG A 1 297 ? -15.824 6.824 45.900 1.00 87.56 297 ARG A O 1
ATOM 2470 N N . LEU A 1 298 ? -16.327 4.672 45.513 1.00 86.56 298 LEU A N 1
ATOM 2471 C CA . LEU A 1 298 ? -14.949 4.197 45.502 1.00 86.56 298 LEU A CA 1
ATOM 2472 C C . LEU A 1 298 ? -14.815 3.022 44.542 1.00 86.56 298 LEU A C 1
ATOM 2474 O O . LEU A 1 298 ? -15.599 2.069 44.604 1.00 86.56 298 LEU A O 1
ATOM 2478 N N . VAL A 1 299 ? -13.778 3.076 43.715 1.00 87.19 299 VAL A N 1
ATOM 2479 C CA . VAL A 1 299 ? -13.272 1.940 42.950 1.00 87.19 299 VAL A CA 1
ATOM 2480 C C . VAL A 1 299 ? -11.879 1.639 43.482 1.00 87.19 299 VAL A C 1
ATOM 2482 O O . VAL A 1 299 ? -11.045 2.535 43.559 1.00 87.19 299 VAL A O 1
ATOM 2485 N N . SER A 1 300 ? -11.633 0.403 43.908 1.00 88.62 300 SER A N 1
ATOM 2486 C CA . SER A 1 300 ? -10.320 -0.003 44.407 1.00 88.62 300 SER A CA 1
ATOM 2487 C C . SER A 1 300 ? -9.905 -1.361 43.876 1.00 88.62 300 SER A C 1
ATOM 2489 O O . SER A 1 300 ? -10.726 -2.259 43.672 1.00 88.62 300 SER A O 1
ATOM 2491 N N . GLU A 1 301 ? -8.605 -1.516 43.671 1.00 88.12 301 GLU A N 1
ATOM 2492 C CA . GLU A 1 301 ? -8.000 -2.795 43.343 1.00 88.12 301 GLU A CA 1
ATOM 2493 C C . GLU A 1 301 ? -7.494 -3.485 44.599 1.00 88.12 301 GLU A C 1
ATOM 2495 O O . GLU A 1 301 ? -6.984 -2.869 45.532 1.00 88.12 301 GLU A O 1
ATOM 2500 N N . SER A 1 302 ? -7.643 -4.801 44.626 1.00 86.62 302 SER A N 1
ATOM 2501 C CA . SER A 1 302 ? -7.043 -5.641 45.651 1.00 86.62 302 SER A CA 1
ATOM 2502 C C . SER A 1 302 ? -6.637 -6.970 45.043 1.00 86.62 302 SER A C 1
ATOM 2504 O O . SER A 1 302 ? -7.271 -7.458 44.107 1.00 86.62 302 SER A O 1
ATOM 2506 N N . GLN A 1 303 ? -5.598 -7.577 45.596 1.00 84.81 303 GLN A N 1
ATOM 2507 C CA . GLN A 1 303 ? -5.170 -8.912 45.214 1.00 84.81 303 GLN A CA 1
ATOM 2508 C C . GLN A 1 303 ? -5.573 -9.893 46.311 1.00 84.81 303 GLN A C 1
ATOM 2510 O O . GLN A 1 303 ? -5.432 -9.613 47.499 1.00 84.81 303 GLN A O 1
ATOM 2515 N N . THR A 1 304 ? -6.130 -11.036 45.920 1.00 77.62 304 THR A N 1
ATOM 2516 C CA . THR A 1 304 ? -6.550 -12.081 46.860 1.00 77.62 304 THR A CA 1
ATOM 2517 C C . THR A 1 304 ? -6.018 -13.432 46.408 1.00 77.62 304 THR A C 1
ATOM 2519 O O . THR A 1 304 ? -6.083 -13.747 45.222 1.00 77.62 304 THR A O 1
ATOM 2522 N N . LEU A 1 305 ? -5.548 -14.253 47.354 1.00 73.31 305 LEU A N 1
ATOM 2523 C CA . LEU A 1 305 ? -4.945 -15.567 47.077 1.00 73.31 305 LEU A CA 1
ATOM 2524 C C . LEU A 1 305 ? -5.842 -16.480 46.221 1.00 73.31 305 LEU A C 1
ATOM 2526 O O . LEU A 1 305 ? -5.355 -17.162 45.331 1.00 73.31 305 LEU A O 1
ATOM 2530 N N . LEU A 1 306 ? -7.160 -16.463 46.455 1.00 72.38 306 LEU A N 1
ATOM 2531 C CA . LEU A 1 306 ? -8.111 -17.366 45.789 1.00 72.38 306 LEU A CA 1
ATOM 2532 C C . LEU A 1 306 ? -8.721 -16.822 44.490 1.00 72.38 306 LEU A C 1
ATOM 2534 O O . LEU A 1 306 ? -9.253 -17.600 43.704 1.00 72.38 306 LEU A O 1
ATOM 2538 N N . LYS A 1 307 ? -8.739 -15.500 44.279 1.00 70.12 307 LYS A N 1
ATOM 2539 C CA . LYS A 1 307 ? -9.436 -14.885 43.129 1.00 70.12 307 LYS A CA 1
ATOM 2540 C C . LYS A 1 307 ? -8.527 -14.053 42.231 1.00 70.12 307 LYS A C 1
ATOM 2542 O O . LYS A 1 307 ? -9.032 -13.460 41.283 1.00 70.12 307 LYS A O 1
ATOM 2547 N N . GLY A 1 308 ? -7.229 -14.000 42.527 1.00 82.75 308 GLY A N 1
ATOM 2548 C CA . GLY A 1 308 ? -6.285 -13.151 41.810 1.00 82.75 308 GLY A CA 1
ATOM 2549 C C . GLY A 1 308 ? -6.602 -11.671 42.012 1.00 82.75 308 GLY A C 1
ATOM 2550 O O . GLY A 1 308 ? -6.959 -11.253 43.124 1.00 82.75 308 GLY A O 1
ATOM 2551 N N . LYS A 1 309 ? -6.470 -10.879 40.941 1.00 86.75 309 LYS A N 1
ATOM 2552 C CA . LYS A 1 309 ? -6.837 -9.458 40.941 1.00 86.75 309 LYS A CA 1
ATOM 2553 C C . LYS A 1 309 ? -8.354 -9.284 41.030 1.00 86.75 309 LYS A C 1
ATOM 2555 O O . LYS A 1 309 ? -9.123 -9.899 40.290 1.00 86.75 309 LYS A O 1
ATOM 2560 N N . VAL A 1 310 ? -8.785 -8.413 41.936 1.00 88.69 310 VAL A N 1
ATOM 2561 C CA . VAL A 1 310 ? -10.192 -8.102 42.194 1.00 88.69 310 VAL A CA 1
ATOM 2562 C C . VAL A 1 310 ? -10.380 -6.594 42.177 1.00 88.69 310 VAL A C 1
ATOM 2564 O O . VAL A 1 310 ? -9.748 -5.883 42.958 1.00 88.69 310 VAL A O 1
ATOM 2567 N N . VAL A 1 311 ? -11.316 -6.123 41.358 1.00 90.75 311 VAL A N 1
ATOM 2568 C CA . VAL A 1 311 ? -11.795 -4.737 41.402 1.00 90.75 311 VAL A CA 1
ATOM 2569 C C . VAL A 1 311 ? -13.029 -4.685 42.292 1.00 90.75 311 VAL A C 1
ATOM 2571 O O . VAL A 1 311 ? -13.972 -5.463 42.128 1.00 90.75 311 VAL A O 1
ATOM 2574 N N . LYS A 1 312 ? -13.019 -3.791 43.275 1.00 91.62 312 LYS A N 1
ATOM 2575 C CA . LYS A 1 312 ? -14.137 -3.539 44.180 1.00 91.62 312 LYS A CA 1
ATOM 2576 C C . LYS A 1 312 ? -14.782 -2.215 43.807 1.00 91.62 312 LYS A C 1
ATOM 2578 O O . LYS A 1 312 ? -14.104 -1.199 43.748 1.00 91.62 312 LYS A O 1
ATOM 2583 N N . ILE A 1 313 ? -16.094 -2.238 43.595 1.00 91.75 313 ILE A N 1
ATOM 2584 C CA . ILE A 1 313 ? -16.900 -1.041 43.352 1.00 91.75 313 ILE A CA 1
ATOM 2585 C C . ILE A 1 313 ? -17.841 -0.877 44.539 1.00 91.75 313 ILE A C 1
ATOM 2587 O O . ILE A 1 313 ? -18.716 -1.717 44.773 1.00 91.75 313 ILE A O 1
ATOM 2591 N N . SER A 1 314 ? -17.653 0.197 45.296 1.00 91.75 314 SER A N 1
ATOM 2592 C CA . SER A 1 314 ? -18.526 0.578 46.402 1.00 91.75 314 SER A CA 1
ATOM 2593 C C . SER A 1 314 ? -19.489 1.659 45.930 1.00 91.75 314 SER A C 1
ATOM 2595 O O . SER A 1 314 ? -19.072 2.725 45.480 1.00 91.75 314 SER A O 1
ATOM 2597 N N . THR A 1 315 ? -20.783 1.381 46.048 1.00 91.69 315 THR A N 1
ATOM 2598 C CA . THR A 1 315 ? -21.868 2.325 45.749 1.00 91.69 315 THR A CA 1
ATOM 2599 C C . THR A 1 315 ? -22.550 2.782 47.035 1.00 91.69 315 THR A C 1
ATOM 2601 O O . THR A 1 315 ? -22.307 2.204 48.094 1.00 91.69 315 THR A O 1
ATOM 2604 N N . LEU A 1 316 ? -23.454 3.761 46.947 1.00 85.75 316 LEU A N 1
ATOM 2605 C CA . LEU A 1 316 ? -24.313 4.172 48.069 1.00 85.75 316 LEU A CA 1
ATOM 2606 C C . LEU A 1 316 ? -25.055 3.003 48.740 1.00 85.75 316 LEU A C 1
ATOM 2608 O O . LEU A 1 316 ? -25.219 3.000 49.955 1.00 85.75 316 LEU A O 1
ATOM 2612 N N . LEU A 1 317 ? -25.501 2.018 47.955 1.00 86.12 317 LEU A N 1
ATOM 2613 C CA . LEU A 1 317 ? -26.432 0.977 48.408 1.00 86.12 317 LEU A CA 1
ATOM 2614 C C . LEU A 1 317 ? -25.810 -0.421 48.487 1.00 86.12 317 LEU A C 1
ATOM 2616 O O . LEU A 1 317 ? -26.453 -1.369 48.936 1.00 86.12 317 LEU A O 1
ATOM 2620 N N . SER A 1 318 ? -24.624 -0.631 47.921 1.00 90.44 318 SER A N 1
ATOM 2621 C CA . SER A 1 318 ? -24.097 -1.977 47.666 1.00 90.44 318 SER A CA 1
ATOM 2622 C C . SER A 1 318 ? -22.596 -1.979 47.415 1.00 90.44 318 SER A C 1
ATOM 2624 O O . SER A 1 318 ? -22.049 -1.013 46.884 1.00 90.44 318 SER A O 1
ATOM 2626 N N . GLN A 1 319 ? -21.955 -3.115 47.684 1.00 92.38 319 GLN A N 1
ATOM 2627 C CA . GLN A 1 319 ? -20.579 -3.373 47.281 1.00 92.38 319 GLN A CA 1
ATOM 2628 C C . GLN A 1 319 ? -20.534 -4.512 46.259 1.00 92.38 319 GLN A C 1
ATOM 2630 O O . GLN A 1 319 ? -21.195 -5.545 46.415 1.00 92.38 319 GLN A O 1
ATOM 2635 N N . TYR A 1 320 ? -19.734 -4.319 45.216 1.00 92.94 320 TYR A N 1
ATOM 2636 C CA . TYR A 1 320 ? -19.504 -5.286 44.153 1.00 92.94 320 TYR A CA 1
ATOM 2637 C C . TYR A 1 320 ? -18.037 -5.693 44.157 1.00 92.94 320 TYR A C 1
ATOM 2639 O O . TYR A 1 320 ? -17.151 -4.849 44.223 1.00 92.94 320 TYR A O 1
ATOM 2647 N N . SER A 1 321 ? -17.772 -6.993 44.084 1.00 91.56 321 SER A N 1
ATOM 2648 C CA . SER A 1 321 ? -16.438 -7.536 43.821 1.00 91.56 321 SER A CA 1
ATOM 2649 C C . SER A 1 321 ? -16.435 -8.193 42.449 1.00 91.56 321 SER A C 1
ATOM 2651 O O . SER A 1 321 ? -17.183 -9.150 42.227 1.00 91.56 321 SER A O 1
ATOM 2653 N N . LEU A 1 322 ? -15.601 -7.677 41.554 1.00 91.69 322 LEU A N 1
ATOM 2654 C CA . LEU A 1 322 ? -15.446 -8.122 40.178 1.00 91.69 322 LEU A CA 1
ATOM 2655 C C . LEU A 1 322 ? -14.114 -8.862 40.057 1.00 91.69 322 LEU A C 1
ATOM 2657 O O . LEU A 1 322 ? -13.076 -8.347 40.463 1.00 91.69 322 LEU A O 1
ATOM 2661 N N . PHE A 1 323 ? -14.159 -10.092 39.555 1.00 90.00 323 PHE A N 1
ATOM 2662 C CA . PHE A 1 323 ? -12.988 -10.954 39.402 1.00 90.00 323 PHE A CA 1
ATOM 2663 C C . PHE A 1 323 ? -13.123 -11.828 38.151 1.00 90.00 323 PHE A C 1
ATOM 2665 O O . PHE A 1 323 ? -14.220 -12.044 37.623 1.00 90.00 323 PHE A O 1
ATOM 2672 N N . GLY A 1 324 ? -12.002 -12.327 37.642 1.00 86.56 324 GLY A N 1
ATOM 2673 C CA . GLY A 1 324 ? -11.973 -13.037 36.370 1.00 86.56 324 GLY A CA 1
ATOM 2674 C C . GLY A 1 324 ? -10.554 -13.281 35.886 1.00 86.56 324 GLY A C 1
ATOM 2675 O O . GLY A 1 324 ? -9.657 -13.508 36.687 1.00 86.56 324 GLY A O 1
ATOM 2676 N N . ARG A 1 325 ? -10.362 -13.255 34.565 1.00 83.94 325 ARG A N 1
ATOM 2677 C CA . ARG A 1 325 ? -9.019 -13.301 33.975 1.00 83.94 325 ARG A CA 1
ATOM 2678 C C . ARG A 1 325 ? -8.292 -11.994 34.280 1.00 83.94 325 ARG A C 1
ATOM 2680 O O . ARG A 1 325 ? -8.886 -10.932 34.101 1.00 83.94 325 ARG A O 1
ATOM 2687 N N . ASP A 1 326 ? -7.015 -12.073 34.641 1.00 81.12 326 ASP A N 1
ATOM 2688 C CA . ASP A 1 326 ? -6.214 -10.896 35.008 1.00 81.12 326 ASP A CA 1
ATOM 2689 C C . ASP A 1 326 ? -6.198 -9.818 33.918 1.00 81.12 326 ASP A C 1
ATOM 2691 O O . ASP A 1 326 ? -6.275 -8.635 34.234 1.00 81.12 326 ASP A O 1
ATOM 2695 N N . ILE A 1 327 ? -6.183 -10.218 32.640 1.00 78.44 327 ILE A N 1
ATOM 2696 C CA . ILE A 1 327 ? -6.257 -9.295 31.494 1.00 78.44 327 ILE A CA 1
ATOM 2697 C C . ILE A 1 327 ? -7.544 -8.461 31.546 1.00 78.44 327 ILE A C 1
ATOM 2699 O O . ILE A 1 327 ? -7.480 -7.240 31.478 1.00 78.44 327 ILE A O 1
ATOM 2703 N N . ALA A 1 328 ? -8.701 -9.097 31.750 1.00 78.88 328 ALA A N 1
ATOM 2704 C CA . ALA A 1 328 ? -9.993 -8.409 31.787 1.00 78.88 328 ALA A CA 1
ATOM 2705 C C . ALA A 1 328 ? -10.114 -7.466 32.994 1.00 78.88 328 ALA A C 1
ATOM 2707 O O . ALA A 1 328 ? -10.716 -6.401 32.893 1.00 78.88 328 ALA A O 1
ATOM 2708 N N . ILE A 1 329 ? -9.532 -7.846 34.137 1.00 83.50 329 ILE A N 1
ATOM 2709 C CA . ILE A 1 329 ? -9.500 -6.993 35.330 1.00 83.50 329 ILE A CA 1
ATOM 2710 C C . ILE A 1 329 ? -8.557 -5.807 35.123 1.00 83.50 329 ILE A C 1
ATOM 2712 O O . ILE A 1 329 ? -8.926 -4.682 35.436 1.00 83.50 329 ILE A O 1
ATOM 2716 N N . SER A 1 330 ? -7.385 -6.032 34.529 1.00 79.31 330 SER A N 1
ATOM 2717 C CA . SER A 1 330 ? -6.458 -4.953 34.193 1.00 79.31 330 SER A CA 1
ATOM 2718 C C . SER A 1 330 ? -7.044 -3.983 33.164 1.00 79.31 330 SER A C 1
ATOM 2720 O O . SER A 1 330 ? -6.811 -2.783 33.272 1.00 79.31 330 SER A O 1
ATOM 2722 N N . GLU A 1 331 ? -7.792 -4.478 32.178 1.00 74.69 331 GLU A N 1
ATOM 2723 C CA . GLU A 1 331 ? -8.528 -3.647 31.222 1.00 74.69 331 GLU A CA 1
ATOM 2724 C C . GLU A 1 331 ? -9.610 -2.823 31.921 1.00 74.69 331 GLU A C 1
ATOM 2726 O O . GLU A 1 331 ? -9.670 -1.613 31.728 1.00 74.69 331 GLU A O 1
ATOM 2731 N N . LEU A 1 332 ? -10.424 -3.450 32.779 1.00 80.31 332 LEU A N 1
ATOM 2732 C CA . LEU A 1 332 ? -11.458 -2.769 33.561 1.00 80.31 332 LEU A CA 1
ATOM 2733 C C . LEU A 1 332 ? -10.877 -1.603 34.370 1.00 80.31 332 LEU A C 1
ATOM 2735 O O . LEU A 1 332 ? -11.433 -0.507 34.357 1.00 80.31 332 LEU A O 1
ATOM 2739 N N . SER A 1 333 ? -9.755 -1.833 35.046 1.00 76.50 333 SER A N 1
ATOM 2740 C CA . SER A 1 333 ? -9.048 -0.802 35.797 1.00 76.50 333 SER A CA 1
ATOM 2741 C C . SER A 1 333 ? -8.607 0.364 34.924 1.00 76.50 333 SER A C 1
ATOM 2743 O O . SER A 1 333 ? -8.902 1.510 35.253 1.00 76.50 333 SER A O 1
ATOM 2745 N N . LYS A 1 334 ? -7.984 0.076 33.771 1.00 74.69 334 LYS A N 1
ATOM 2746 C CA . LYS A 1 334 ? -7.611 1.109 32.794 1.00 74.69 334 LYS A CA 1
ATOM 2747 C C . LYS A 1 334 ? -8.831 1.916 32.349 1.00 74.69 334 LYS A C 1
ATOM 2749 O O . LYS A 1 334 ? -8.748 3.136 32.298 1.00 74.69 334 LYS A O 1
ATOM 2754 N N . TYR A 1 335 ? -9.973 1.271 32.091 1.00 74.94 335 TYR A N 1
ATOM 2755 C CA . TYR A 1 335 ? -11.205 1.975 31.715 1.00 74.94 335 TYR A CA 1
ATOM 2756 C C . TYR A 1 335 ? -11.730 2.904 32.800 1.00 74.94 335 TYR A C 1
ATOM 2758 O O . TYR A 1 335 ? -12.193 3.994 32.475 1.00 74.94 335 TYR A O 1
ATOM 2766 N N . PHE A 1 336 ? -11.651 2.511 34.072 1.00 72.50 336 PHE A N 1
ATOM 2767 C CA . PHE A 1 336 ? -12.024 3.406 35.164 1.00 72.50 336 PHE A CA 1
ATOM 2768 C C . PHE A 1 336 ? -11.054 4.581 35.292 1.00 72.50 336 PHE A C 1
ATOM 2770 O O . PHE A 1 336 ? -11.522 5.706 35.434 1.00 72.50 336 PHE A O 1
ATOM 2777 N N . SER A 1 337 ? -9.741 4.366 35.160 1.00 70.19 337 SER A N 1
ATOM 2778 C CA . SER A 1 337 ? -8.772 5.471 35.092 1.00 70.19 337 SER A CA 1
ATOM 2779 C C . SER A 1 337 ? -9.105 6.428 33.946 1.00 70.19 337 SER A C 1
ATOM 2781 O O . SER A 1 337 ? -9.176 7.632 34.157 1.00 70.19 337 SER A O 1
ATOM 2783 N N . ILE A 1 338 ? -9.437 5.897 32.764 1.00 63.97 338 ILE A N 1
ATOM 2784 C CA . ILE A 1 338 ? -9.820 6.707 31.598 1.00 63.97 338 ILE A CA 1
ATOM 2785 C C . ILE A 1 338 ? -11.107 7.489 31.845 1.00 63.97 338 ILE A C 1
ATOM 2787 O O . ILE A 1 338 ? -11.194 8.672 31.521 1.00 63.97 338 ILE A O 1
ATOM 2791 N N . TYR A 1 339 ? -12.105 6.839 32.441 1.00 67.94 339 TYR A N 1
ATOM 2792 C CA . TYR A 1 339 ? -13.356 7.473 32.831 1.00 67.94 339 TYR A CA 1
ATOM 2793 C C . TYR A 1 339 ? -13.133 8.612 33.836 1.00 67.94 339 TYR A C 1
ATOM 2795 O O . TYR A 1 339 ? -13.767 9.653 33.721 1.00 67.94 339 TYR A O 1
ATOM 2803 N N . TYR A 1 340 ? -12.239 8.457 34.811 1.00 67.94 340 TYR A N 1
ATOM 2804 C CA . TYR A 1 340 ? -12.007 9.507 35.804 1.00 67.94 340 TYR A CA 1
ATOM 2805 C C . TYR A 1 340 ? -11.114 10.642 35.282 1.00 67.94 340 TYR A C 1
ATOM 2807 O O . TYR A 1 340 ? -11.395 11.805 35.568 1.00 67.94 340 TYR A O 1
ATOM 2815 N N . GLU A 1 341 ? -10.079 10.332 34.498 1.00 62.66 341 GLU A N 1
ATOM 2816 C CA . GLU A 1 341 ? -9.088 11.313 34.032 1.00 62.66 341 GLU A CA 1
ATOM 2817 C C . GLU A 1 341 ? -9.504 12.020 32.733 1.00 62.66 341 GLU A C 1
ATOM 2819 O O . GLU A 1 341 ? -9.368 13.237 32.615 1.00 62.66 341 GLU A O 1
ATOM 2824 N N . TYR A 1 342 ? -10.062 11.291 31.762 1.00 55.53 342 TYR A N 1
ATOM 2825 C CA . TYR A 1 342 ? -10.214 11.779 30.384 1.00 55.53 342 TYR A CA 1
ATOM 2826 C C . TYR A 1 342 ? -11.658 12.057 29.974 1.00 55.53 342 TYR A C 1
ATOM 2828 O O . TYR A 1 342 ? -11.903 12.588 28.894 1.00 55.53 342 TYR A O 1
ATOM 2836 N N . PHE A 1 343 ? -12.644 11.767 30.824 1.00 56.22 343 PHE A N 1
ATOM 2837 C CA . PHE A 1 343 ? -14.053 12.006 30.500 1.00 56.22 343 PHE A CA 1
ATOM 2838 C C . PHE A 1 343 ? -14.391 13.472 30.237 1.00 56.22 343 PHE A C 1
ATOM 2840 O O . PHE A 1 343 ? -15.258 13.751 29.412 1.00 56.22 343 PHE A O 1
ATOM 2847 N N . LYS A 1 344 ? -13.706 14.402 30.913 1.00 51.12 344 LYS A N 1
ATOM 2848 C CA . LYS A 1 344 ? -13.839 15.845 30.658 1.00 51.12 344 LYS A CA 1
ATOM 2849 C C . LYS A 1 344 ? -13.197 16.285 29.337 1.00 51.12 344 LYS A C 1
ATOM 2851 O O . LYS A 1 344 ? -13.584 17.319 28.810 1.00 51.12 344 LYS A O 1
ATOM 2856 N N . TYR A 1 345 ? -12.243 15.512 28.817 1.00 46.28 345 TYR A N 1
ATOM 2857 C CA . TYR A 1 345 ? -11.458 15.830 27.617 1.00 46.28 345 TYR A CA 1
ATOM 2858 C C . TYR A 1 345 ? -11.917 15.077 26.371 1.00 46.28 345 TYR A C 1
ATOM 2860 O O . TYR A 1 345 ? -11.543 15.426 25.256 1.00 46.28 345 TYR A O 1
ATOM 2868 N N . SER A 1 346 ? -12.720 14.030 26.538 1.00 50.53 346 SER A N 1
ATOM 2869 C CA . SER A 1 346 ? -13.224 13.246 25.425 1.00 50.53 346 SER A CA 1
ATOM 2870 C C . SER A 1 346 ? -14.193 14.076 24.588 1.00 50.53 346 SER A C 1
ATOM 2872 O O . SER A 1 346 ? -15.341 14.322 24.967 1.00 50.53 346 SER A O 1
ATOM 2874 N N . THR A 1 347 ? -13.690 14.437 23.423 1.00 48.69 347 THR A N 1
ATOM 2875 C CA . THR A 1 347 ? -14.423 14.809 22.229 1.00 48.69 347 THR A CA 1
ATOM 2876 C C . THR A 1 347 ? -15.713 14.025 21.989 1.00 48.69 347 THR A C 1
ATOM 2878 O O . THR A 1 347 ? -15.582 12.907 21.498 1.00 48.69 347 THR A O 1
ATOM 2881 N N . SER A 1 348 ? -16.932 14.494 22.274 1.00 49.00 348 SER A N 1
ATOM 2882 C CA . SER A 1 348 ? -18.129 13.961 21.576 1.00 49.00 348 SER A CA 1
ATOM 2883 C C . SER A 1 348 ? -18.239 14.528 20.154 1.00 49.00 348 SER A C 1
ATOM 2885 O O . SER A 1 348 ? -19.107 14.135 19.374 1.00 49.00 348 SER A O 1
ATOM 2887 N N . ASP A 1 349 ? -17.330 15.439 19.806 1.00 56.34 349 ASP A N 1
ATOM 2888 C CA . ASP A 1 349 ? -17.327 16.131 18.541 1.00 56.34 349 ASP A CA 1
ATOM 2889 C C . ASP A 1 349 ? -16.902 15.193 17.403 1.00 56.34 349 ASP A C 1
ATOM 2891 O O . ASP A 1 349 ? -15.840 14.567 17.414 1.00 56.34 349 ASP A O 1
ATOM 2895 N N . LEU A 1 350 ? -17.788 15.047 16.422 1.00 64.25 350 LEU A N 1
ATOM 2896 C CA . LEU A 1 350 ? -17.506 14.317 15.192 1.00 64.25 350 LEU A CA 1
ATOM 2897 C C . LEU A 1 350 ? -16.688 15.172 14.217 1.00 64.25 350 LEU A C 1
ATOM 2899 O O . LEU A 1 350 ? -16.202 14.621 13.232 1.00 64.25 350 LEU A O 1
ATOM 2903 N N . THR A 1 351 ? -16.543 16.485 14.450 1.00 66.38 351 THR A N 1
ATOM 2904 C CA . THR A 1 351 ? -15.810 17.403 13.560 1.00 66.38 351 THR A CA 1
ATOM 2905 C C . THR A 1 351 ? -14.383 16.934 13.311 1.00 66.38 351 THR A C 1
ATOM 2907 O O . THR A 1 351 ? -14.027 16.777 12.150 1.00 66.38 351 THR A O 1
ATOM 2910 N N . VAL A 1 352 ? -13.616 16.586 14.349 1.00 65.69 352 VAL A N 1
ATOM 2911 C CA . VAL A 1 352 ? -12.211 16.143 14.231 1.00 65.69 352 VAL A CA 1
ATOM 2912 C C . 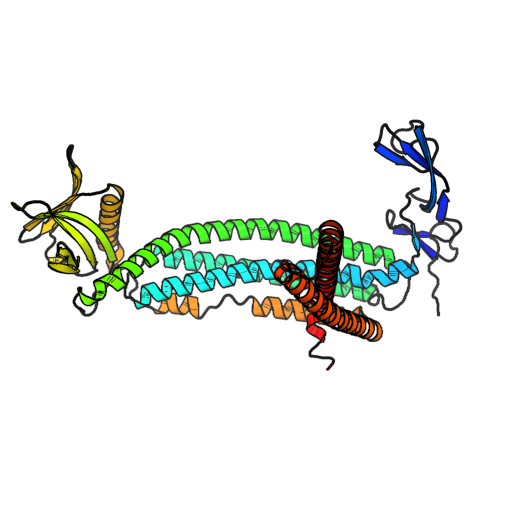VAL A 1 352 ? -12.073 14.917 13.321 1.00 65.69 352 VAL A C 1
ATOM 2914 O O . VAL A 1 352 ? -11.192 14.838 12.467 1.00 65.69 352 VAL A O 1
ATOM 2917 N N . ILE A 1 353 ? -12.984 13.951 13.443 1.00 65.75 353 ILE A N 1
ATOM 2918 C CA . ILE A 1 353 ? -12.908 12.709 12.659 1.00 65.75 353 ILE A CA 1
ATOM 2919 C C . ILE A 1 353 ? -13.478 12.910 11.253 1.00 65.75 353 ILE A C 1
ATOM 2921 O O . ILE A 1 353 ? -12.970 12.353 10.278 1.00 65.75 353 ILE A O 1
ATOM 2925 N N . ASN A 1 354 ? -14.487 13.770 11.115 1.00 69.06 354 ASN A N 1
ATOM 2926 C CA . ASN A 1 354 ? -14.946 14.234 9.814 1.00 69.06 354 ASN A CA 1
ATOM 2927 C C . ASN A 1 354 ? -13.836 15.006 9.080 1.00 69.06 354 ASN A C 1
ATOM 2929 O O . ASN A 1 354 ? -13.674 14.815 7.878 1.00 69.06 354 ASN A O 1
ATOM 2933 N N . GLU A 1 355 ? -13.014 15.801 9.768 1.00 72.75 355 GLU A N 1
ATOM 2934 C CA . GLU A 1 355 ? -11.849 16.463 9.174 1.00 72.75 355 GLU A CA 1
ATOM 2935 C C . GLU A 1 355 ? -10.851 15.451 8.603 1.00 72.75 355 GLU A C 1
ATOM 2937 O O . GLU A 1 355 ? -10.368 15.653 7.491 1.00 72.75 355 GLU A O 1
ATOM 2942 N N . PHE A 1 356 ? -10.588 14.327 9.278 1.00 71.69 356 PHE A N 1
ATOM 2943 C CA . PHE A 1 356 ? -9.740 13.267 8.712 1.00 71.69 356 PHE A CA 1
ATOM 2944 C C . PHE A 1 356 ? -10.315 12.652 7.429 1.00 71.69 356 PHE A C 1
ATOM 2946 O O . PHE A 1 356 ? -9.551 12.234 6.559 1.00 71.69 356 PHE A O 1
ATOM 2953 N N . LYS A 1 357 ? -11.644 12.638 7.277 1.00 69.00 357 LYS A N 1
ATOM 2954 C CA . LYS A 1 357 ? -12.319 12.199 6.048 1.00 69.00 357 LYS A CA 1
ATOM 2955 C C . LYS A 1 357 ? -12.246 13.241 4.926 1.00 69.00 357 LYS A C 1
ATOM 2957 O O . LYS A 1 357 ? -12.115 12.870 3.764 1.00 69.00 357 LYS A O 1
ATOM 2962 N N . TYR A 1 358 ? -12.364 14.529 5.252 1.00 60.00 358 TYR A N 1
ATOM 2963 C CA . TYR A 1 358 ? -12.404 15.606 4.253 1.00 60.00 358 TYR A CA 1
ATOM 2964 C C . TYR A 1 358 ? -11.012 16.082 3.816 1.00 60.00 358 TYR A C 1
ATOM 2966 O O . TYR A 1 358 ? -10.832 16.444 2.653 1.00 60.00 358 TYR A O 1
ATOM 2974 N N . TYR A 1 359 ? -10.003 16.009 4.687 1.00 62.56 359 TYR A N 1
ATOM 2975 C CA . TYR A 1 359 ? -8.599 16.260 4.345 1.00 62.56 359 TYR A CA 1
ATOM 2976 C C . TYR A 1 359 ? -7.943 15.011 3.743 1.00 62.56 359 TYR A C 1
ATOM 2978 O O . TYR A 1 359 ? -7.000 14.444 4.300 1.00 62.56 359 TYR A O 1
ATOM 2986 N N . ASN A 1 360 ? -8.461 14.579 2.590 1.00 59.16 360 ASN A N 1
ATOM 2987 C CA . ASN A 1 360 ? -7.945 13.425 1.862 1.00 59.16 360 ASN A CA 1
ATOM 2988 C C . ASN A 1 360 ? -6.459 13.597 1.518 1.00 59.16 360 ASN A C 1
ATOM 2990 O O . ASN A 1 360 ? -6.059 14.580 0.890 1.00 59.16 360 ASN A O 1
ATOM 2994 N N . LEU A 1 361 ? -5.649 12.592 1.860 1.00 65.06 361 LEU A N 1
ATOM 2995 C CA . LEU A 1 361 ? -4.276 12.460 1.380 1.00 65.06 361 LEU A CA 1
ATOM 2996 C C . LEU A 1 361 ? -4.311 12.142 -0.120 1.00 65.06 361 LEU A C 1
ATOM 2998 O O . LEU A 1 361 ? -4.351 10.988 -0.540 1.00 65.06 361 LEU A O 1
ATOM 3002 N N . SER A 1 362 ? -4.343 13.181 -0.951 1.00 64.94 362 SER A N 1
ATOM 3003 C CA . SER A 1 362 ? -4.431 13.021 -2.399 1.00 64.94 362 SER A CA 1
ATOM 3004 C C . SER A 1 362 ? -3.060 12.710 -3.002 1.00 64.94 362 SER A C 1
ATOM 3006 O O . SER A 1 362 ? -2.228 13.591 -3.209 1.00 64.94 362 SER A O 1
ATOM 3008 N N . VAL A 1 363 ? -2.839 11.444 -3.367 1.00 71.12 363 VAL A N 1
ATOM 3009 C CA . VAL A 1 363 ? -1.746 11.057 -4.285 1.00 71.12 363 VAL A CA 1
ATOM 3010 C C . VAL A 1 363 ? -2.108 11.400 -5.739 1.00 71.12 363 VAL A C 1
ATOM 3012 O O . VAL A 1 363 ? -1.256 11.336 -6.625 1.00 71.12 363 VAL A O 1
ATOM 3015 N N . LYS A 1 364 ? -3.368 11.779 -6.008 1.00 71.50 364 LYS A N 1
ATOM 3016 C CA . LYS A 1 364 ? -3.874 12.069 -7.355 1.00 71.50 364 LYS A CA 1
ATOM 3017 C C . LYS A 1 364 ? -3.062 13.175 -8.020 1.00 71.50 364 LYS A C 1
ATOM 3019 O O . LYS A 1 364 ? -2.584 12.961 -9.126 1.00 71.50 364 LYS A O 1
ATOM 3024 N N . ASP A 1 365 ? -2.806 14.274 -7.319 1.00 68.94 365 ASP A N 1
ATOM 3025 C CA . ASP A 1 365 ? -2.057 15.414 -7.859 1.00 68.94 365 ASP A CA 1
ATOM 3026 C C . ASP A 1 365 ? -0.614 15.026 -8.219 1.00 68.94 365 ASP A C 1
ATOM 3028 O O . ASP A 1 365 ? -0.094 15.416 -9.264 1.00 68.94 365 ASP A O 1
ATOM 3032 N N . LEU A 1 366 ? 0.034 14.209 -7.377 1.00 72.81 366 LEU A N 1
ATOM 3033 C CA . LEU A 1 366 ? 1.371 13.671 -7.646 1.00 72.81 366 LEU A CA 1
ATOM 3034 C C . LEU A 1 366 ? 1.355 12.749 -8.874 1.00 72.81 366 LEU A C 1
ATOM 3036 O O . LEU A 1 366 ? 2.216 12.857 -9.747 1.00 72.81 366 LEU A O 1
ATOM 3040 N N . ARG A 1 367 ? 0.360 11.862 -8.965 1.00 75.06 367 ARG A N 1
ATOM 3041 C CA . ARG A 1 367 ? 0.179 10.949 -10.099 1.00 75.06 367 ARG A CA 1
ATOM 3042 C C . ARG A 1 367 ? -0.084 11.709 -11.397 1.00 75.06 367 ARG A C 1
ATOM 3044 O O . ARG A 1 367 ? 0.501 11.373 -12.422 1.00 75.06 367 ARG A O 1
ATOM 3051 N N . GLU A 1 368 ? -0.940 12.723 -11.368 1.00 74.75 368 GLU A N 1
ATOM 3052 C CA . GLU A 1 368 ? -1.249 13.573 -12.518 1.00 74.75 368 GLU A CA 1
ATOM 3053 C C . GLU A 1 368 ? -0.021 14.352 -12.986 1.00 74.75 368 GLU A C 1
ATOM 3055 O O . GLU A 1 368 ? 0.267 14.366 -14.184 1.00 74.75 368 GLU A O 1
ATOM 3060 N N . ALA A 1 369 ? 0.748 14.928 -12.057 1.00 72.06 369 ALA A N 1
ATOM 3061 C CA . ALA A 1 369 ? 1.997 15.610 -12.376 1.00 72.06 369 ALA A CA 1
ATOM 3062 C C . ALA A 1 369 ? 2.994 14.664 -13.063 1.00 72.06 369 ALA A C 1
ATOM 3064 O O . ALA A 1 369 ? 3.489 14.968 -14.149 1.00 72.06 369 ALA A O 1
ATOM 3065 N N . ILE A 1 370 ? 3.231 13.480 -12.489 1.00 74.44 370 ILE A N 1
ATOM 3066 C CA . ILE A 1 370 ? 4.162 12.493 -13.052 1.00 74.44 370 ILE A CA 1
ATOM 3067 C C . ILE A 1 370 ? 3.682 11.990 -14.417 1.00 74.44 370 ILE A C 1
ATOM 3069 O O . ILE A 1 370 ? 4.465 11.945 -15.368 1.00 74.44 370 ILE A O 1
ATOM 3073 N N . ASN A 1 371 ? 2.390 11.692 -14.564 1.00 74.75 371 ASN A N 1
ATOM 3074 C CA . ASN A 1 371 ? 1.811 11.300 -15.848 1.00 74.75 371 ASN A CA 1
ATOM 3075 C C . ASN A 1 371 ? 1.963 12.397 -16.907 1.00 74.75 371 ASN A C 1
ATOM 3077 O O . ASN A 1 371 ? 2.295 12.096 -18.054 1.00 74.75 371 ASN A O 1
ATOM 3081 N N . LYS A 1 372 ? 1.775 13.670 -16.538 1.00 79.38 372 LYS A N 1
ATOM 3082 C CA . LYS A 1 372 ? 1.992 14.808 -17.438 1.00 79.38 372 LYS A CA 1
ATOM 3083 C C . LYS A 1 372 ? 3.446 14.871 -17.907 1.00 79.38 372 LYS A C 1
ATOM 3085 O O . LYS A 1 372 ? 3.687 15.022 -19.104 1.00 79.38 372 LYS A O 1
ATOM 3090 N N . TYR A 1 373 ? 4.413 14.703 -17.003 1.00 75.62 373 TYR A N 1
ATOM 3091 C CA . TYR A 1 373 ? 5.830 14.660 -17.375 1.00 75.62 373 TYR A CA 1
ATOM 3092 C C . TYR A 1 373 ? 6.156 13.488 -18.301 1.00 75.62 373 TYR A C 1
ATOM 3094 O O . TYR A 1 373 ? 6.808 13.681 -19.328 1.00 75.62 373 TYR A O 1
ATOM 3102 N N . LEU A 1 374 ? 5.659 12.291 -17.983 1.00 73.75 374 LEU A N 1
ATOM 3103 C CA . LEU A 1 374 ? 5.836 11.099 -18.811 1.00 73.75 374 LEU A CA 1
ATOM 3104 C C . LEU A 1 374 ? 5.264 11.289 -20.213 1.00 73.75 374 LEU A C 1
ATOM 3106 O O . LEU A 1 374 ? 5.928 10.964 -21.193 1.00 73.75 374 LEU A O 1
ATOM 3110 N N . ASN A 1 375 ? 4.064 11.852 -20.323 1.00 73.19 375 ASN A N 1
ATOM 3111 C CA . ASN A 1 375 ? 3.436 12.115 -21.612 1.00 73.19 375 ASN A CA 1
ATOM 3112 C C . ASN A 1 375 ? 4.231 13.138 -22.432 1.00 73.19 375 ASN A C 1
ATOM 3114 O O . ASN A 1 375 ? 4.485 12.905 -23.613 1.00 73.19 375 ASN A O 1
ATOM 3118 N N . ASN A 1 376 ? 4.706 14.218 -21.806 1.00 75.94 376 ASN A N 1
ATOM 3119 C CA . ASN A 1 376 ? 5.554 15.208 -22.475 1.00 75.94 376 ASN A CA 1
ATOM 3120 C C . ASN A 1 376 ? 6.857 14.586 -22.998 1.00 75.94 376 ASN A C 1
ATOM 3122 O O . ASN A 1 376 ? 7.262 14.838 -24.136 1.00 75.94 376 ASN A O 1
ATOM 3126 N N . LEU A 1 377 ? 7.501 13.739 -22.192 1.00 73.25 377 LEU A N 1
ATOM 3127 C CA . LEU A 1 377 ? 8.699 13.013 -22.601 1.00 73.25 377 LEU A CA 1
ATOM 3128 C C . LEU A 1 377 ? 8.405 12.043 -23.747 1.00 73.25 377 LEU A C 1
ATOM 3130 O O . LEU A 1 377 ? 9.162 12.025 -24.716 1.00 73.25 377 LEU A O 1
ATOM 3134 N N . ARG A 1 378 ? 7.292 11.294 -23.687 1.00 71.50 378 ARG A N 1
ATOM 3135 C CA . ARG A 1 378 ? 6.848 10.366 -24.747 1.00 71.50 378 ARG A CA 1
ATOM 3136 C C . ARG A 1 378 ? 6.705 11.062 -26.090 1.00 71.50 378 ARG A C 1
ATOM 3138 O O . ARG A 1 378 ? 7.294 10.615 -27.068 1.00 71.50 378 ARG A O 1
ATOM 3145 N N . VAL A 1 379 ? 5.998 12.190 -26.127 1.00 71.81 379 VAL A N 1
ATOM 3146 C CA . VAL A 1 379 ? 5.831 12.993 -27.352 1.00 71.81 379 VAL A CA 1
ATOM 3147 C C . VAL A 1 379 ? 7.173 13.510 -27.883 1.00 71.81 379 VAL A C 1
ATOM 3149 O O . VAL A 1 379 ? 7.353 13.670 -29.091 1.00 71.81 379 VAL A O 1
ATOM 3152 N N . SER A 1 380 ? 8.123 13.780 -26.990 1.00 74.75 380 SER A N 1
ATOM 3153 C CA . SER A 1 380 ? 9.401 14.382 -27.366 1.00 74.75 380 SER A CA 1
ATOM 3154 C C . SER A 1 380 ? 10.403 13.358 -27.908 1.00 74.75 380 SER A C 1
ATOM 3156 O O . SER A 1 380 ? 11.054 13.642 -28.918 1.00 74.75 380 SER A O 1
ATOM 3158 N N . LEU A 1 381 ? 10.483 12.182 -27.273 1.00 70.12 381 LEU A N 1
ATOM 3159 C CA . LEU A 1 381 ? 11.454 11.114 -27.546 1.00 70.12 381 LEU A CA 1
ATOM 3160 C C . LEU A 1 381 ? 11.034 10.133 -28.647 1.00 70.12 381 LEU A C 1
ATOM 3162 O O . LEU A 1 381 ? 11.898 9.526 -29.273 1.00 70.12 381 LEU A O 1
ATOM 3166 N N . LEU A 1 382 ? 9.734 9.937 -28.877 1.00 67.06 382 LEU A N 1
ATOM 3167 C CA . LEU A 1 382 ? 9.244 8.843 -29.719 1.00 67.06 382 LEU A CA 1
ATOM 3168 C C . LEU A 1 382 ? 8.659 9.378 -31.019 1.00 67.06 382 LEU A C 1
ATOM 3170 O O . LEU A 1 382 ? 7.887 10.341 -31.038 1.00 67.06 382 LEU A O 1
ATOM 3174 N N . LYS A 1 383 ? 8.983 8.730 -32.141 1.00 65.06 383 LYS A N 1
ATOM 3175 C CA . LYS A 1 383 ? 8.364 9.083 -33.422 1.00 65.06 383 LYS A CA 1
ATOM 3176 C C . LYS A 1 383 ? 6.939 8.533 -33.435 1.00 65.06 383 LYS A C 1
ATOM 3178 O O . LYS A 1 383 ? 6.732 7.347 -33.195 1.00 65.06 383 LYS A O 1
ATOM 3183 N N . LYS A 1 384 ? 5.949 9.346 -33.836 1.00 62.94 384 LYS A N 1
ATOM 3184 C CA . LYS A 1 384 ? 4.530 8.925 -33.979 1.00 62.94 384 LYS A CA 1
ATOM 3185 C C . LYS A 1 384 ? 4.355 7.580 -34.711 1.00 62.94 384 LYS A C 1
ATOM 3187 O O . LYS A 1 384 ? 3.451 6.810 -34.402 1.00 62.94 384 LYS A O 1
ATOM 3192 N N . ARG A 1 385 ? 5.229 7.282 -35.681 1.00 62.84 385 ARG A N 1
ATOM 3193 C CA . ARG A 1 385 ? 5.218 6.038 -36.469 1.00 62.84 385 ARG A CA 1
ATOM 3194 C C . ARG A 1 385 ? 5.658 4.793 -35.683 1.00 62.84 385 ARG A C 1
ATOM 3196 O O . ARG A 1 385 ? 5.211 3.702 -36.016 1.00 62.84 385 ARG A O 1
ATOM 3203 N N . GLU A 1 386 ? 6.542 4.931 -34.699 1.00 64.12 386 GLU A N 1
ATOM 3204 C CA . GLU A 1 386 ? 6.990 3.832 -33.825 1.00 64.12 386 GLU A CA 1
ATOM 3205 C C . GLU A 1 386 ? 5.909 3.510 -32.794 1.00 64.12 386 GLU A C 1
ATOM 3207 O O . GLU A 1 386 ? 5.512 2.356 -32.682 1.00 64.12 386 GLU A O 1
ATOM 3212 N N . ILE A 1 387 ? 5.304 4.543 -32.195 1.00 62.09 387 ILE A N 1
ATOM 3213 C CA . ILE A 1 387 ? 4.138 4.406 -31.305 1.00 62.09 387 ILE A CA 1
ATOM 3214 C C . ILE A 1 387 ? 3.009 3.638 -32.010 1.00 62.09 387 ILE A C 1
ATOM 3216 O O . ILE A 1 387 ? 2.460 2.679 -31.474 1.00 62.09 387 ILE A O 1
ATOM 3220 N N . LYS A 1 388 ? 2.695 4.003 -33.262 1.00 67.19 388 LYS A N 1
ATOM 3221 C CA . LYS A 1 388 ? 1.666 3.312 -34.056 1.00 67.19 388 LYS A CA 1
ATOM 3222 C C . LYS A 1 388 ? 2.011 1.840 -34.325 1.00 67.19 388 LYS A C 1
ATOM 3224 O O . LYS A 1 388 ? 1.105 1.011 -34.359 1.00 67.19 388 LYS A O 1
ATOM 3229 N N . ARG A 1 389 ? 3.296 1.508 -34.513 1.00 67.56 389 ARG A N 1
ATOM 3230 C CA . ARG A 1 389 ? 3.756 0.123 -34.721 1.00 67.56 389 ARG A CA 1
ATOM 3231 C C . ARG A 1 389 ? 3.617 -0.719 -33.457 1.00 67.56 389 ARG A C 1
ATOM 3233 O O . ARG A 1 389 ? 3.085 -1.819 -33.550 1.00 67.56 389 ARG A O 1
ATOM 3240 N N . GLU A 1 390 ? 4.001 -0.188 -32.301 1.00 66.44 390 GLU A N 1
ATOM 3241 C CA . GLU A 1 390 ? 3.836 -0.874 -31.012 1.00 66.44 390 GLU A CA 1
ATOM 3242 C C . GLU A 1 390 ? 2.358 -1.115 -30.672 1.00 66.44 390 GLU A C 1
ATOM 3244 O O . GLU A 1 390 ? 1.980 -2.212 -30.264 1.00 66.44 390 GLU A O 1
ATOM 3249 N N . ILE A 1 391 ? 1.480 -0.145 -30.951 1.00 69.00 391 ILE A N 1
ATOM 3250 C CA . ILE A 1 391 ? 0.025 -0.317 -30.790 1.00 69.00 391 ILE A CA 1
ATOM 3251 C C . ILE A 1 391 ? -0.504 -1.429 -31.706 1.00 69.00 391 ILE A C 1
ATOM 3253 O O . ILE A 1 391 ? -1.279 -2.285 -31.275 1.00 69.00 391 ILE A O 1
ATOM 3257 N N . MET A 1 392 ? -0.082 -1.452 -32.974 1.00 75.31 392 MET A N 1
ATOM 3258 C CA . MET A 1 392 ? -0.458 -2.523 -33.903 1.00 75.31 392 MET A CA 1
ATOM 3259 C C . MET A 1 392 ? 0.048 -3.887 -33.427 1.00 75.31 392 MET A C 1
ATOM 3261 O O . MET A 1 392 ? -0.691 -4.873 -33.484 1.00 75.31 392 MET A O 1
ATOM 3265 N N . TYR A 1 393 ? 1.274 -3.944 -32.908 1.00 76.94 393 TYR A N 1
ATOM 3266 C CA . TYR A 1 393 ? 1.839 -5.157 -32.337 1.00 76.94 393 TYR A CA 1
ATOM 3267 C C . TYR A 1 393 ? 1.048 -5.623 -31.108 1.00 76.94 393 TYR A C 1
ATOM 3269 O O . TYR A 1 393 ? 0.643 -6.786 -31.068 1.00 76.94 393 TYR A O 1
ATOM 3277 N N . LYS A 1 394 ? 0.686 -4.734 -30.175 1.00 79.69 394 LYS A N 1
ATOM 3278 C CA . LYS A 1 394 ? -0.215 -5.062 -29.056 1.00 79.69 394 LYS A CA 1
ATOM 3279 C C . LYS A 1 394 ? -1.538 -5.636 -29.533 1.00 79.69 394 LYS A C 1
ATOM 3281 O O . LYS A 1 394 ? -1.960 -6.681 -29.045 1.00 79.69 394 LYS A O 1
ATOM 3286 N N . ASN A 1 395 ? -2.189 -4.980 -30.489 1.00 80.00 395 ASN A N 1
ATOM 3287 C CA . ASN A 1 395 ? -3.472 -5.441 -31.012 1.00 80.00 395 ASN A CA 1
ATOM 3288 C C . ASN A 1 395 ? -3.339 -6.844 -31.625 1.00 80.00 395 ASN A C 1
ATOM 3290 O O . ASN A 1 395 ? -4.210 -7.691 -31.420 1.00 80.00 395 ASN A O 1
ATOM 3294 N N . SER A 1 396 ? -2.209 -7.135 -32.280 1.00 80.44 396 SER A N 1
ATOM 3295 C CA . SER A 1 396 ? -1.897 -8.482 -32.768 1.00 80.44 396 SER A CA 1
ATOM 3296 C C . SER A 1 396 ? -1.714 -9.501 -31.631 1.00 80.44 396 SER A C 1
ATOM 3298 O O . SER A 1 396 ? -2.215 -10.622 -31.728 1.00 80.44 396 SER A O 1
ATOM 3300 N N . LEU A 1 397 ? -1.075 -9.115 -30.518 1.00 81.38 397 LEU A N 1
ATOM 3301 C CA . LEU A 1 397 ? -0.923 -9.959 -29.327 1.00 81.38 397 LEU A CA 1
ATOM 3302 C C . LEU A 1 397 ? -2.271 -10.233 -28.647 1.00 81.38 397 LEU A C 1
ATOM 3304 O O . LEU A 1 397 ? -2.532 -11.369 -28.254 1.00 81.38 397 LEU A O 1
ATOM 3308 N N . VAL A 1 398 ? -3.148 -9.229 -28.550 1.00 83.62 398 VAL A N 1
ATOM 3309 C CA . VAL A 1 398 ? -4.510 -9.369 -28.005 1.00 83.62 398 VAL A CA 1
ATOM 3310 C C . VAL A 1 398 ? -5.341 -10.321 -28.868 1.00 83.62 398 VAL A C 1
ATOM 3312 O O . VAL A 1 398 ? -5.973 -11.236 -28.337 1.00 83.62 398 VAL A O 1
ATOM 3315 N N . ALA A 1 399 ? -5.291 -10.171 -30.194 1.00 86.31 399 ALA A N 1
ATOM 3316 C CA . ALA A 1 399 ? -5.972 -11.073 -31.121 1.00 86.31 399 ALA A CA 1
ATOM 3317 C C . ALA A 1 399 ? -5.433 -12.512 -31.014 1.00 86.31 399 ALA A C 1
ATOM 3319 O O . ALA A 1 399 ? -6.203 -13.466 -30.878 1.00 86.31 399 ALA A O 1
ATOM 3320 N N . ARG A 1 400 ? -4.104 -12.684 -30.979 1.00 84.19 400 ARG A N 1
ATOM 3321 C CA . ARG A 1 400 ? -3.460 -13.994 -30.787 1.00 84.19 400 ARG A CA 1
ATOM 3322 C C . ARG A 1 400 ? -3.851 -14.628 -29.452 1.00 84.19 400 ARG A C 1
ATOM 3324 O O . ARG A 1 400 ? -4.134 -15.821 -29.397 1.00 84.19 400 ARG A O 1
ATOM 3331 N N . ARG A 1 401 ? -3.920 -13.843 -28.375 1.00 88.25 401 ARG A N 1
ATOM 3332 C CA . ARG A 1 401 ? -4.385 -14.301 -27.058 1.00 88.25 401 ARG A CA 1
ATOM 3333 C C . ARG A 1 401 ? -5.814 -14.841 -27.123 1.00 88.25 401 ARG A C 1
ATOM 3335 O O . ARG A 1 401 ? -6.073 -15.908 -26.572 1.00 88.25 401 ARG A O 1
ATOM 3342 N N . GLN A 1 402 ? -6.727 -14.149 -27.806 1.00 89.94 402 GLN A N 1
ATOM 3343 C CA . GLN A 1 402 ? -8.103 -14.627 -27.989 1.00 89.94 402 GLN A CA 1
ATOM 3344 C C . GLN A 1 402 ? -8.147 -15.967 -28.741 1.00 89.94 402 GLN A C 1
ATOM 3346 O O . GLN A 1 402 ? -8.845 -16.884 -28.309 1.00 89.94 402 GLN A O 1
ATOM 3351 N N . GLN A 1 403 ? -7.345 -16.125 -29.799 1.00 90.31 403 GLN A N 1
ATOM 3352 C CA . GLN A 1 403 ? -7.232 -17.394 -30.531 1.00 90.31 403 GLN A CA 1
ATOM 3353 C C . GLN A 1 403 ? -6.699 -18.530 -29.643 1.00 90.31 403 GLN A C 1
ATOM 3355 O O . GLN A 1 403 ? -7.235 -19.640 -29.661 1.00 90.31 403 GLN A O 1
ATOM 3360 N N . ILE A 1 404 ? -5.674 -18.263 -28.827 1.00 87.56 404 ILE A N 1
ATOM 3361 C CA . ILE A 1 404 ? -5.113 -19.253 -27.897 1.00 87.56 404 ILE A CA 1
ATOM 3362 C C . ILE A 1 404 ? -6.153 -19.670 -26.849 1.00 87.56 404 ILE A C 1
ATOM 3364 O O . ILE A 1 404 ? -6.297 -20.863 -26.582 1.00 87.56 404 ILE A O 1
ATOM 3368 N N . LEU A 1 405 ? -6.920 -18.723 -26.296 1.00 89.06 405 LEU A N 1
ATOM 3369 C CA . LEU A 1 405 ? -7.990 -19.013 -25.334 1.00 89.06 405 LEU A CA 1
ATOM 3370 C C . LEU A 1 405 ? -9.085 -19.905 -25.934 1.00 89.06 405 LEU A C 1
ATOM 3372 O O . LEU A 1 405 ? -9.524 -20.852 -25.281 1.00 89.06 405 LEU A O 1
ATOM 3376 N N . GLN A 1 406 ? -9.485 -19.660 -27.184 1.00 91.50 406 GLN A N 1
ATOM 3377 C CA . GLN A 1 406 ? -10.430 -20.529 -27.894 1.00 91.50 406 GLN A CA 1
ATOM 3378 C C . GLN A 1 406 ? -9.870 -21.946 -28.079 1.00 91.50 406 GLN A C 1
ATOM 3380 O O . GLN A 1 406 ? -10.562 -22.938 -27.836 1.00 91.50 406 GLN A O 1
ATOM 3385 N N . ARG A 1 407 ? -8.594 -22.060 -28.464 1.00 90.94 407 ARG A N 1
ATOM 3386 C CA . ARG A 1 407 ? -7.917 -23.350 -28.655 1.00 90.94 407 ARG A CA 1
ATOM 3387 C C . ARG A 1 407 ? -7.805 -24.134 -27.344 1.00 90.94 407 ARG A C 1
ATOM 3389 O O . ARG A 1 407 ? -8.101 -25.326 -27.313 1.00 90.94 407 ARG A O 1
ATOM 3396 N N . LEU A 1 408 ? -7.471 -23.445 -26.255 1.00 91.06 408 LEU A N 1
ATOM 3397 C CA . LEU A 1 408 ? -7.413 -23.993 -24.903 1.00 91.06 408 LEU A CA 1
ATOM 3398 C C . LEU A 1 408 ? -8.786 -24.487 -24.424 1.00 91.06 408 LEU A C 1
ATOM 3400 O O . LEU A 1 408 ? -8.884 -25.582 -23.872 1.00 91.06 408 LEU A O 1
ATOM 3404 N N . ALA A 1 409 ? -9.855 -23.727 -24.675 1.00 90.62 409 ALA A N 1
ATOM 3405 C CA . ALA A 1 409 ? -11.218 -24.150 -24.356 1.00 90.62 409 ALA A CA 1
ATOM 3406 C C . ALA A 1 409 ? -11.605 -25.441 -25.101 1.00 90.62 409 ALA A C 1
ATOM 3408 O O . ALA A 1 409 ? -12.174 -26.354 -24.502 1.00 90.62 409 ALA A O 1
ATOM 3409 N N . ASN A 1 410 ? -11.237 -25.558 -26.382 1.00 91.38 410 ASN A N 1
ATOM 3410 C CA . ASN A 1 410 ? -11.474 -26.770 -27.170 1.00 91.38 410 ASN A CA 1
ATOM 3411 C C . ASN A 1 410 ? -10.673 -27.977 -26.654 1.00 91.38 410 ASN A C 1
ATOM 3413 O O . ASN A 1 410 ? -11.214 -29.078 -26.589 1.00 91.38 410 ASN A O 1
ATOM 3417 N N . ILE A 1 411 ? -9.410 -27.791 -26.257 1.00 89.62 411 ILE A N 1
ATOM 3418 C CA . ILE A 1 411 ? -8.588 -28.865 -25.670 1.00 89.62 411 ILE A CA 1
ATOM 3419 C C . ILE A 1 411 ? -9.162 -29.322 -24.330 1.00 89.62 411 ILE A C 1
ATOM 3421 O O . ILE A 1 411 ? -9.306 -30.521 -24.113 1.00 89.62 411 ILE A O 1
ATOM 3425 N N . ARG A 1 412 ? -9.566 -28.390 -23.458 1.00 90.69 412 ARG A N 1
ATOM 3426 C CA . ARG A 1 412 ? -10.206 -28.726 -22.176 1.00 90.69 412 ARG A CA 1
ATOM 3427 C C . ARG A 1 412 ? -11.497 -29.517 -22.375 1.00 90.69 412 ARG A C 1
ATOM 3429 O O . ARG A 1 412 ? -11.714 -30.494 -21.663 1.00 90.69 412 ARG A O 1
ATOM 3436 N N . ARG A 1 413 ? -12.302 -29.157 -23.381 1.00 89.38 413 ARG A N 1
ATOM 3437 C CA . ARG A 1 413 ? -13.498 -29.921 -23.763 1.00 89.38 413 ARG A CA 1
ATOM 3438 C C . ARG A 1 413 ? -13.138 -31.339 -24.217 1.00 89.38 413 ARG A C 1
ATOM 3440 O O . ARG A 1 413 ? -13.703 -32.289 -23.696 1.00 89.38 413 ARG A O 1
ATOM 3447 N N . LYS A 1 414 ? -12.133 -31.500 -25.089 1.00 86.75 414 LYS A N 1
ATOM 3448 C CA . LYS A 1 414 ? -11.647 -32.824 -25.527 1.00 86.75 414 LYS A CA 1
ATOM 3449 C C . LYS A 1 414 ? -11.123 -33.674 -24.370 1.00 86.75 414 LYS A C 1
ATOM 3451 O O . LYS A 1 414 ? -11.409 -34.863 -24.316 1.00 86.75 414 LYS A O 1
ATOM 3456 N N . ILE A 1 415 ? -10.379 -33.082 -23.434 1.00 87.44 415 ILE A N 1
ATOM 3457 C CA . ILE A 1 415 ? -9.909 -33.775 -22.226 1.00 87.44 415 ILE A CA 1
ATOM 3458 C C . ILE A 1 415 ? -11.107 -34.252 -21.398 1.00 87.44 415 ILE A C 1
ATOM 3460 O O . ILE A 1 415 ? -11.125 -35.408 -20.981 1.00 87.44 415 ILE A O 1
ATOM 3464 N N . GLN A 1 416 ? -12.122 -33.406 -21.194 1.00 85.31 416 GLN A N 1
ATOM 3465 C CA . GLN A 1 416 ? -13.349 -33.786 -20.486 1.00 85.31 416 GLN A CA 1
ATOM 3466 C C . GLN A 1 416 ? -14.103 -34.908 -21.208 1.00 85.31 416 GLN A C 1
ATOM 3468 O O . GLN A 1 416 ? -14.429 -35.904 -20.573 1.00 85.31 416 GLN A O 1
ATOM 3473 N N . GLU A 1 417 ? -14.306 -34.803 -22.521 1.00 84.12 417 GLU A N 1
ATOM 3474 C CA . GLU A 1 417 ? -14.959 -35.829 -23.348 1.00 84.12 417 GLU A CA 1
ATOM 3475 C C . GLU A 1 417 ? -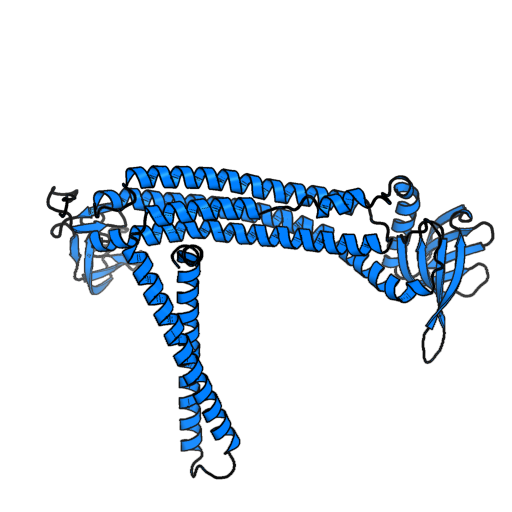14.211 -37.171 -23.291 1.00 84.12 417 GLU A C 1
ATOM 3477 O O . GLU A 1 417 ? -14.819 -38.228 -23.123 1.00 84.12 417 GLU A O 1
ATOM 3482 N N . ILE A 1 418 ? -12.878 -37.149 -23.375 1.00 81.06 418 ILE A N 1
ATOM 3483 C CA . ILE A 1 418 ? -12.030 -38.345 -23.258 1.00 81.06 418 ILE A CA 1
ATOM 3484 C C . ILE A 1 418 ? -12.130 -38.932 -21.846 1.00 81.06 418 ILE A C 1
ATOM 3486 O O . ILE A 1 418 ? -12.332 -40.131 -21.687 1.00 81.06 418 ILE A O 1
ATOM 3490 N N . THR A 1 419 ? -12.073 -38.096 -20.811 1.00 78.25 419 THR A N 1
ATOM 3491 C CA . THR A 1 419 ? -12.159 -38.546 -19.413 1.00 78.25 419 THR A CA 1
ATOM 3492 C C . THR A 1 419 ? -13.543 -39.114 -19.075 1.00 78.25 419 THR A C 1
ATOM 3494 O O . THR A 1 419 ? -13.636 -40.070 -18.309 1.00 78.25 419 THR A O 1
ATOM 3497 N N . GLN A 1 420 ? -14.612 -38.569 -19.665 1.00 76.94 420 GLN A N 1
ATOM 3498 C CA . GLN A 1 420 ? -15.995 -39.031 -19.491 1.00 76.94 420 GLN A CA 1
ATOM 3499 C C . GLN A 1 420 ? -16.316 -40.284 -20.322 1.00 76.94 420 GLN A C 1
ATOM 3501 O O . GLN A 1 420 ? -17.087 -41.128 -19.879 1.00 76.94 420 GLN A O 1
ATOM 3506 N N . SER A 1 421 ? -15.690 -40.464 -21.489 1.00 69.00 421 SER A N 1
ATOM 3507 C CA . SER A 1 421 ? -15.885 -41.630 -22.376 1.00 69.00 421 SER A CA 1
ATOM 3508 C C . SER A 1 421 ? -15.122 -42.894 -21.949 1.00 69.00 421 SER A C 1
ATOM 3510 O O . SER A 1 421 ? -14.981 -43.838 -22.735 1.00 69.00 421 SER A O 1
ATOM 3512 N N . ARG A 1 422 ? -14.682 -42.950 -20.682 1.00 59.12 422 ARG A N 1
ATOM 3513 C CA . ARG A 1 422 ? -13.916 -44.044 -20.056 1.00 59.12 422 ARG A CA 1
ATOM 3514 C C . ARG A 1 422 ? -14.612 -45.418 -20.082 1.00 59.12 422 ARG A C 1
ATOM 3516 O O . ARG A 1 422 ? -14.020 -46.390 -19.631 1.00 59.12 422 ARG A O 1
ATOM 3523 N N . THR A 1 423 ? -15.832 -45.513 -20.612 1.00 53.34 423 THR A N 1
ATOM 3524 C CA . THR A 1 423 ? -16.685 -46.708 -20.576 1.00 53.34 423 THR A CA 1
ATOM 3525 C C . THR A 1 423 ? -16.972 -47.381 -21.927 1.00 53.34 423 THR A C 1
ATOM 3527 O O . THR A 1 423 ? -17.747 -48.329 -21.931 1.00 53.34 423 THR A O 1
ATOM 3530 N N . GLY A 1 424 ? -16.354 -47.017 -23.068 1.00 54.59 424 GLY A N 1
ATOM 3531 C CA . GLY A 1 424 ? -16.589 -47.864 -24.261 1.00 54.59 424 GLY A CA 1
ATOM 3532 C C . GLY A 1 424 ? -15.979 -47.559 -25.632 1.00 54.59 424 GLY A C 1
ATOM 3533 O O . GLY A 1 424 ? -16.269 -48.313 -26.555 1.00 54.59 424 GLY A O 1
ATOM 3534 N N . ARG A 1 425 ? -15.169 -46.506 -25.838 1.00 58.06 425 ARG A N 1
ATOM 3535 C CA . ARG A 1 425 ? -14.721 -46.124 -27.207 1.00 58.06 425 ARG A CA 1
ATOM 3536 C C . ARG A 1 425 ? -13.256 -46.385 -27.571 1.00 58.06 425 ARG A C 1
ATOM 3538 O O . ARG A 1 425 ? -12.928 -46.317 -28.750 1.00 58.06 425 ARG A O 1
ATOM 3545 N N . TYR A 1 426 ? -12.373 -46.694 -26.621 1.00 57.94 426 TYR A N 1
ATOM 3546 C CA . TYR A 1 426 ? -10.941 -46.872 -26.900 1.00 57.94 426 TYR A CA 1
ATOM 3547 C C . TYR A 1 426 ? -10.499 -48.311 -26.615 1.00 57.94 426 TYR A C 1
ATOM 3549 O O . TYR A 1 426 ? -10.498 -48.745 -25.469 1.00 57.94 426 TYR A O 1
ATOM 3557 N N . GLN A 1 427 ? -10.091 -49.037 -27.661 1.00 56.09 427 GLN A N 1
ATOM 3558 C CA . GLN A 1 427 ? -9.719 -50.461 -27.604 1.00 56.09 427 GLN A CA 1
ATOM 3559 C C . GLN A 1 427 ? -8.386 -50.747 -26.870 1.00 56.09 427 GLN A C 1
ATOM 3561 O O . GLN A 1 427 ? -8.042 -51.906 -26.668 1.00 56.09 427 GLN A O 1
ATOM 3566 N N . SER A 1 428 ? -7.624 -49.727 -26.441 1.00 67.50 428 SER A N 1
ATOM 3567 C CA . SER A 1 428 ? -6.381 -49.914 -25.675 1.00 67.50 428 SER A CA 1
ATOM 3568 C C . SER A 1 428 ? -6.115 -48.775 -24.670 1.00 67.50 428 SER A C 1
ATOM 3570 O O . SER A 1 428 ? -6.054 -47.608 -25.080 1.00 67.50 428 SER A O 1
ATOM 3572 N N . PRO A 1 429 ? -5.846 -49.085 -23.382 1.00 70.25 429 PRO A N 1
ATOM 3573 C CA . PRO A 1 429 ? -5.455 -48.102 -22.362 1.00 70.25 429 PRO A CA 1
ATOM 3574 C C . PRO A 1 429 ? -4.218 -47.272 -22.736 1.00 70.25 429 PRO A C 1
ATOM 3576 O O . PRO A 1 429 ? -4.096 -46.115 -22.339 1.00 70.25 429 PRO A O 1
ATOM 3579 N N . LYS A 1 430 ? -3.306 -47.835 -23.539 1.00 75.81 430 LYS A N 1
ATOM 3580 C CA . LYS A 1 430 ? -2.074 -47.161 -23.976 1.00 75.81 430 LYS A CA 1
ATOM 3581 C C . LYS A 1 430 ? -2.359 -46.020 -24.956 1.00 75.81 430 LYS A C 1
ATOM 3583 O O . LYS A 1 430 ? -1.766 -44.952 -24.848 1.00 75.81 430 LYS A O 1
ATOM 3588 N N . VAL A 1 431 ? -3.292 -46.227 -25.888 1.00 73.75 431 VAL A N 1
ATOM 3589 C CA . VAL A 1 431 ? -3.706 -45.203 -26.865 1.00 73.75 431 VAL A CA 1
ATOM 3590 C C . VAL A 1 431 ? -4.438 -44.061 -26.161 1.00 73.75 431 VAL A C 1
ATOM 3592 O O . VAL A 1 431 ? -4.167 -42.894 -26.435 1.00 73.75 431 VAL A O 1
ATOM 3595 N N . PHE A 1 432 ? -5.298 -44.404 -25.200 1.00 76.69 432 PHE A N 1
ATOM 3596 C CA . PHE A 1 432 ? -5.993 -43.444 -24.346 1.00 76.69 432 PHE A CA 1
ATOM 3597 C C . PHE A 1 432 ? -5.016 -42.569 -23.546 1.00 76.69 432 PHE A C 1
ATOM 3599 O O . PHE A 1 432 ? -5.074 -41.342 -23.633 1.00 76.69 432 PHE A O 1
ATOM 3606 N N . ASN A 1 433 ? -4.077 -43.192 -22.824 1.00 79.38 433 ASN A N 1
ATOM 3607 C CA . ASN A 1 433 ? -3.103 -42.473 -22.002 1.00 79.38 433 ASN A CA 1
ATOM 3608 C C . ASN A 1 433 ? -2.196 -41.568 -22.849 1.00 79.38 433 ASN A C 1
ATOM 3610 O O . ASN A 1 433 ? -1.971 -40.419 -22.477 1.00 79.38 433 ASN A O 1
ATOM 3614 N N . ASN A 1 434 ? -1.748 -42.034 -24.021 1.00 83.06 434 ASN A N 1
ATOM 3615 C CA . ASN A 1 434 ? -0.930 -41.228 -24.931 1.00 83.06 434 ASN A CA 1
ATOM 3616 C C . ASN A 1 434 ? -1.680 -40.002 -25.477 1.00 83.06 434 ASN A C 1
ATOM 3618 O O . ASN A 1 434 ? -1.096 -38.925 -25.600 1.00 83.06 434 ASN A O 1
ATOM 3622 N N . LEU A 1 435 ? -2.963 -40.144 -25.824 1.00 83.50 435 LEU A N 1
ATOM 3623 C CA . LEU A 1 435 ? -3.770 -39.026 -26.319 1.00 83.50 435 LEU A CA 1
ATOM 3624 C C . LEU A 1 435 ? -4.042 -37.999 -25.213 1.00 83.50 435 LEU A C 1
ATOM 3626 O O . LEU A 1 435 ? -3.905 -36.799 -25.447 1.00 83.50 435 LEU A O 1
ATOM 3630 N N . LEU A 1 436 ? -4.383 -38.469 -24.010 1.00 85.69 436 LEU A N 1
ATOM 3631 C CA . LEU A 1 436 ? -4.599 -37.610 -22.848 1.00 85.69 436 LEU A CA 1
ATOM 3632 C C . LEU A 1 436 ? -3.325 -36.836 -22.492 1.00 85.69 436 LEU A C 1
ATOM 3634 O O . LEU A 1 436 ? -3.382 -35.621 -22.315 1.00 85.69 436 LEU A O 1
ATOM 3638 N N . GLN A 1 437 ? -2.177 -37.516 -22.473 1.00 87.31 437 GLN A N 1
ATOM 3639 C CA . GLN A 1 437 ? -0.884 -36.893 -22.209 1.00 87.31 437 GLN A CA 1
ATOM 3640 C C . GLN A 1 437 ? -0.568 -35.786 -23.226 1.00 87.31 437 GLN A C 1
ATOM 3642 O O . GLN A 1 437 ? -0.253 -34.669 -22.824 1.00 87.31 437 GLN A O 1
ATOM 3647 N N . ARG A 1 438 ? -0.747 -36.040 -24.531 1.00 88.75 438 ARG A N 1
ATOM 3648 C CA . ARG A 1 438 ? -0.534 -35.022 -25.579 1.00 88.75 438 ARG A CA 1
ATOM 3649 C C . ARG A 1 438 ? -1.436 -33.800 -25.409 1.00 88.75 438 ARG A C 1
ATOM 3651 O O . ARG A 1 438 ? -0.981 -32.674 -25.588 1.00 88.75 438 ARG A O 1
ATOM 3658 N N . LEU A 1 439 ? -2.706 -34.005 -25.057 1.00 88.56 439 LEU A N 1
ATOM 3659 C CA . LEU A 1 439 ? -3.643 -32.901 -24.831 1.00 88.56 439 LEU A CA 1
ATOM 3660 C C . LEU A 1 439 ? -3.287 -32.090 -23.579 1.00 88.56 439 LEU A C 1
ATOM 3662 O O . LEU A 1 439 ? -3.411 -30.866 -23.595 1.00 88.56 439 LEU A O 1
ATOM 3666 N N . MET A 1 440 ? -2.814 -32.743 -22.514 1.00 86.81 440 MET A N 1
ATOM 3667 C CA . MET A 1 440 ? -2.333 -32.065 -21.306 1.00 86.81 440 MET A CA 1
ATOM 3668 C C . MET A 1 440 ? -1.042 -31.272 -21.565 1.00 86.81 440 MET A C 1
ATOM 3670 O O . MET A 1 440 ? -0.906 -30.144 -21.089 1.00 86.81 440 MET A O 1
ATOM 3674 N N . GLU A 1 441 ? -0.116 -31.817 -22.356 1.00 91.06 441 GLU A N 1
ATOM 3675 C CA . GLU A 1 441 ? 1.098 -31.118 -22.799 1.00 91.06 441 GLU A CA 1
ATOM 3676 C C . GLU A 1 441 ? 0.757 -29.892 -23.660 1.00 91.06 441 GLU A C 1
ATOM 3678 O O . GLU A 1 441 ? 1.290 -28.801 -23.435 1.00 91.06 441 GLU A O 1
ATOM 3683 N N . GLU A 1 442 ? -0.179 -30.032 -24.604 1.00 90.12 442 GLU A N 1
ATOM 3684 C CA . GLU A 1 442 ? -0.645 -28.917 -25.431 1.00 90.12 442 GLU A CA 1
ATOM 3685 C C . GLU A 1 442 ? -1.364 -27.850 -24.589 1.00 90.12 442 GLU A C 1
ATOM 3687 O O . GLU A 1 442 ? -1.100 -26.659 -24.762 1.00 90.12 442 GLU A O 1
ATOM 3692 N N . GLN A 1 443 ? -2.197 -28.250 -23.618 1.00 91.00 443 GLN A N 1
ATOM 3693 C CA . GLN A 1 443 ? -2.812 -27.326 -22.661 1.00 91.00 443 GLN A CA 1
ATOM 3694 C C . GLN A 1 443 ? -1.742 -26.526 -21.901 1.00 91.00 443 GLN A C 1
ATOM 3696 O O . GLN A 1 443 ? -1.803 -25.297 -21.886 1.00 91.00 443 GLN A O 1
ATOM 3701 N N . SER A 1 444 ? -0.743 -27.199 -21.323 1.00 89.19 444 SER A N 1
ATOM 3702 C CA . SER A 1 444 ? 0.355 -26.550 -20.592 1.00 89.19 444 SER A CA 1
ATOM 3703 C C . SER A 1 444 ? 1.129 -25.560 -21.471 1.00 89.19 444 SER A C 1
ATOM 3705 O O . SER A 1 444 ? 1.415 -24.428 -21.059 1.00 89.19 444 SER A O 1
ATOM 3707 N N . ARG A 1 445 ? 1.405 -25.935 -22.729 1.00 93.81 445 ARG A N 1
ATOM 3708 C CA . ARG A 1 445 ? 2.072 -25.066 -23.707 1.00 93.81 445 ARG A CA 1
ATOM 3709 C C . ARG A 1 445 ? 1.271 -23.794 -23.985 1.00 93.81 445 ARG A C 1
ATOM 3711 O O . ARG A 1 445 ? 1.842 -22.704 -23.953 1.00 93.81 445 ARG A O 1
ATOM 3718 N N . LEU A 1 446 ? -0.034 -23.918 -24.228 1.00 89.00 446 LEU A N 1
ATOM 3719 C CA . LEU A 1 446 ? -0.913 -22.773 -24.488 1.00 89.00 446 LEU A CA 1
ATOM 3720 C C . LEU A 1 446 ? -1.063 -21.874 -23.249 1.00 89.00 446 LEU A C 1
ATOM 3722 O O . LEU A 1 446 ? -1.056 -20.654 -23.383 1.00 89.00 446 LEU A O 1
ATOM 3726 N N . GLU A 1 447 ? -1.122 -22.438 -22.039 1.00 89.19 447 GLU A N 1
ATOM 3727 C CA . GLU A 1 447 ? -1.143 -21.658 -20.788 1.00 89.19 447 GLU A CA 1
ATOM 3728 C C . GLU A 1 447 ? 0.164 -20.882 -20.565 1.00 89.19 447 GLU A C 1
ATOM 3730 O O . GLU A 1 447 ? 0.151 -19.756 -20.057 1.00 89.19 447 GLU A O 1
ATOM 3735 N N . LYS A 1 448 ? 1.312 -21.449 -20.955 1.00 90.06 448 LYS A N 1
ATOM 3736 C CA . LYS A 1 448 ? 2.594 -20.728 -20.965 1.00 90.06 448 LYS A CA 1
ATOM 3737 C C . LYS A 1 448 ? 2.590 -19.597 -21.998 1.00 90.06 448 LYS A C 1
ATOM 3739 O O . LYS A 1 448 ? 3.034 -18.496 -21.687 1.00 90.06 448 LYS A O 1
ATOM 3744 N N . GLU A 1 449 ? 2.058 -19.839 -23.193 1.00 88.38 449 GLU A N 1
ATOM 3745 C CA . GLU A 1 449 ? 1.971 -18.834 -24.260 1.00 88.38 449 GLU A CA 1
ATOM 3746 C C . GLU A 1 449 ? 1.045 -17.662 -23.885 1.00 88.38 449 GLU A C 1
ATOM 3748 O O . GLU A 1 449 ? 1.400 -16.507 -24.117 1.00 88.38 449 GLU A O 1
ATOM 3753 N N . ILE A 1 450 ? -0.086 -17.932 -23.216 1.00 88.62 450 ILE A N 1
ATOM 3754 C CA . ILE A 1 450 ? -0.958 -16.890 -22.643 1.00 88.62 450 ILE A CA 1
ATOM 3755 C C . ILE A 1 450 ? -0.181 -16.036 -21.645 1.00 88.62 450 ILE A C 1
ATOM 3757 O O . ILE A 1 450 ? -0.211 -14.815 -21.751 1.00 88.62 450 ILE A O 1
ATOM 3761 N N . ARG A 1 451 ? 0.557 -16.653 -20.711 1.00 83.69 451 ARG A N 1
ATOM 3762 C CA . ARG A 1 451 ? 1.351 -15.909 -19.718 1.00 83.69 451 ARG A CA 1
ATOM 3763 C C . ARG A 1 451 ? 2.389 -14.993 -20.366 1.00 83.69 451 ARG A C 1
ATOM 3765 O O . ARG A 1 451 ? 2.556 -13.865 -19.911 1.00 83.69 451 ARG A O 1
ATOM 3772 N N . ILE A 1 452 ? 3.051 -15.456 -21.427 1.00 83.62 452 ILE A N 1
ATOM 3773 C CA . ILE A 1 452 ? 4.021 -14.654 -22.187 1.00 83.62 452 ILE A CA 1
ATOM 3774 C C . ILE A 1 452 ? 3.324 -13.480 -22.889 1.00 83.62 452 ILE A C 1
ATOM 3776 O O . ILE A 1 452 ? 3.801 -12.349 -22.795 1.00 83.62 452 ILE A O 1
ATOM 3780 N N . ASN A 1 453 ? 2.190 -13.720 -23.555 1.00 82.94 453 ASN A N 1
ATOM 3781 C CA . ASN A 1 453 ? 1.427 -12.653 -24.207 1.00 82.94 453 ASN A CA 1
ATOM 3782 C C . ASN A 1 453 ? 0.889 -11.636 -23.193 1.00 82.94 453 ASN A C 1
ATOM 3784 O O . ASN A 1 453 ? 1.006 -10.440 -23.427 1.00 82.94 453 ASN A O 1
ATOM 3788 N N . ASP A 1 454 ? 0.363 -12.084 -22.052 1.00 81.69 454 ASP A N 1
ATOM 3789 C CA . ASP A 1 454 ? -0.145 -11.209 -20.990 1.00 81.69 454 ASP A CA 1
ATOM 3790 C C . ASP A 1 454 ? 0.970 -10.380 -20.342 1.00 81.69 454 ASP A C 1
ATOM 3792 O O . ASP A 1 454 ? 0.747 -9.236 -19.951 1.00 81.69 454 ASP A O 1
ATOM 3796 N N . ALA A 1 455 ? 2.179 -10.932 -20.208 1.00 76.31 455 ALA A N 1
ATOM 3797 C CA . ALA A 1 455 ? 3.342 -10.170 -19.762 1.00 76.31 455 ALA A CA 1
ATOM 3798 C C . ALA A 1 455 ? 3.695 -9.060 -20.764 1.00 76.31 455 ALA A C 1
ATOM 3800 O O . ALA A 1 455 ? 3.785 -7.905 -20.362 1.00 76.31 455 ALA A O 1
ATOM 3801 N N . LYS A 1 456 ? 3.782 -9.384 -22.061 1.00 74.75 456 LYS A N 1
ATOM 3802 C CA . LYS A 1 456 ? 4.087 -8.406 -23.121 1.00 74.75 456 LYS A CA 1
ATOM 3803 C C . LYS A 1 456 ? 3.007 -7.339 -23.283 1.00 74.75 456 LYS A C 1
ATOM 3805 O O . LYS A 1 456 ? 3.320 -6.170 -23.451 1.00 74.75 456 LYS A O 1
ATOM 3810 N N . ILE A 1 457 ? 1.729 -7.717 -23.220 1.00 78.62 457 ILE A N 1
ATOM 3811 C CA . ILE A 1 457 ? 0.618 -6.757 -23.287 1.00 78.62 457 ILE A CA 1
ATOM 3812 C C . ILE A 1 457 ? 0.688 -5.791 -22.101 1.00 78.62 457 ILE A C 1
ATOM 3814 O O . ILE A 1 457 ? 0.549 -4.592 -22.306 1.00 78.62 457 ILE A O 1
ATOM 3818 N N . ARG A 1 458 ? 0.953 -6.288 -20.884 1.00 74.19 458 ARG A N 1
ATOM 3819 C CA . ARG A 1 458 ? 1.121 -5.431 -19.699 1.00 74.19 458 ARG A CA 1
ATOM 3820 C C . ARG A 1 458 ? 2.333 -4.525 -19.795 1.00 74.19 458 ARG A C 1
ATOM 3822 O O . ARG A 1 458 ? 2.215 -3.361 -19.461 1.00 74.19 458 ARG A O 1
ATOM 3829 N N . GLU A 1 459 ? 3.462 -5.033 -20.268 1.00 67.88 459 GLU A N 1
ATOM 3830 C CA . GLU A 1 459 ? 4.663 -4.233 -20.508 1.00 67.88 459 GLU A CA 1
ATOM 3831 C C . GLU A 1 459 ? 4.365 -3.084 -21.478 1.00 67.88 459 GLU A C 1
ATOM 3833 O O . GLU A 1 459 ? 4.646 -1.925 -21.177 1.00 67.88 459 GLU A O 1
ATOM 3838 N N . ILE A 1 460 ? 3.686 -3.382 -22.589 1.00 68.06 460 ILE A N 1
ATOM 3839 C CA . ILE A 1 460 ? 3.213 -2.366 -23.528 1.00 68.06 460 ILE A CA 1
ATOM 3840 C C . ILE A 1 460 ? 2.221 -1.413 -22.839 1.00 68.06 460 ILE A C 1
ATOM 3842 O O . ILE A 1 460 ? 2.312 -0.206 -23.016 1.00 68.06 460 ILE A O 1
ATOM 3846 N N . ASP A 1 461 ? 1.277 -1.888 -22.034 1.00 68.38 461 ASP A N 1
ATOM 3847 C CA . ASP A 1 461 ? 0.324 -1.009 -21.344 1.00 68.38 461 ASP A CA 1
ATOM 3848 C C . ASP A 1 461 ? 0.979 -0.131 -20.270 1.00 68.38 461 ASP A C 1
ATOM 3850 O O . ASP A 1 461 ? 0.613 1.032 -20.114 1.00 68.38 461 ASP A O 1
ATOM 3854 N N . GLU A 1 462 ? 2.008 -0.616 -19.588 1.00 63.66 462 GLU A N 1
ATOM 3855 C CA . GLU A 1 462 ? 2.828 0.177 -18.671 1.00 63.66 462 GLU A CA 1
ATOM 3856 C C . GLU A 1 462 ? 3.637 1.243 -19.437 1.00 63.66 462 GLU A C 1
ATOM 3858 O O . GLU A 1 462 ? 3.733 2.400 -19.007 1.00 63.66 462 GLU A O 1
ATOM 3863 N N . LEU A 1 463 ? 4.151 0.890 -20.620 1.00 60.09 463 LEU A N 1
ATOM 3864 C CA . LEU A 1 463 ? 4.924 1.774 -21.498 1.00 60.09 463 LEU A CA 1
ATOM 3865 C C . LEU A 1 463 ? 4.071 2.783 -22.279 1.00 60.09 463 LEU A C 1
ATOM 3867 O O . LEU A 1 463 ? 4.541 3.902 -22.502 1.00 60.09 463 LEU A O 1
ATOM 3871 N N . TRP A 1 464 ? 2.824 2.452 -22.628 1.00 60.25 464 TRP A N 1
ATOM 3872 C CA . TRP A 1 464 ? 2.014 3.164 -23.633 1.00 60.25 464 TRP A CA 1
ATOM 3873 C C . TRP A 1 464 ? 0.572 3.495 -23.191 1.00 60.25 464 TRP A C 1
ATOM 3875 O O . TRP A 1 464 ? -0.122 4.241 -23.880 1.00 60.25 464 TRP A O 1
ATOM 3885 N N . GLY A 1 465 ? 0.132 3.008 -22.025 1.00 54.06 465 GLY A N 1
ATOM 3886 C CA . GLY A 1 465 ? -1.255 2.997 -21.523 1.00 54.06 465 GLY A CA 1
ATOM 3887 C C . GLY A 1 465 ? -2.027 4.316 -21.482 1.00 54.06 465 GLY A C 1
ATOM 3888 O O . GLY A 1 465 ? -3.250 4.301 -21.498 1.00 54.06 465 GLY A O 1
ATOM 3889 N N . VAL A 1 466 ? -1.349 5.463 -21.445 1.00 47.22 466 VAL A N 1
ATOM 3890 C CA . VAL A 1 466 ? -2.003 6.783 -21.318 1.00 47.22 466 VAL A CA 1
ATOM 3891 C C . VAL A 1 466 ? -2.283 7.428 -22.687 1.00 47.22 466 VAL A C 1
ATOM 3893 O O . VAL A 1 466 ? -3.038 8.386 -22.780 1.00 47.22 466 VAL A O 1
ATOM 3896 N N . PHE A 1 467 ? -1.706 6.898 -23.772 1.00 44.66 467 PHE A N 1
ATOM 3897 C CA . PHE A 1 467 ? -1.876 7.436 -25.129 1.00 44.66 467 PHE A CA 1
ATOM 3898 C C . PHE A 1 467 ? -3.107 6.868 -25.862 1.00 44.66 467 PHE A C 1
ATOM 3900 O O . PHE A 1 467 ? -3.464 7.375 -26.926 1.00 44.66 467 PHE A O 1
ATOM 3907 N N . TYR A 1 468 ? -3.754 5.834 -25.305 1.00 47.44 468 TYR A N 1
ATOM 3908 C CA . TYR A 1 468 ? -4.928 5.190 -25.907 1.00 47.44 468 TYR A CA 1
ATOM 3909 C C . TYR A 1 468 ? -6.123 6.141 -26.041 1.00 47.44 468 TYR A C 1
ATOM 3911 O O . TYR A 1 468 ? -6.816 6.056 -27.047 1.00 47.44 468 TYR A O 1
ATOM 3919 N N . ASP A 1 469 ? -6.294 7.085 -25.110 1.00 42.16 469 ASP A N 1
ATOM 3920 C CA . ASP A 1 469 ? -7.451 7.995 -25.088 1.00 42.16 469 ASP A CA 1
ATOM 3921 C C . ASP A 1 469 ? -7.251 9.281 -25.916 1.00 42.16 469 ASP A C 1
ATOM 3923 O O . ASP A 1 469 ? -8.170 10.083 -26.044 1.00 42.16 469 ASP A O 1
ATOM 3927 N N . GLN A 1 470 ? -6.043 9.525 -26.446 1.00 38.75 470 GLN A N 1
ATOM 3928 C CA . GLN A 1 470 ? -5.690 10.784 -27.134 1.00 38.75 470 GLN A CA 1
ATOM 3929 C C . GLN A 1 470 ? -5.392 10.621 -28.634 1.00 38.75 470 GLN A C 1
ATOM 3931 O O . GLN A 1 470 ? -5.131 11.614 -29.316 1.00 38.75 470 GLN A O 1
ATOM 3936 N N . VAL A 1 471 ? -5.360 9.385 -29.145 1.00 41.00 471 VAL A N 1
ATOM 3937 C CA . VAL A 1 471 ? -5.078 9.076 -30.566 1.00 41.00 471 VAL A CA 1
ATOM 3938 C C . VAL A 1 471 ? -6.219 8.311 -31.246 1.00 41.00 471 VAL A C 1
ATOM 3940 O O . VAL A 1 471 ? -6.203 8.165 -32.469 1.00 41.00 471 VAL A O 1
ATOM 3943 N N . SER A 1 472 ? -7.205 7.846 -30.476 1.00 35.72 472 SER A N 1
ATOM 3944 C CA . SER A 1 472 ? -8.576 7.633 -30.955 1.00 35.72 472 SER A CA 1
ATOM 3945 C C . SER A 1 472 ? -9.253 8.976 -31.186 1.00 35.72 472 SER A C 1
ATOM 3947 O O . SER A 1 472 ? -9.916 9.115 -32.234 1.00 35.72 472 SER A O 1
#

Secondary structure (DSSP, 8-state):
----PBPTTTSSBP-EEETTT--EE-GGGEEEEEEEEEETTTTEEESSSB-TTT-PBP-EEEEEEEEEETTT--S-EEEHHHHHHHHHHHHHHHHHHHHHHHHHHHHHHHHHHHHHHHHHHHHHTTBPPPHHHHHHHHHHHHHHHHHHHHHHHHHHHHHHHHHHHHHHTGGG-S--GGGHHHHHHHHHHHHHHHHHHHHHHHHHHHHHHHHHHHHHHHHHHHHHHHHHHHHHGGGS---TT--EEEEEEEEEEEETTS--EEEEEEEESSEEEEEEEE-SSS-EEEEEEEEEGGGEEEEEEEEETTTEEEEEEEESS-EEEEES-HHHHHHHHHHHHHHHHHTTT----SHHHHHHHHS----HHHHHHHHHHHHHHHHHHS-HHHHHHHHHHHHHHHHHHHHHHHHHHHHHHHHHHHHHTTTTS-S-HHHHHHHHHHHHHHHHHHHHHHHHHHHHHHHHHHHHTTSHHHH-

pLDDT: mean 79.78, std 10.88, range [34.66, 93.88]

Radius of gyration: 36.46 Å; chains: 1; bounding box: 81×70×95 Å

Organism: NCBI:txid2876573

Sequence (472 aa):
MLVLSSCQYCGNKAQYYCTNCGKLLCSEHATEAHTVYYCKNCDLEVYEKQCHKCGNKTEFSRNDNVLLCEWCKTPTVVDGYAYHQQLPEKIFSSILRINKKIADLLYLTDRYHKLVDEILKVRYAKIKLFPEIEDDLSILRTKIDNLIKKLRIISDSLFLKINKKLQSLNYLRSPNLNNLEPAEELINYLDKNYESLGYSLHLKIEQIEEYFASIGKKVDFLNYQYTLLKIIYRLIPEVEGEELIAIIPRMWIKKSYKLPKRHVFVLTNKNIYLLREKGLFRTMLKLKEKIDLSNVRLVSESQTLLKGKVVKISTLLSQYSLFGRDIAISELSKYFSIYYEYFKYSTSDLTVINEFKYYNLSVKDLREAINKYLNNLRVSLLKKREIKREIMYKNSLVARRQQILQRLANIRRKIQEITQSRTGRYQSPKVFNNLLQRLMEEQSRLEKEIRINDAKIREIDELWGVFYDQVS

Foldseek 3Di:
DDDFDAFPPPRHGFFKAFPPPGGTHHPVQQDWQQKWFADPVVRDIARDQADPVPRDGTDDIDGDTAGAGNVPRDSRMDGLLVLLVCLLVLLLVLLLLLVVLLVLLVVLLVLLLVLLVLVVVLLVQQEFADVVLLVLSVVLLVLSLVLLVVSLVLLVVLLVVLVVLCVVCQLSPHSDSVCVSSSVVNSVVSNVSSVVNVVVSVVSSVVSVVSSVVSVVRSVQSVVQVVVCVQCVVQDDDDPPKGWHDWQFFKWKDKPPDDTATFTWTDILFWIWTWHFDDDPDTDIHTDDIGTPVQWDDWDWDADPPFGIWIWTDGPVIIMIIGDPPVSNVVVVVSVVCSVPCVVPTDNDCVSSVCSVVPRSDSPVVVVVSVVSSVVSCVSNDDPVVLVVLVVVLVVLVVVLVVLVVVLVVLVVVLVVLVVPPDDDDPDPVVSVVVNVVSVVSNVVSVVSNVVSVVSNVVSCSSNVVCPVVPD